Protein AF-A0A522JQC9-F1 (afdb_monomer_lite)

Structure (mmCIF, N/CA/C/O backbone):
data_AF-A0A522JQC9-F1
#
_entry.id   AF-A0A522JQC9-F1
#
loop_
_atom_site.group_PDB
_atom_site.id
_atom_site.type_symbol
_atom_site.label_atom_id
_atom_site.label_alt_id
_atom_site.label_comp_id
_atom_site.label_asym_id
_atom_site.label_entity_id
_atom_site.label_seq_id
_atom_site.pdbx_PDB_ins_code
_atom_site.Cartn_x
_atom_site.Cartn_y
_atom_site.Cartn_z
_atom_site.occupancy
_atom_site.B_iso_or_equiv
_atom_site.auth_seq_id
_atom_site.auth_comp_id
_atom_site.auth_asym_id
_atom_site.auth_atom_id
_atom_site.pdbx_PDB_model_num
ATOM 1 N N . MET A 1 1 ? -73.841 54.745 48.868 1.00 41.62 1 MET A N 1
ATOM 2 C CA . MET A 1 1 ? -73.854 53.555 49.746 1.00 41.62 1 MET A CA 1
ATOM 3 C C . MET A 1 1 ? -72.481 53.474 50.416 1.00 41.62 1 MET A C 1
ATOM 5 O O . MET A 1 1 ? -71.517 53.328 49.686 1.00 41.62 1 MET A O 1
ATOM 9 N N . SER A 1 2 ? -72.267 53.845 51.690 1.00 31.95 2 SER A N 1
ATOM 10 C CA . SER A 1 2 ? -72.750 53.184 52.928 1.00 31.95 2 SER A CA 1
ATOM 11 C C . SER A 1 2 ? -72.525 51.669 52.872 1.00 31.95 2 SER A C 1
ATOM 13 O O . SER A 1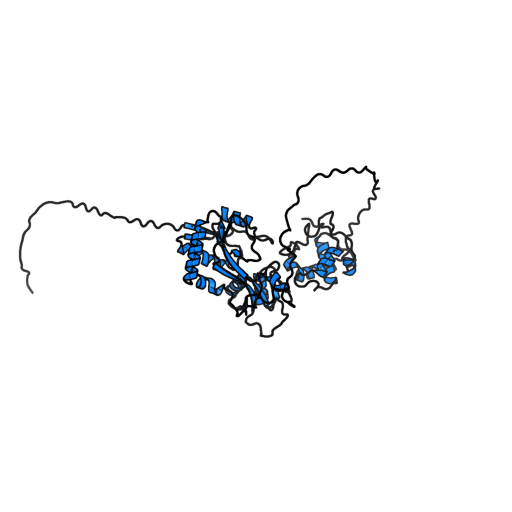 2 ? -72.965 51.073 51.902 1.00 31.95 2 SER A O 1
ATOM 15 N N . LEU A 1 3 ? -71.910 50.949 53.808 1.00 31.73 3 LEU A N 1
ATOM 16 C CA . LEU A 1 3 ? -71.452 51.133 55.195 1.00 31.73 3 LEU A CA 1
ATOM 17 C C . LEU A 1 3 ? -70.539 49.895 55.451 1.00 31.73 3 LEU A C 1
ATOM 19 O O . LEU A 1 3 ? -70.800 48.833 54.896 1.00 31.73 3 LEU A O 1
ATOM 23 N N . ILE A 1 4 ? -69.343 50.053 56.020 1.00 34.09 4 ILE A N 1
ATOM 24 C CA . ILE A 1 4 ? -68.991 49.746 57.424 1.00 34.09 4 ILE A CA 1
ATOM 25 C C . ILE A 1 4 ? -68.795 48.247 57.764 1.00 34.09 4 ILE A C 1
ATOM 27 O O . ILE A 1 4 ? -69.700 47.423 57.722 1.00 34.09 4 ILE A O 1
ATOM 31 N N . THR A 1 5 ? -67.541 47.984 58.142 1.00 38.12 5 THR A N 1
ATOM 32 C CA . THR A 1 5 ? -66.941 46.973 59.035 1.00 38.12 5 THR A CA 1
ATOM 33 C C . THR A 1 5 ? -67.593 46.835 60.414 1.00 38.12 5 THR A C 1
ATOM 35 O O . THR A 1 5 ? -67.957 47.855 60.968 1.00 38.12 5 THR A O 1
ATOM 38 N N . GLU A 1 6 ? -67.532 45.657 61.050 1.00 36.94 6 GLU A N 1
ATOM 39 C CA . GLU A 1 6 ? -67.337 45.450 62.512 1.00 36.94 6 GLU A CA 1
ATOM 40 C C . GLU A 1 6 ? -67.332 43.936 62.807 1.00 36.94 6 GLU A C 1
ATOM 42 O O . GLU A 1 6 ? -68.014 43.190 62.115 1.00 36.94 6 GLU A O 1
ATOM 47 N N . GLY A 1 7 ? -66.601 43.339 63.751 1.00 32.75 7 GLY A N 1
ATOM 48 C CA . GLY A 1 7 ? -65.610 43.727 64.767 1.00 32.75 7 GLY A CA 1
ATOM 49 C C . GLY A 1 7 ? -64.842 42.427 65.134 1.00 32.75 7 GLY A C 1
ATOM 50 O O . GLY A 1 7 ? -65.158 41.366 64.608 1.00 32.75 7 GLY A O 1
ATOM 51 N N . VAL A 1 8 ? -63.792 42.350 65.952 1.00 35.38 8 VAL A N 1
ATOM 52 C CA . VAL A 1 8 ? -63.654 42.712 67.374 1.00 35.38 8 VAL A CA 1
ATOM 53 C C . VAL A 1 8 ? -62.186 42.335 67.725 1.00 35.38 8 VAL A C 1
ATOM 55 O O . VAL A 1 8 ? -61.759 41.227 67.423 1.00 35.38 8 VAL A O 1
ATOM 58 N N . VAL A 1 9 ? -61.294 43.291 68.028 1.00 34.34 9 VAL A N 1
ATOM 59 C CA . VAL A 1 9 ? -60.823 43.750 69.366 1.00 34.34 9 VAL A CA 1
ATOM 60 C C . VAL A 1 9 ? -59.688 42.911 69.993 1.00 34.34 9 VAL A C 1
ATOM 62 O O . VAL A 1 9 ? -59.894 41.796 70.446 1.00 34.34 9 VAL A O 1
ATOM 65 N N . MET A 1 10 ? -58.533 43.593 70.117 1.00 33.62 10 MET A N 1
ATOM 66 C CA . MET A 1 10 ? -57.477 43.539 71.156 1.00 33.62 10 MET A CA 1
ATOM 67 C C . MET A 1 10 ? -56.736 42.206 71.414 1.00 33.62 10 MET A C 1
ATOM 69 O O . MET A 1 10 ? -57.315 41.143 71.525 1.00 33.62 10 MET A O 1
ATOM 73 N N . LYS A 1 11 ? -55.413 42.186 71.608 1.00 35.44 11 LYS A N 1
ATOM 74 C CA . LYS A 1 11 ? -54.635 42.979 72.576 1.00 35.44 11 LYS A CA 1
ATOM 75 C C . LYS A 1 11 ? -53.173 43.113 72.134 1.00 35.44 11 LYS A C 1
ATOM 77 O O . LYS A 1 11 ? -52.542 42.136 71.748 1.00 35.44 11 LYS A O 1
ATOM 82 N N . LYS A 1 12 ? -52.619 44.323 72.268 1.00 37.91 12 LYS A N 1
ATOM 83 C CA . LYS A 1 12 ? -51.171 44.566 72.263 1.00 37.91 12 LYS A CA 1
ATOM 84 C C . LYS A 1 12 ? -50.599 44.157 73.620 1.00 37.91 12 LYS A C 1
ATOM 86 O O . LYS A 1 12 ? -51.002 44.714 74.637 1.00 37.91 12 LYS A O 1
ATOM 91 N N . THR A 1 13 ? -49.615 43.269 73.616 1.00 43.09 13 THR A N 1
ATOM 92 C CA . THR A 1 13 ? -48.623 43.135 74.688 1.00 43.09 13 THR A CA 1
ATOM 93 C C . THR A 1 13 ? -47.235 43.323 74.075 1.00 43.09 13 THR A C 1
ATOM 95 O O . THR A 1 13 ? -46.941 42.733 73.035 1.00 43.09 13 THR A O 1
ATOM 98 N N . PRO A 1 14 ? -46.382 44.179 74.657 1.00 52.38 14 PRO A N 1
ATOM 99 C CA . PRO A 1 14 ? -45.020 44.367 74.189 1.00 52.38 14 PRO A CA 1
ATOM 100 C C . PRO A 1 14 ? -44.127 43.325 74.865 1.00 52.38 14 PRO A C 1
ATOM 102 O O . PRO A 1 14 ? -44.328 43.051 76.042 1.00 52.38 14 PRO A O 1
ATOM 105 N N . LEU A 1 15 ? -43.121 42.787 74.175 1.00 39.84 15 LEU A N 1
ATOM 106 C CA . LEU A 1 15 ? -41.740 42.807 74.672 1.00 39.84 15 LEU A CA 1
ATOM 107 C C . LEU A 1 15 ? -40.769 42.046 73.765 1.00 39.84 15 LEU A C 1
ATOM 109 O O . LEU A 1 15 ? -41.028 40.935 73.322 1.00 39.84 15 LEU A O 1
ATOM 113 N N . LYS A 1 16 ? -39.580 42.651 73.692 1.00 38.91 16 LYS A N 1
ATOM 114 C CA . LYS A 1 16 ? -38.260 42.065 73.434 1.00 38.91 16 LYS A CA 1
ATOM 115 C C . LYS A 1 16 ? -37.966 41.630 71.999 1.00 38.91 16 LYS A C 1
ATOM 117 O O . LYS A 1 16 ? -38.230 40.520 71.558 1.00 38.91 16 LYS A O 1
ATOM 122 N N . ARG A 1 17 ? -37.255 42.542 71.327 1.00 47.81 17 ARG A N 1
ATOM 123 C CA . ARG A 1 17 ? -36.325 42.256 70.233 1.00 47.81 17 ARG A CA 1
ATOM 124 C C . ARG A 1 17 ? -35.396 41.105 70.646 1.00 47.81 17 ARG A C 1
ATOM 126 O O . ARG A 1 17 ? -34.472 41.319 71.424 1.00 47.81 17 ARG A O 1
ATOM 133 N N . MET A 1 18 ? -35.639 39.911 70.117 1.00 44.81 18 MET A N 1
ATOM 134 C CA . MET A 1 18 ? -34.612 38.885 69.948 1.00 44.81 18 MET A CA 1
ATOM 135 C C . MET A 1 18 ? -34.156 38.960 68.496 1.00 44.81 18 MET A C 1
ATOM 137 O O . MET A 1 18 ? -34.906 38.654 67.573 1.00 44.81 18 MET A O 1
ATOM 141 N N . THR A 1 19 ? -32.934 39.438 68.295 1.00 44.25 19 THR A N 1
ATOM 142 C CA . THR A 1 19 ? -32.204 39.324 67.035 1.00 44.25 19 THR A CA 1
ATOM 143 C C . THR A 1 19 ? -32.032 37.843 66.712 1.00 44.25 19 THR A C 1
ATOM 145 O O . THR A 1 19 ? -31.221 37.149 67.319 1.00 44.25 19 THR A O 1
ATOM 148 N N . CYS A 1 20 ? -32.836 37.347 65.774 1.00 38.22 20 CYS A N 1
ATOM 149 C CA . CYS A 1 20 ? -32.695 36.015 65.211 1.00 38.22 20 CYS A CA 1
ATOM 150 C C . CYS A 1 20 ? -31.548 36.065 64.191 1.00 38.22 20 CYS A C 1
ATOM 152 O O . CYS A 1 20 ? -31.714 36.572 63.082 1.00 38.22 20 CYS A O 1
ATOM 154 N N . ALA A 1 21 ? -30.361 35.603 64.585 1.00 47.09 21 ALA A N 1
ATOM 155 C CA . ALA A 1 21 ? -29.292 35.308 63.643 1.00 47.09 21 ALA A CA 1
ATOM 156 C C . ALA A 1 21 ? -29.685 34.040 62.871 1.00 47.09 21 ALA A C 1
ATOM 158 O O . ALA A 1 21 ? -29.484 32.922 63.340 1.00 47.09 21 ALA A O 1
ATOM 159 N N . LEU A 1 22 ? -30.294 34.220 61.697 1.00 46.06 22 LEU A N 1
ATOM 160 C CA . LEU A 1 22 ? -30.464 33.159 60.708 1.00 46.06 22 LEU A CA 1
ATOM 161 C C . LEU A 1 22 ? -29.081 32.792 60.159 1.00 46.06 22 LEU A C 1
ATOM 163 O O . LEU A 1 22 ? -28.597 33.379 59.194 1.00 46.06 22 LEU A O 1
ATOM 167 N N . ALA A 1 23 ? -28.438 31.808 60.783 1.00 45.25 23 ALA A N 1
ATOM 168 C CA . ALA A 1 23 ? -27.373 31.054 60.143 1.00 45.25 23 ALA A CA 1
ATOM 169 C C . ALA A 1 23 ? -28.013 30.179 59.053 1.00 45.25 23 ALA A C 1
ATOM 171 O O . ALA A 1 23 ? -28.409 29.039 59.290 1.00 45.25 23 ALA A O 1
ATOM 172 N N . LEU A 1 24 ? -28.154 30.741 57.851 1.00 49.81 24 LEU A N 1
ATOM 173 C CA . LEU A 1 24 ? -28.354 29.969 56.629 1.00 49.81 24 LEU A CA 1
ATOM 174 C C . LEU A 1 24 ? -27.092 29.131 56.410 1.00 49.81 24 LEU A C 1
ATOM 176 O O . LEU A 1 24 ? -26.122 29.578 55.801 1.00 49.81 24 LEU A O 1
ATOM 180 N N . GLY A 1 25 ? -27.099 27.914 56.948 1.00 47.31 25 GLY A N 1
ATOM 181 C CA . GLY A 1 25 ? -26.162 26.868 56.574 1.00 47.31 25 GLY A CA 1
ATOM 182 C C . GLY A 1 25 ? -26.401 26.484 55.119 1.00 47.31 25 GLY A C 1
ATOM 183 O O . GLY A 1 25 ? -27.107 25.521 54.834 1.00 47.31 25 GLY A O 1
ATOM 184 N N . LEU A 1 26 ? -25.819 27.244 54.191 1.00 51.72 26 LEU A N 1
ATOM 185 C CA . LEU A 1 26 ? -25.561 26.782 52.834 1.00 51.72 26 LEU A CA 1
ATOM 186 C C . LEU A 1 26 ? -24.539 25.650 52.946 1.00 51.72 26 LEU A C 1
ATOM 188 O O . LEU A 1 26 ? -23.331 25.866 52.867 1.00 51.72 26 LEU A O 1
ATOM 192 N N . ALA A 1 27 ? -25.027 24.430 53.158 1.00 51.19 27 ALA A N 1
ATOM 193 C CA . ALA A 1 27 ? -24.275 23.236 52.825 1.00 51.19 27 ALA A CA 1
ATOM 194 C C . ALA A 1 27 ? -24.103 23.246 51.302 1.00 51.19 27 ALA A C 1
ATOM 196 O O . ALA A 1 27 ? -24.911 22.692 50.560 1.00 51.19 27 ALA A O 1
ATOM 197 N N . ALA A 1 28 ? -23.069 23.944 50.834 1.00 49.16 28 ALA A N 1
ATOM 198 C CA . ALA A 1 28 ? -22.566 23.808 49.486 1.00 49.16 28 ALA A CA 1
ATOM 199 C C . ALA A 1 28 ? -22.068 22.367 49.355 1.00 49.16 28 ALA A C 1
ATOM 201 O O . ALA A 1 28 ? -20.924 22.049 49.677 1.00 49.16 28 ALA A O 1
ATOM 202 N N . TRP A 1 29 ? -22.955 21.473 48.919 1.00 53.81 29 TRP A N 1
ATOM 203 C CA . TRP A 1 29 ? -22.556 20.220 48.304 1.00 53.81 29 TRP A CA 1
ATOM 204 C C . TRP A 1 29 ? -21.798 20.613 47.042 1.00 53.81 29 TRP A C 1
ATOM 206 O O . TRP A 1 29 ? -22.378 20.799 45.974 1.00 53.81 29 TRP A O 1
ATOM 216 N N . GLY A 1 30 ? -20.493 20.831 47.193 1.00 47.19 30 GLY A N 1
ATOM 217 C CA . GLY A 1 30 ? -19.578 20.932 46.078 1.00 47.19 30 GLY A CA 1
ATOM 218 C C . GLY A 1 30 ? -19.619 19.600 45.350 1.00 47.19 30 GLY A C 1
ATOM 219 O O . GLY A 1 30 ? -18.875 18.684 45.689 1.00 47.19 30 GLY A O 1
ATOM 220 N N . MET A 1 31 ? -20.508 19.476 44.365 1.00 49.62 31 MET A N 1
ATOM 221 C CA . MET A 1 31 ? -20.377 18.473 43.322 1.00 49.62 31 MET A CA 1
ATOM 222 C C . MET A 1 31 ? -19.090 18.825 42.586 1.00 49.62 31 MET A C 1
ATOM 224 O O . MET A 1 31 ? -19.080 19.620 41.649 1.00 49.62 31 MET A O 1
ATOM 228 N N . SER A 1 32 ? -17.977 18.292 43.084 1.00 49.69 32 SER A N 1
ATOM 229 C CA . SER A 1 32 ? -16.716 18.291 42.371 1.00 49.69 32 SER A CA 1
ATOM 230 C C . SER A 1 32 ? -16.980 17.497 41.098 1.00 49.69 32 SER A C 1
ATOM 232 O O . SER A 1 32 ? -17.068 16.269 41.129 1.00 49.69 32 SER A O 1
ATOM 234 N N . LEU A 1 33 ? -17.234 18.201 39.993 1.00 56.56 33 LEU A N 1
ATOM 235 C CA . LEU A 1 33 ? -17.279 17.609 38.665 1.00 56.56 33 LEU A CA 1
ATOM 236 C C . LEU A 1 33 ? -15.891 17.017 38.437 1.00 56.56 33 LEU A C 1
ATOM 238 O O . LEU A 1 33 ? -14.954 17.734 38.086 1.00 56.56 33 LEU A O 1
ATOM 242 N N . ALA A 1 34 ? -15.741 15.722 38.720 1.00 58.94 34 ALA A N 1
ATOM 243 C CA . ALA A 1 34 ? -14.518 14.994 38.450 1.00 58.94 34 ALA A CA 1
ATOM 244 C C . ALA A 1 34 ? -14.199 15.192 36.967 1.00 58.94 34 ALA A C 1
ATOM 246 O O . ALA A 1 34 ? -14.944 14.755 36.088 1.00 58.94 34 ALA A O 1
ATOM 247 N N . ARG A 1 35 ? -13.126 15.934 36.688 1.00 63.19 35 ARG A N 1
ATOM 248 C CA . ARG A 1 35 ? -12.690 16.204 35.323 1.00 63.19 35 ARG A CA 1
ATOM 249 C C . ARG A 1 35 ? -12.352 14.860 34.678 1.00 63.19 35 ARG A C 1
ATOM 251 O O . ARG A 1 35 ? -11.478 14.155 35.179 1.00 63.19 35 ARG A O 1
ATOM 258 N N . ALA A 1 36 ? -13.057 14.511 33.599 1.00 73.19 36 ALA A N 1
ATOM 259 C CA . ALA A 1 36 ? -12.792 13.291 32.842 1.00 73.19 36 ALA A CA 1
ATOM 260 C C . ALA A 1 36 ? -11.300 13.230 32.490 1.00 73.19 36 ALA A C 1
ATOM 262 O O . ALA A 1 36 ? -10.738 14.214 32.001 1.00 73.19 36 ALA A O 1
ATOM 263 N N . ALA A 1 37 ? -10.655 12.102 32.784 1.00 86.88 37 ALA A N 1
ATOM 264 C CA . ALA A 1 37 ? -9.241 11.938 32.480 1.00 86.88 37 ALA A CA 1
ATOM 265 C C . ALA A 1 37 ? -9.049 11.916 30.957 1.00 86.88 37 ALA A C 1
ATOM 267 O O . ALA A 1 37 ? -9.753 11.195 30.244 1.00 86.88 37 ALA A O 1
ATOM 268 N N . ASP A 1 38 ? -8.105 12.717 30.473 1.00 94.81 38 ASP A N 1
ATOM 269 C CA . ASP A 1 38 ? -7.792 12.820 29.051 1.00 94.81 38 ASP A CA 1
ATOM 270 C C . ASP A 1 38 ? -6.863 11.672 28.637 1.00 94.81 38 ASP A C 1
ATOM 272 O O . ASP A 1 38 ? -5.848 11.419 29.285 1.00 94.81 38 ASP A O 1
ATOM 276 N N . VAL A 1 39 ? -7.204 10.985 27.547 1.00 96.75 39 VAL A N 1
ATOM 277 C CA . VAL A 1 39 ? -6.430 9.876 26.975 1.00 96.75 39 VAL A CA 1
ATOM 278 C C . VAL A 1 39 ? -5.979 10.271 25.578 1.00 96.75 39 VAL A C 1
ATOM 280 O O . VAL A 1 39 ? -6.805 10.559 24.711 1.00 96.75 39 VAL A O 1
ATOM 283 N N . ARG A 1 40 ? -4.666 10.273 25.339 1.00 96.56 40 ARG A N 1
ATOM 284 C CA . ARG A 1 40 ? -4.094 10.640 24.039 1.00 96.56 40 ARG A CA 1
ATOM 285 C C . ARG A 1 40 ? -4.229 9.483 23.060 1.00 96.56 40 ARG A C 1
ATOM 287 O O . ARG A 1 40 ? -3.674 8.407 23.292 1.00 96.56 40 ARG A O 1
ATOM 294 N N . VAL A 1 41 ? -4.922 9.710 21.954 1.00 96.69 41 VAL A N 1
ATOM 295 C CA . VAL A 1 41 ? -5.187 8.695 20.935 1.00 96.69 41 VAL A CA 1
ATOM 296 C C . VAL A 1 41 ? -4.502 9.074 19.631 1.00 96.69 41 VAL A C 1
ATOM 298 O O . VAL A 1 41 ? -4.657 10.187 19.129 1.00 96.69 41 VAL A O 1
ATOM 301 N N . CYS A 1 42 ? -3.757 8.127 19.078 1.00 94.81 42 CYS A N 1
ATOM 302 C CA . CYS A 1 42 ? -3.072 8.254 17.803 1.00 94.81 42 CYS A CA 1
ATOM 303 C C . CYS A 1 42 ? -3.682 7.317 16.768 1.00 94.81 42 CYS A C 1
ATOM 305 O O . CYS A 1 42 ? -4.126 6.220 17.099 1.00 94.81 42 CYS A O 1
ATOM 307 N N . MET A 1 43 ? -3.670 7.765 15.519 1.00 90.62 43 MET A N 1
ATOM 308 C CA . MET A 1 43 ? -4.181 7.039 14.361 1.00 90.62 43 MET A CA 1
ATOM 309 C C . MET A 1 43 ? -3.099 7.016 13.288 1.00 90.62 43 MET A C 1
ATOM 311 O O . MET A 1 43 ? -2.285 7.942 13.209 1.00 90.62 43 MET A O 1
ATOM 315 N N . PHE A 1 44 ? -3.099 5.977 12.460 1.00 86.94 44 PHE A N 1
ATOM 316 C CA . PHE A 1 44 ? -2.222 5.920 11.299 1.00 86.94 44 PHE A CA 1
ATOM 317 C C . PHE A 1 44 ? -2.667 6.959 10.255 1.00 86.94 44 PHE A C 1
ATOM 319 O O . PHE A 1 44 ? -3.859 7.004 9.926 1.00 86.94 44 PHE A O 1
ATOM 326 N N . PRO A 1 45 ? -1.750 7.802 9.743 1.00 82.88 45 PRO A N 1
ATOM 327 C CA . PRO A 1 45 ? -2.045 8.690 8.623 1.00 82.88 45 PRO A CA 1
ATOM 328 C C . PRO A 1 45 ? -2.601 7.898 7.437 1.00 82.88 45 PRO A C 1
ATOM 330 O O . PRO A 1 45 ? -2.145 6.789 7.171 1.00 82.88 45 PRO A O 1
ATOM 333 N N . GLY A 1 46 ? -3.618 8.441 6.768 1.00 83.75 46 GLY A N 1
ATOM 334 C CA . GLY A 1 46 ? -4.252 7.787 5.619 1.00 83.75 46 GLY A CA 1
ATOM 335 C C . GLY A 1 46 ? -5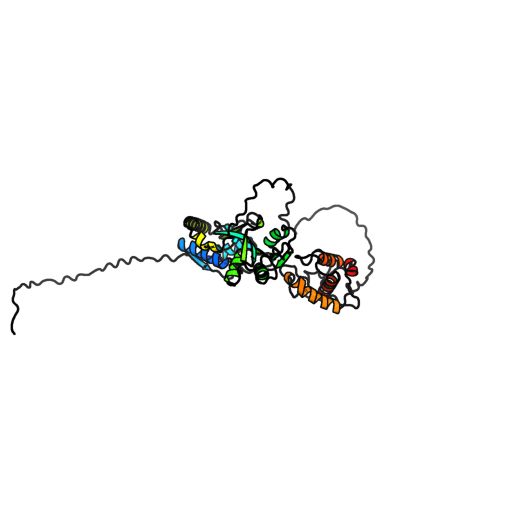.057 6.523 5.942 1.00 83.75 46 GLY A C 1
ATOM 336 O O . GLY A 1 46 ? -5.565 5.900 5.019 1.00 83.75 46 GLY A O 1
ATOM 337 N N . SER A 1 47 ? -5.212 6.129 7.217 1.00 89.94 47 SER A N 1
ATOM 338 C CA . SER A 1 47 ? -5.989 4.929 7.547 1.00 89.94 47 SER A CA 1
ATOM 339 C C . SER A 1 47 ? -7.445 5.065 7.081 1.00 89.94 47 SER A C 1
ATOM 341 O O . SER A 1 47 ? -8.156 5.957 7.559 1.00 89.94 47 SER A O 1
ATOM 343 N N . PRO A 1 48 ? -7.950 4.148 6.239 1.00 93.19 48 PRO A N 1
ATOM 344 C CA . PRO A 1 48 ? -9.318 4.223 5.742 1.00 93.19 48 PRO A CA 1
ATOM 345 C C . PRO A 1 48 ? -10.366 3.952 6.831 1.00 93.19 48 PRO A C 1
ATOM 347 O O . PRO A 1 48 ? -11.531 4.304 6.668 1.00 93.19 48 PRO A O 1
ATOM 350 N N . SER A 1 49 ? -9.982 3.348 7.962 1.00 94.69 49 SER A N 1
ATOM 351 C CA . SER A 1 49 ? -10.876 3.120 9.105 1.00 94.69 49 SER A CA 1
ATOM 352 C C . SER A 1 49 ? -10.884 4.257 10.125 1.00 94.69 49 SER A C 1
ATOM 354 O O . SER A 1 49 ? -11.628 4.166 11.098 1.00 94.69 49 SER A O 1
ATOM 356 N N . VAL A 1 50 ? -10.138 5.352 9.917 1.00 93.56 50 VAL A N 1
ATOM 357 C CA . VAL A 1 50 ? -9.949 6.408 10.933 1.00 93.56 50 VAL A CA 1
ATOM 358 C C . VAL A 1 50 ? -11.265 6.953 11.503 1.00 93.56 50 VAL A C 1
ATOM 360 O O . VAL A 1 50 ? -11.365 7.218 12.705 1.00 93.56 50 VAL A O 1
ATOM 363 N N . ALA A 1 51 ? -12.300 7.072 10.666 1.00 93.25 51 ALA A N 1
ATOM 364 C CA . ALA A 1 51 ? -13.623 7.524 11.082 1.00 93.25 51 ALA A CA 1
ATOM 365 C C . ALA A 1 51 ? -14.306 6.532 12.038 1.00 93.25 51 ALA A C 1
ATOM 367 O O . ALA A 1 51 ? -14.918 6.957 13.020 1.00 93.25 51 ALA A O 1
ATOM 368 N N . LEU A 1 52 ? -14.196 5.224 11.782 1.00 96.19 52 LEU A N 1
ATOM 369 C CA . LEU A 1 52 ? -14.691 4.184 12.684 1.00 96.19 52 LEU A CA 1
ATOM 370 C C . LEU A 1 52 ? -13.861 4.133 13.964 1.00 96.19 52 LEU A C 1
ATOM 372 O O . LEU A 1 52 ? -14.416 4.125 15.060 1.00 96.19 52 LEU A O 1
ATOM 376 N N . ASP A 1 53 ? -12.540 4.108 13.825 1.00 97.00 53 ASP A N 1
ATOM 377 C CA . ASP A 1 53 ? -11.609 3.932 14.938 1.00 97.00 53 ASP A CA 1
ATOM 378 C C . ASP A 1 53 ? -11.789 5.053 15.969 1.00 97.00 53 ASP A C 1
ATOM 380 O O . ASP A 1 53 ? -11.842 4.801 17.175 1.00 97.00 53 ASP A O 1
ATOM 384 N N . THR A 1 54 ? -11.994 6.283 15.482 1.00 95.88 54 THR A N 1
ATOM 385 C CA . THR A 1 54 ? -12.313 7.464 16.297 1.00 95.88 54 THR A CA 1
ATOM 386 C C . THR A 1 54 ? -13.654 7.325 17.020 1.00 95.88 54 THR A C 1
ATOM 388 O O . THR A 1 54 ? -13.751 7.677 18.198 1.00 95.88 54 THR A O 1
ATOM 391 N N . GLN A 1 55 ? -14.688 6.803 16.354 1.00 96.75 55 GLN A N 1
ATOM 392 C CA . GLN A 1 55 ? -16.002 6.600 16.973 1.00 96.75 55 GLN A CA 1
ATOM 393 C C . GLN A 1 55 ? -15.940 5.538 18.072 1.00 96.75 55 GLN A C 1
ATOM 395 O O . GLN A 1 55 ? -16.422 5.775 19.178 1.00 96.75 55 GLN A O 1
ATOM 400 N N . VAL A 1 56 ? -15.297 4.399 17.800 1.00 98.12 56 VAL A N 1
ATOM 401 C CA . VAL A 1 56 ? -15.178 3.296 18.760 1.00 98.12 56 VAL A CA 1
ATOM 402 C C . VAL A 1 56 ? -14.373 3.727 19.984 1.00 98.12 56 VAL A C 1
ATOM 404 O O . VAL A 1 56 ? -14.847 3.570 21.107 1.00 98.12 56 VAL A O 1
ATOM 407 N N . VAL A 1 57 ? -13.182 4.308 19.795 1.00 98.12 57 VAL A N 1
ATOM 408 C CA . VAL A 1 57 ? -12.336 4.719 20.928 1.00 98.12 57 VAL A CA 1
ATOM 409 C C . VAL A 1 57 ? -13.003 5.807 21.771 1.00 98.12 57 VAL A C 1
ATOM 411 O O . VAL A 1 57 ? -12.923 5.756 22.997 1.00 98.12 57 VAL A O 1
ATOM 414 N N . SER A 1 58 ? -13.708 6.755 21.144 1.00 97.88 58 SER A N 1
ATOM 415 C CA . SER A 1 58 ? -14.413 7.819 21.864 1.00 97.88 58 SER A CA 1
ATOM 416 C C . SER A 1 58 ? -15.595 7.273 22.658 1.00 97.88 58 SER A C 1
ATOM 418 O O . SER A 1 58 ? -15.738 7.627 23.825 1.00 97.88 58 SER A O 1
ATOM 420 N N . ALA A 1 59 ? -16.394 6.377 22.068 1.00 97.94 59 ALA A N 1
ATOM 421 C CA . ALA A 1 59 ? -17.533 5.757 22.742 1.00 97.94 59 ALA A CA 1
ATOM 422 C C . ALA A 1 59 ? -17.090 4.948 23.971 1.00 97.94 59 ALA A C 1
ATOM 424 O O . ALA A 1 59 ? -17.612 5.149 25.067 1.00 97.94 59 ALA A O 1
ATOM 425 N N . VAL A 1 60 ? -16.067 4.099 23.811 1.00 98.31 60 VAL A N 1
ATOM 426 C CA . VAL A 1 60 ? -15.528 3.291 24.914 1.00 98.31 60 VAL A CA 1
ATOM 427 C C . VAL A 1 60 ? -14.968 4.182 26.024 1.00 98.31 60 VAL A C 1
ATOM 429 O O . VAL A 1 60 ? -15.307 3.999 27.192 1.00 98.31 60 VAL A O 1
ATOM 432 N N . LEU A 1 61 ? -14.128 5.169 25.681 1.00 98.06 61 LEU A N 1
ATOM 433 C CA . LEU A 1 61 ? -13.533 6.064 26.678 1.00 98.06 61 LEU A CA 1
ATOM 434 C C . LEU A 1 61 ? -14.601 6.870 27.426 1.00 98.06 61 LEU A C 1
ATOM 436 O O . LEU A 1 61 ? -14.517 6.986 28.649 1.00 98.06 61 LEU A O 1
ATOM 440 N N . GLN A 1 62 ? -15.627 7.355 26.725 1.00 96.50 62 GLN A N 1
ATOM 441 C CA . GLN A 1 62 ? -16.730 8.095 27.330 1.00 96.50 62 GLN A CA 1
ATOM 442 C C . GLN A 1 62 ? -17.496 7.246 28.354 1.00 96.50 62 GLN A C 1
ATOM 444 O O . GLN A 1 62 ? -17.769 7.731 29.453 1.00 96.50 62 GLN A O 1
ATOM 449 N N . HIS A 1 63 ? -17.795 5.981 28.041 1.00 96.25 63 HIS A N 1
ATOM 450 C CA . HIS A 1 63 ? -18.490 5.073 28.962 1.00 96.25 63 HIS A CA 1
ATOM 451 C C . HIS A 1 63 ? -17.680 4.772 30.227 1.00 96.25 63 HIS A C 1
ATOM 453 O O . HIS A 1 63 ? -18.247 4.646 31.311 1.00 96.25 63 HIS A O 1
ATOM 459 N N . ILE A 1 64 ? -16.348 4.746 30.126 1.00 96.50 64 ILE A N 1
ATOM 460 C CA . ILE A 1 64 ? -15.470 4.554 31.288 1.00 96.50 64 ILE A CA 1
ATOM 461 C C . ILE A 1 64 ? -15.061 5.870 31.976 1.00 96.50 64 ILE A C 1
ATOM 463 O O . ILE A 1 64 ? -14.140 5.860 32.800 1.00 96.50 64 ILE A O 1
ATOM 467 N N . GLY A 1 65 ? -15.728 6.991 31.674 1.00 96.06 65 GLY A N 1
ATOM 468 C CA . GLY A 1 65 ? -15.516 8.287 32.333 1.00 96.06 65 GLY A CA 1
ATOM 469 C C . GLY A 1 65 ? -14.235 9.017 31.912 1.00 96.06 65 GLY A C 1
ATOM 470 O O . GLY A 1 65 ? -13.649 9.764 32.698 1.00 96.06 65 GLY A O 1
ATOM 471 N N . MET A 1 66 ? -13.766 8.773 30.691 1.00 96.81 66 MET A N 1
ATOM 472 C CA . MET A 1 66 ? -12.560 9.359 30.106 1.00 96.81 66 MET A CA 1
ATOM 473 C C . MET A 1 66 ? -12.878 10.077 28.797 1.00 96.81 66 MET A C 1
ATOM 475 O O . MET A 1 66 ? -13.927 9.875 28.188 1.00 96.81 66 MET A O 1
ATOM 479 N N . ARG A 1 67 ? -11.954 10.921 28.340 1.00 96.44 67 ARG A N 1
ATOM 480 C CA . ARG A 1 67 ? -12.103 11.666 27.090 1.00 96.44 67 ARG A CA 1
ATOM 481 C C . ARG A 1 67 ? -10.967 11.347 26.132 1.00 96.44 67 ARG A C 1
ATOM 483 O O . ARG A 1 67 ? -9.798 11.470 26.487 1.00 96.44 67 ARG A O 1
ATOM 490 N N . ALA A 1 68 ? -11.315 10.975 24.904 1.00 96.69 68 ALA A N 1
ATOM 491 C CA . ALA A 1 68 ? -10.347 10.822 23.828 1.00 96.69 68 ALA A CA 1
ATOM 492 C C . ALA A 1 68 ? -9.812 12.196 23.395 1.00 96.69 68 ALA A C 1
ATOM 494 O O . ALA A 1 68 ? -10.587 13.117 23.129 1.00 96.69 68 ALA A O 1
ATOM 495 N N . VAL A 1 69 ? -8.492 12.329 23.294 1.00 95.81 69 VAL A N 1
ATOM 496 C CA . VAL A 1 69 ? -7.819 13.500 22.723 1.00 95.81 69 VAL A CA 1
ATOM 497 C C . VAL A 1 69 ? -6.985 13.031 21.542 1.00 95.81 69 VAL A C 1
ATOM 499 O O . VAL A 1 69 ? -6.006 12.306 21.717 1.00 95.81 69 VAL A O 1
ATOM 502 N N . ALA A 1 70 ? -7.384 13.423 20.334 1.00 93.19 70 ALA A N 1
ATOM 503 C CA . ALA A 1 70 ? -6.656 13.076 19.123 1.00 93.19 70 ALA A CA 1
ATOM 504 C C . ALA A 1 70 ? -5.285 13.765 19.100 1.00 93.19 70 ALA A C 1
ATOM 506 O O . ALA A 1 70 ? -5.174 14.963 19.358 1.00 93.19 70 ALA A O 1
ATOM 507 N N . MET A 1 71 ? -4.253 13.003 18.752 1.00 92.00 71 MET A N 1
ATOM 508 C CA . MET A 1 71 ? -2.885 13.486 18.588 1.00 92.00 71 MET A CA 1
ATOM 509 C C . MET A 1 71 ? -2.502 13.420 17.103 1.00 92.00 71 MET A C 1
ATOM 511 O O . MET A 1 71 ? -1.851 12.458 16.674 1.00 92.00 71 MET A O 1
ATOM 515 N N . PRO A 1 72 ? -2.929 14.403 16.289 1.00 82.75 72 PRO A N 1
ATOM 516 C CA . PRO A 1 72 ? -2.591 14.427 14.873 1.00 82.75 72 PRO A CA 1
ATOM 517 C C . PRO A 1 72 ? -1.070 14.472 14.694 1.00 82.75 72 PRO A C 1
ATOM 519 O O . PRO A 1 72 ? -0.347 15.053 15.504 1.00 82.75 72 PRO A O 1
ATOM 522 N N . HIS A 1 73 ? -0.578 13.823 13.639 1.00 78.81 73 HIS A N 1
ATOM 523 C CA . HIS A 1 73 ? 0.841 13.813 13.247 1.00 78.81 73 HIS A CA 1
ATOM 524 C C . HIS A 1 73 ? 1.807 13.188 14.275 1.00 78.81 73 HIS A C 1
ATOM 526 O O . HIS A 1 73 ? 3.029 13.268 14.125 1.00 78.81 73 HIS A O 1
ATOM 532 N N . ALA A 1 74 ? 1.295 12.535 15.324 1.00 78.62 74 ALA A N 1
ATOM 533 C CA . ALA A 1 74 ? 2.131 11.804 16.276 1.00 78.62 74 ALA A CA 1
ATOM 534 C C . ALA A 1 74 ? 2.831 10.604 15.618 1.00 78.62 74 ALA A C 1
ATOM 536 O O . ALA A 1 74 ? 3.994 10.313 15.933 1.00 78.62 74 ALA A O 1
ATOM 537 N N . ILE A 1 75 ? 2.112 9.963 14.697 1.00 77.19 75 ILE A N 1
ATOM 538 C CA . ILE A 1 75 ? 2.580 8.936 13.775 1.00 77.19 75 ILE A CA 1
ATOM 539 C C . ILE A 1 75 ? 2.882 9.644 12.447 1.00 77.19 75 ILE A C 1
ATOM 541 O O . ILE A 1 75 ? 2.019 10.344 11.917 1.00 77.19 75 ILE A O 1
ATOM 545 N N . ARG A 1 76 ? 4.116 9.520 11.949 1.00 68.75 76 ARG A N 1
ATOM 546 C CA . ARG A 1 76 ? 4.493 10.014 10.616 1.00 68.75 76 ARG A CA 1
ATOM 547 C C . ARG A 1 76 ? 4.082 8.986 9.565 1.00 68.75 76 ARG A C 1
ATOM 549 O O . ARG A 1 76 ? 4.028 7.801 9.885 1.00 68.75 76 ARG A O 1
ATOM 556 N N . GLU A 1 77 ? 3.826 9.439 8.341 1.00 60.06 77 GLU A N 1
ATOM 557 C CA . GLU A 1 77 ? 3.789 8.537 7.187 1.00 60.06 77 GLU A CA 1
ATOM 558 C C . GLU A 1 77 ? 5.107 7.752 7.154 1.00 60.06 77 GLU A C 1
ATOM 560 O O . GLU A 1 77 ? 6.185 8.337 7.321 1.00 60.06 77 GLU A O 1
ATOM 565 N N . GLY A 1 78 ? 4.990 6.424 7.095 1.00 51.38 78 GLY A N 1
ATOM 566 C CA . GLY A 1 78 ? 6.138 5.532 6.980 1.00 51.38 78 GLY A CA 1
ATOM 567 C C . GLY A 1 78 ? 6.768 5.648 5.596 1.00 51.38 78 GLY A C 1
ATOM 568 O O . GLY A 1 78 ? 6.133 6.127 4.659 1.00 51.38 78 GLY A O 1
ATOM 569 N N . ASP A 1 79 ? 8.018 5.218 5.489 1.00 48.34 79 ASP A N 1
ATOM 570 C CA . ASP A 1 79 ? 8.622 4.838 4.214 1.00 48.34 79 ASP A CA 1
ATOM 571 C C . ASP A 1 79 ? 7.971 3.542 3.685 1.00 48.34 79 ASP A C 1
ATOM 573 O O . ASP A 1 79 ? 7.061 2.986 4.312 1.00 48.34 79 ASP A O 1
ATOM 577 N N . ASP A 1 80 ? 8.409 3.068 2.515 1.00 45.00 80 ASP A N 1
ATOM 578 C CA . ASP A 1 80 ? 7.864 1.878 1.839 1.00 45.00 80 ASP A CA 1
ATOM 579 C C . ASP A 1 80 ? 7.853 0.606 2.725 1.00 45.00 80 ASP A C 1
ATOM 581 O O . ASP A 1 80 ? 7.102 -0.332 2.451 1.00 45.00 80 ASP A O 1
ATOM 585 N N . ASP A 1 81 ? 8.623 0.594 3.821 1.00 51.53 81 ASP A N 1
ATOM 586 C CA . ASP A 1 81 ? 8.760 -0.518 4.771 1.00 51.53 81 ASP A CA 1
ATOM 587 C C . ASP A 1 81 ? 7.731 -0.489 5.925 1.00 51.53 81 ASP A C 1
ATOM 589 O O . ASP A 1 81 ? 7.649 -1.422 6.735 1.00 51.53 81 ASP A O 1
ATOM 593 N N . GLY A 1 82 ? 6.909 0.562 6.009 1.00 61.25 82 GLY A N 1
ATOM 594 C CA . GLY A 1 82 ? 5.918 0.742 7.067 1.00 61.25 82 GLY A CA 1
ATOM 595 C C . GLY A 1 82 ? 6.525 1.103 8.430 1.00 61.25 82 GLY A C 1
ATOM 596 O O . GLY A 1 82 ? 7.709 1.378 8.593 1.00 61.25 82 GLY A O 1
ATOM 597 N N . ILE A 1 83 ? 5.690 1.154 9.472 1.00 67.69 83 ILE A N 1
ATOM 598 C CA . ILE A 1 83 ? 6.144 1.566 10.810 1.00 67.69 83 ILE A CA 1
ATOM 599 C C . ILE A 1 83 ? 6.604 0.348 11.602 1.00 67.69 83 ILE A C 1
ATOM 601 O O . ILE A 1 83 ? 5.805 -0.532 11.923 1.00 67.69 83 ILE A O 1
ATOM 605 N N . SER A 1 84 ? 7.879 0.333 11.996 1.00 71.00 84 SER A N 1
ATOM 606 C CA . SER A 1 84 ? 8.410 -0.741 12.836 1.00 71.00 84 SER A CA 1
ATOM 607 C C . SER A 1 84 ? 7.687 -0.829 14.188 1.00 71.00 84 SER A C 1
ATOM 609 O O . SER A 1 84 ? 7.314 0.176 14.806 1.00 71.00 84 SER A O 1
ATOM 611 N N . LEU A 1 85 ? 7.535 -2.049 14.710 1.00 72.62 85 LEU A N 1
ATOM 612 C CA . LEU A 1 85 ? 6.917 -2.277 16.024 1.00 72.62 85 LEU A CA 1
ATOM 613 C C . LEU A 1 85 ? 7.684 -1.576 17.161 1.00 72.62 85 LEU A C 1
ATOM 615 O O . LEU A 1 85 ? 7.069 -1.094 18.113 1.00 72.62 85 LEU A O 1
ATOM 619 N N . GLY A 1 86 ? 9.009 -1.438 17.034 1.00 74.56 86 GLY A N 1
ATOM 620 C CA . GLY A 1 86 ? 9.831 -0.654 17.959 1.00 74.56 86 GLY A CA 1
ATOM 621 C C . GLY A 1 86 ? 9.486 0.841 17.939 1.00 74.56 86 GLY A C 1
ATOM 622 O O . GLY A 1 86 ? 9.346 1.457 19.001 1.00 74.56 86 GLY A O 1
ATOM 623 N N . ALA A 1 87 ? 9.264 1.421 16.753 1.00 80.50 87 ALA A N 1
ATOM 624 C CA . ALA A 1 87 ? 8.799 2.802 16.626 1.00 80.50 87 ALA A CA 1
ATOM 625 C C . ALA A 1 87 ? 7.407 2.988 17.256 1.00 80.50 87 ALA A C 1
ATOM 627 O O . ALA A 1 87 ? 7.191 3.959 17.988 1.00 80.50 87 ALA A O 1
ATOM 628 N N . LEU A 1 88 ? 6.494 2.025 17.068 1.00 82.06 88 LEU A N 1
ATOM 629 C CA . LEU A 1 88 ? 5.177 2.021 17.720 1.00 82.06 88 LEU A CA 1
ATOM 630 C C . LEU A 1 88 ? 5.278 1.940 19.249 1.00 82.06 88 LEU A C 1
ATOM 632 O O . LEU A 1 88 ? 4.587 2.683 19.950 1.00 82.06 88 LEU A O 1
ATOM 636 N N . GLY A 1 89 ? 6.187 1.119 19.782 1.00 84.12 89 GLY A N 1
ATOM 637 C CA . GLY A 1 89 ? 6.492 1.081 21.214 1.00 84.12 89 GLY A CA 1
ATOM 638 C C . GLY A 1 89 ? 6.970 2.439 21.746 1.00 84.12 89 GLY A C 1
ATOM 639 O O . GLY A 1 89 ? 6.495 2.909 22.782 1.00 84.12 89 GLY A O 1
ATOM 640 N N . GLY A 1 90 ? 7.850 3.124 21.009 1.00 85.88 90 GLY A N 1
ATOM 641 C CA . GLY A 1 90 ? 8.294 4.484 21.335 1.00 85.88 90 GLY A CA 1
ATOM 642 C C . GLY A 1 90 ? 7.162 5.521 21.312 1.00 85.88 90 GLY A C 1
ATOM 643 O O . GLY A 1 90 ? 7.077 6.374 22.201 1.00 85.88 90 GLY A O 1
ATOM 644 N N . ILE A 1 91 ? 6.253 5.424 20.339 1.00 87.81 91 ILE A N 1
ATOM 645 C CA . ILE A 1 91 ? 5.060 6.276 20.223 1.00 87.81 91 ILE A CA 1
ATOM 646 C C . ILE A 1 91 ? 4.131 6.082 21.431 1.00 87.81 91 ILE A C 1
ATOM 648 O O . ILE A 1 91 ? 3.753 7.066 22.071 1.00 87.81 91 ILE A O 1
ATOM 652 N N . LEU A 1 92 ? 3.837 4.834 21.805 1.00 90.44 92 LEU A N 1
ATOM 653 C CA . LEU A 1 92 ? 3.016 4.491 22.975 1.00 90.44 92 LEU A CA 1
ATOM 654 C C . LEU A 1 92 ? 3.693 4.835 24.312 1.00 90.44 92 LEU A C 1
ATOM 656 O O . LEU A 1 92 ? 3.027 5.033 25.330 1.00 90.44 92 LEU A O 1
ATOM 660 N N . LYS A 1 93 ? 5.025 4.938 24.336 1.00 88.12 93 LYS A N 1
ATOM 661 C CA . LYS A 1 93 ? 5.768 5.401 25.512 1.00 88.12 93 LYS A CA 1
ATOM 662 C C . LYS A 1 93 ? 5.699 6.921 25.665 1.00 88.12 93 LYS A C 1
ATOM 664 O O . LYS A 1 93 ? 5.523 7.411 26.777 1.00 88.12 93 LYS A O 1
ATOM 669 N N . ASN A 1 94 ? 5.780 7.683 24.578 1.00 88.12 94 ASN A N 1
ATOM 670 C CA . ASN A 1 94 ? 6.042 9.124 24.674 1.00 88.12 94 ASN A CA 1
ATOM 671 C C . ASN A 1 94 ? 4.873 10.006 24.214 1.00 88.12 94 ASN A C 1
ATOM 673 O O . ASN A 1 94 ? 4.561 11.005 24.862 1.00 88.12 94 ASN A O 1
ATOM 677 N N . LYS A 1 95 ? 4.197 9.640 23.124 1.00 89.94 95 LYS A N 1
ATOM 678 C CA . LYS A 1 95 ? 3.254 10.524 22.423 1.00 89.94 95 LYS A CA 1
ATOM 679 C C . LYS A 1 95 ? 1.790 10.190 22.687 1.00 89.94 95 LYS A C 1
ATOM 681 O O . LYS A 1 95 ? 0.973 11.101 22.784 1.00 89.94 95 LYS A O 1
ATOM 686 N N . CYS A 1 96 ? 1.478 8.906 22.814 1.00 92.56 96 CYS A N 1
ATOM 687 C CA . CYS A 1 96 ? 0.108 8.406 22.824 1.00 92.56 96 CYS A CA 1
ATOM 688 C C . CYS A 1 96 ? -0.105 7.460 23.999 1.00 92.56 96 CYS A C 1
ATOM 690 O O . CYS A 1 96 ? 0.830 6.815 24.471 1.00 92.56 96 CYS A O 1
ATOM 692 N N . ASP A 1 97 ? -1.349 7.352 24.440 1.00 95.25 97 ASP A N 1
ATOM 693 C CA . ASP A 1 97 ? -1.778 6.345 25.402 1.00 95.25 97 ASP A CA 1
ATOM 694 C C . ASP A 1 97 ? -2.418 5.146 24.696 1.00 95.25 97 ASP A C 1
ATOM 696 O O . ASP A 1 97 ? -2.264 4.015 25.170 1.00 95.25 97 ASP A O 1
ATOM 700 N N . ILE A 1 98 ? -3.056 5.407 23.546 1.00 95.94 98 ILE A N 1
ATOM 701 C CA . ILE A 1 98 ? -3.665 4.432 22.639 1.00 95.94 98 ILE A CA 1
ATOM 702 C C . ILE A 1 98 ? -3.221 4.720 21.197 1.00 95.94 98 ILE A C 1
ATOM 704 O O . ILE A 1 98 ? -3.223 5.876 20.770 1.00 95.94 98 ILE A O 1
ATOM 708 N N . VAL A 1 99 ? -2.885 3.678 20.435 1.00 95.19 99 VAL A N 1
ATOM 709 C CA . VAL A 1 99 ? -2.897 3.712 18.962 1.00 95.19 99 VAL A CA 1
ATOM 710 C C . VAL A 1 99 ? -4.104 2.906 18.503 1.00 95.19 99 VAL A C 1
ATOM 712 O O . VAL A 1 99 ? -4.233 1.739 18.862 1.00 95.19 99 VAL A O 1
ATOM 715 N N . ALA A 1 100 ? -5.010 3.532 17.767 1.00 95.62 100 ALA A N 1
ATOM 716 C CA . ALA A 1 100 ? -6.264 2.925 17.345 1.00 95.62 100 ALA A CA 1
ATOM 717 C C . ALA A 1 100 ? -6.217 2.517 15.864 1.00 95.62 100 ALA A C 1
ATOM 719 O O . ALA A 1 100 ? -5.420 3.057 15.095 1.00 95.62 100 ALA A O 1
ATOM 720 N N . GLY A 1 101 ? -7.034 1.530 15.478 1.00 93.62 101 GLY A N 1
ATOM 721 C CA . GLY A 1 101 ? -7.060 1.050 14.093 1.00 93.62 101 GLY A CA 1
ATOM 722 C C . GLY A 1 101 ? -5.953 0.071 13.721 1.00 93.62 101 GLY A C 1
ATOM 723 O O . GLY A 1 101 ? -5.629 -0.027 12.543 1.00 93.62 101 GLY A O 1
ATOM 724 N N . PHE A 1 102 ? -5.334 -0.635 14.675 1.00 92.44 102 PHE A N 1
ATOM 725 C CA . PHE A 1 102 ? -4.236 -1.544 14.339 1.00 92.44 102 PHE A CA 1
ATOM 726 C C . PHE A 1 102 ? -4.770 -2.868 13.765 1.00 92.44 102 PHE A C 1
ATOM 728 O O . PHE A 1 102 ? -5.538 -3.549 14.454 1.00 92.44 102 PHE A O 1
ATOM 735 N N . PRO A 1 103 ? -4.385 -3.256 12.535 1.00 91.62 103 PRO A N 1
ATOM 736 C CA . PRO A 1 103 ? -4.818 -4.509 11.932 1.00 91.62 103 PRO A CA 1
ATOM 737 C C . PRO A 1 103 ? -4.031 -5.699 12.492 1.00 91.62 103 PRO A C 1
ATOM 739 O O . PRO A 1 103 ? -2.812 -5.647 12.644 1.00 91.62 103 PRO A O 1
ATOM 742 N N . ARG A 1 104 ? -4.739 -6.793 12.778 1.00 90.94 104 ARG A N 1
ATOM 743 C CA . ARG A 1 104 ? -4.184 -8.061 13.266 1.00 90.94 104 ARG A CA 1
ATOM 744 C C . ARG A 1 104 ? -4.654 -9.227 12.411 1.00 90.94 104 ARG A C 1
ATOM 746 O O . ARG A 1 104 ? -5.830 -9.289 12.057 1.00 90.94 104 ARG A O 1
ATOM 753 N N . SER A 1 105 ? -3.758 -10.162 12.123 1.00 88.44 105 SER A N 1
ATOM 754 C CA . SER A 1 105 ? -4.049 -11.415 11.428 1.00 88.44 105 SER A CA 1
ATOM 755 C C . SER A 1 105 ? -3.163 -12.550 11.927 1.00 88.44 105 SER A C 1
ATOM 757 O O . SER A 1 105 ? -1.950 -12.415 12.062 1.00 88.44 105 SER A O 1
ATOM 759 N N . ASN A 1 106 ? -3.757 -13.728 12.099 1.00 82.50 106 ASN A N 1
ATOM 760 C CA . ASN A 1 106 ? -3.064 -14.937 12.544 1.00 82.50 106 ASN A CA 1
ATOM 761 C C . ASN A 1 106 ? -1.883 -15.369 11.651 1.00 82.50 106 ASN A C 1
ATOM 763 O O . ASN A 1 106 ? -1.034 -16.120 12.121 1.00 82.50 106 ASN A O 1
ATOM 767 N N . VAL A 1 107 ? -1.825 -14.922 10.392 1.00 81.25 107 VAL A N 1
ATOM 768 C CA . VAL A 1 107 ? -0.764 -15.283 9.433 1.00 81.25 107 VAL A CA 1
ATOM 769 C C . VAL A 1 107 ? 0.259 -14.176 9.169 1.00 81.25 107 VAL A C 1
ATOM 771 O O . VAL A 1 107 ? 1.254 -14.433 8.497 1.00 81.25 107 VAL A O 1
ATOM 774 N N . ALA A 1 108 ? 0.024 -12.956 9.659 1.00 72.25 108 ALA A N 1
ATOM 775 C CA . ALA A 1 108 ? 0.854 -11.784 9.355 1.00 72.25 108 ALA A CA 1
ATOM 776 C C . ALA A 1 108 ? 1.266 -10.972 10.598 1.00 72.25 108 ALA A C 1
ATOM 778 O O . ALA A 1 108 ? 1.948 -9.956 10.474 1.00 72.25 108 ALA A O 1
ATOM 779 N N . ASP A 1 109 ? 0.874 -11.408 11.797 1.00 77.25 109 ASP A N 1
ATOM 780 C CA . ASP A 1 109 ? 1.218 -10.731 13.042 1.00 77.25 109 ASP A CA 1
ATOM 781 C C . ASP A 1 109 ? 2.691 -10.939 13.417 1.00 77.25 109 ASP A C 1
ATOM 783 O O . ASP A 1 109 ? 3.120 -12.047 13.737 1.00 77.25 109 ASP A O 1
ATOM 787 N N . ALA A 1 110 ? 3.445 -9.845 13.504 1.00 61.88 110 ALA A N 1
ATOM 788 C CA . ALA A 1 110 ? 4.678 -9.813 14.277 1.00 61.88 110 ALA A CA 1
ATOM 789 C C . ALA A 1 110 ? 4.334 -9.444 15.735 1.00 61.88 110 ALA A C 1
ATOM 791 O O . ALA A 1 110 ? 3.803 -8.370 16.024 1.00 61.88 110 ALA A O 1
ATOM 792 N N . VAL A 1 111 ? 4.576 -10.365 16.671 1.00 56.09 111 VAL A N 1
ATOM 793 C CA . VAL A 1 111 ? 4.397 -10.125 18.112 1.00 56.09 111 VAL A CA 1
ATOM 794 C C . VAL A 1 111 ? 5.664 -9.462 18.645 1.00 56.09 111 VAL A C 1
ATOM 796 O O . VAL A 1 111 ? 6.756 -9.976 18.426 1.00 56.09 111 VAL A O 1
ATOM 799 N N . HIS A 1 112 ? 5.533 -8.329 19.339 1.00 62.38 112 HIS A N 1
ATOM 800 C CA . HIS A 1 112 ? 6.669 -7.622 19.932 1.00 62.38 112 HIS A CA 1
ATOM 801 C C . HIS A 1 112 ? 6.439 -7.372 21.422 1.00 62.38 112 HIS A C 1
ATOM 803 O O . HIS A 1 112 ? 5.346 -6.989 21.850 1.00 62.38 112 HIS A O 1
ATOM 809 N N . ASP A 1 113 ? 7.505 -7.533 22.200 1.00 64.62 113 ASP A N 1
ATOM 810 C CA . ASP A 1 113 ? 7.529 -7.238 23.627 1.00 64.62 113 ASP A CA 1
ATOM 811 C C . ASP A 1 113 ? 7.243 -5.751 23.889 1.00 64.62 113 ASP A C 1
ATOM 813 O O . ASP A 1 113 ? 7.785 -4.863 23.237 1.00 64.62 113 ASP A O 1
ATOM 817 N N . GLY A 1 114 ? 6.390 -5.437 24.863 1.00 74.75 114 GLY A N 1
ATOM 818 C CA . GLY A 1 114 ? 6.187 -4.044 25.291 1.00 74.75 114 GLY A CA 1
ATOM 819 C C . GLY A 1 114 ? 4.970 -3.310 24.710 1.00 74.75 114 GLY A C 1
ATOM 820 O O . GLY A 1 114 ? 4.746 -2.154 25.077 1.00 74.75 114 GLY A O 1
ATOM 821 N N . VAL A 1 115 ? 4.131 -3.974 23.910 1.00 87.25 115 VAL A N 1
ATOM 822 C CA . VAL A 1 115 ? 2.790 -3.479 23.547 1.00 87.25 115 VAL A CA 1
ATOM 823 C C . VAL A 1 115 ? 1.701 -4.419 24.059 1.00 87.25 115 VAL A C 1
ATOM 825 O O . VAL A 1 115 ? 1.894 -5.627 24.164 1.00 87.25 115 VAL A O 1
ATOM 828 N N . LEU A 1 116 ? 0.554 -3.854 24.418 1.00 91.94 116 LEU A N 1
ATOM 829 C CA . LEU A 1 116 ? -0.644 -4.577 24.834 1.00 91.94 116 LEU A CA 1
ATOM 830 C C . LEU A 1 116 ? -1.746 -4.298 23.819 1.00 91.94 116 LEU A C 1
ATOM 832 O O . LEU A 1 116 ? -1.897 -3.160 23.385 1.00 91.94 116 LEU A O 1
ATOM 836 N N . LEU A 1 117 ? -2.534 -5.309 23.474 1.00 94.00 117 LEU A N 1
ATOM 837 C CA . LEU A 1 117 ? -3.662 -5.153 22.560 1.00 94.00 117 LEU A CA 1
ATOM 838 C C . LEU A 1 117 ? -4.984 -5.278 23.300 1.00 94.00 117 LEU A C 1
ATOM 840 O O . LEU A 1 117 ? -5.076 -6.036 24.269 1.00 94.00 117 LEU A O 1
ATOM 844 N N . SER A 1 118 ? -5.992 -4.542 22.839 1.00 96.75 118 SER A N 1
ATOM 845 C CA . SER A 1 118 ? -7.371 -4.787 23.248 1.00 96.75 118 SER A CA 1
ATOM 846 C C . SER A 1 118 ? -7.920 -6.066 22.624 1.00 96.75 118 SER A C 1
ATOM 848 O O . SER A 1 118 ? -7.367 -6.624 21.672 1.00 96.75 118 SER A O 1
ATOM 850 N N . ARG A 1 119 ? -9.105 -6.456 23.087 1.00 96.38 119 ARG A N 1
ATOM 851 C CA . ARG A 1 119 ? -10.024 -7.279 22.303 1.00 96.38 119 ARG A CA 1
ATOM 852 C C . ARG A 1 119 ? -10.319 -6.628 20.943 1.00 96.38 119 ARG A C 1
ATOM 854 O O . ARG A 1 119 ? -10.311 -5.395 20.841 1.00 96.38 119 ARG A O 1
ATOM 861 N N . PRO A 1 120 ? -10.605 -7.430 19.906 1.00 96.69 120 PRO A N 1
ATOM 862 C CA . PRO A 1 120 ? -10.983 -6.898 18.608 1.00 96.69 120 PRO A CA 1
ATOM 863 C C . PRO A 1 120 ? -12.341 -6.207 18.685 1.00 96.69 120 PRO A C 1
ATOM 865 O O . PRO A 1 120 ? -13.290 -6.749 19.255 1.00 96.69 120 PRO A O 1
ATOM 868 N N . TYR A 1 121 ? -12.435 -5.017 18.095 1.00 97.31 121 TYR A N 1
ATOM 869 C CA . TYR A 1 121 ? -13.696 -4.276 18.009 1.00 97.31 121 TYR A CA 1
ATOM 870 C C . TYR A 1 121 ? -14.366 -4.420 16.640 1.00 97.31 121 TYR A C 1
ATOM 872 O O . TYR A 1 121 ? -15.577 -4.250 16.533 1.00 97.31 121 TYR A O 1
ATOM 880 N N . LEU A 1 122 ? -13.609 -4.780 15.601 1.00 96.00 122 LEU A N 1
ATOM 881 C CA . LEU A 1 122 ? -14.131 -5.076 14.271 1.00 96.00 122 LEU A CA 1
ATOM 882 C C . LEU A 1 122 ? -13.446 -6.321 13.710 1.00 96.00 122 LEU A C 1
ATOM 884 O O . LEU A 1 122 ? -12.222 -6.376 13.655 1.00 96.00 122 LEU A O 1
ATOM 888 N N . ARG A 1 123 ? -14.248 -7.262 13.203 1.00 94.19 123 ARG A N 1
ATOM 889 C CA . ARG A 1 123 ? -13.776 -8.310 12.293 1.00 94.19 123 ARG A CA 1
ATOM 890 C C . ARG A 1 123 ? -13.977 -7.858 10.854 1.00 94.19 123 ARG A C 1
ATOM 892 O O . ARG A 1 123 ? -15.105 -7.568 10.451 1.00 94.19 123 ARG A O 1
ATOM 899 N N . THR A 1 124 ? -12.894 -7.811 10.095 1.00 94.12 124 THR A N 1
ATOM 900 C CA . THR A 1 124 ? -12.853 -7.316 8.719 1.00 94.12 124 THR A CA 1
ATOM 901 C C . THR A 1 124 ? -11.842 -8.128 7.904 1.00 94.12 124 THR A C 1
ATOM 903 O O . THR A 1 124 ? -11.587 -9.296 8.211 1.00 94.12 124 THR A O 1
ATOM 906 N N . GLY A 1 125 ? -11.312 -7.566 6.823 1.00 94.25 125 GLY A N 1
ATOM 907 C CA . GLY A 1 125 ? -10.315 -8.250 6.028 1.00 94.25 125 GLY A CA 1
ATOM 908 C C . GLY A 1 125 ? -10.159 -7.726 4.618 1.00 94.25 125 GLY A C 1
ATOM 909 O O . GLY A 1 125 ? -10.647 -6.653 4.261 1.00 94.25 125 GLY A O 1
ATOM 910 N N . TYR A 1 126 ? -9.509 -8.542 3.796 1.00 95.38 126 TYR A N 1
ATOM 911 C CA . TYR A 1 126 ? -9.476 -8.328 2.358 1.00 95.38 126 TYR A CA 1
ATOM 912 C C . TYR A 1 126 ? -10.742 -8.897 1.725 1.00 95.38 126 TYR A C 1
ATOM 914 O O . TYR A 1 126 ? -11.187 -10.003 2.039 1.00 95.38 126 TYR A O 1
ATOM 922 N N . ALA A 1 127 ? -11.334 -8.131 0.817 1.00 96.06 127 ALA A N 1
ATOM 923 C CA . ALA A 1 127 ? -12.586 -8.486 0.176 1.00 96.06 127 ALA A CA 1
ATOM 924 C C . ALA A 1 127 ? -12.456 -8.420 -1.343 1.00 96.06 127 ALA A C 1
ATOM 926 O O . ALA A 1 127 ? -11.847 -7.500 -1.888 1.00 96.06 127 ALA A O 1
ATOM 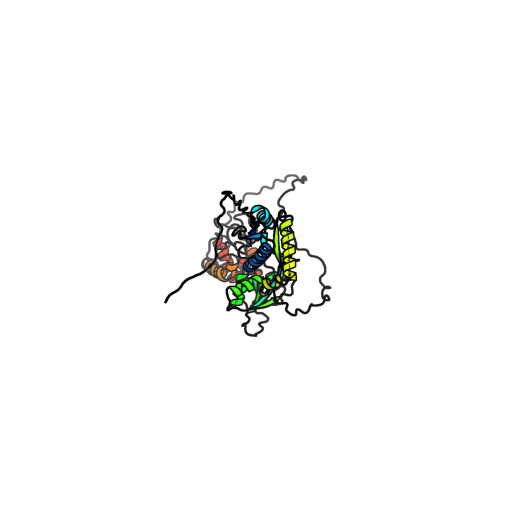927 N N . ALA A 1 128 ? -13.070 -9.385 -2.027 1.00 95.62 128 ALA A N 1
ATOM 928 C CA . ALA A 1 128 ? -13.229 -9.335 -3.470 1.00 95.62 128 ALA A CA 1
ATOM 929 C C . ALA A 1 128 ? -14.434 -8.457 -3.806 1.00 95.62 128 ALA A C 1
ATOM 931 O O . ALA A 1 128 ? -15.530 -8.650 -3.268 1.00 95.62 128 ALA A O 1
ATOM 932 N N . PHE A 1 129 ? -14.254 -7.519 -4.729 1.00 95.62 129 PHE A N 1
ATOM 933 C CA . PHE A 1 129 ? -15.274 -6.540 -5.073 1.00 95.62 129 PHE A CA 1
ATOM 934 C C . PHE A 1 129 ? -15.303 -6.222 -6.567 1.00 95.62 129 PHE A C 1
ATOM 936 O O . PHE A 1 129 ? -14.360 -6.468 -7.319 1.00 95.62 129 PHE A O 1
ATOM 943 N N . ARG A 1 130 ? -16.448 -5.713 -7.012 1.00 95.06 130 ARG A N 1
ATOM 944 C CA . ARG A 1 130 ? -16.698 -5.222 -8.372 1.00 95.06 130 ARG A CA 1
ATOM 945 C C . ARG A 1 130 ? -17.803 -4.188 -8.323 1.00 95.06 130 ARG A C 1
ATOM 947 O O . ARG A 1 130 ? -18.638 -4.229 -7.417 1.00 95.06 130 ARG A O 1
ATOM 954 N N . ARG A 1 131 ? -17.869 -3.318 -9.321 1.00 93.88 131 ARG A N 1
ATOM 955 C CA . ARG A 1 131 ? -18.992 -2.394 -9.484 1.00 93.88 131 ARG A CA 1
ATOM 956 C C . ARG A 1 131 ? -20.336 -3.128 -9.515 1.00 93.88 131 ARG A C 1
ATOM 958 O O . ARG A 1 131 ? -20.468 -4.192 -10.123 1.00 93.88 131 ARG A O 1
ATOM 965 N N . GLN A 1 132 ? -21.333 -2.579 -8.828 1.00 91.19 132 GLN A N 1
ATOM 966 C CA . GLN A 1 132 ? -22.674 -3.160 -8.747 1.00 91.19 132 GLN A CA 1
ATOM 967 C C . GLN A 1 132 ? -23.409 -3.109 -10.090 1.00 91.19 132 GLN A C 1
ATOM 969 O O . GLN A 1 132 ? -24.137 -4.053 -10.411 1.00 91.19 132 GLN A O 1
ATOM 974 N N . ASP A 1 133 ? -23.175 -2.042 -10.848 1.00 83.75 133 ASP A N 1
ATOM 975 C CA . ASP A 1 133 ? -23.736 -1.740 -12.164 1.00 83.75 133 ASP A CA 1
ATOM 976 C C . ASP A 1 133 ? -22.908 -2.301 -13.331 1.00 83.75 133 ASP A C 1
ATOM 978 O O . ASP A 1 133 ? -23.322 -2.197 -14.484 1.00 83.75 133 ASP A O 1
ATOM 982 N N . ALA A 1 134 ? -21.769 -2.950 -13.057 1.00 72.69 134 ALA A N 1
ATOM 983 C CA . ALA A 1 134 ? -21.033 -3.672 -14.087 1.00 72.69 134 ALA A CA 1
ATOM 984 C C . ALA A 1 134 ? -21.942 -4.752 -14.694 1.00 72.69 134 ALA A C 1
ATOM 986 O O . ALA A 1 134 ? -22.411 -5.657 -13.990 1.00 72.69 134 ALA A O 1
ATOM 987 N N . GLY A 1 135 ? -22.206 -4.630 -16.000 1.00 62.59 135 GLY A N 1
ATOM 988 C CA . GLY A 1 135 ? -23.079 -5.533 -16.745 1.00 62.59 135 GLY A CA 1
ATOM 989 C C . GLY A 1 135 ? -22.729 -7.001 -16.496 1.00 62.59 135 GLY A C 1
ATOM 990 O O . GLY A 1 135 ? -21.568 -7.363 -16.322 1.00 62.59 135 GLY A O 1
ATOM 991 N N . ALA A 1 136 ? -23.741 -7.870 -16.488 1.00 55.44 136 ALA A N 1
ATOM 992 C CA . ALA A 1 136 ? -23.634 -9.277 -16.087 1.00 55.44 136 ALA A CA 1
ATOM 993 C C . ALA A 1 136 ? -22.728 -10.160 -16.973 1.00 55.44 136 ALA A C 1
ATOM 995 O O . ALA A 1 136 ? -22.667 -11.374 -16.754 1.00 55.44 136 ALA A O 1
ATOM 996 N N . LYS A 1 137 ? -22.010 -9.592 -17.953 1.00 55.91 137 LYS A N 1
ATOM 997 C CA . LYS A 1 137 ? -20.984 -10.316 -18.703 1.00 55.91 137 LYS A CA 1
ATOM 998 C C . LYS A 1 137 ? -19.882 -10.715 -17.720 1.00 55.91 137 LYS A C 1
ATOM 1000 O O . LYS A 1 137 ? -19.039 -9.912 -17.334 1.00 55.91 137 LYS A O 1
ATOM 1005 N N . ARG A 1 138 ? -19.946 -11.975 -17.277 1.00 54.97 138 ARG A N 1
ATOM 1006 C CA . ARG A 1 138 ? -18.898 -12.683 -16.536 1.00 54.97 138 ARG A CA 1
ATOM 1007 C C . ARG A 1 138 ? -17.654 -12.717 -17.411 1.00 54.97 138 ARG A C 1
ATOM 1009 O O . ARG A 1 138 ? -17.414 -13.701 -18.105 1.00 54.97 138 ARG A O 1
ATOM 1016 N N . ASP A 1 139 ? -16.873 -11.653 -17.382 1.00 56.00 139 ASP A N 1
ATOM 1017 C CA . ASP A 1 139 ? -15.543 -11.708 -17.948 1.00 56.00 139 ASP A CA 1
ATOM 1018 C C . ASP A 1 139 ? -14.682 -12.528 -16.983 1.00 56.00 139 ASP A C 1
ATOM 1020 O O . ASP A 1 139 ? -14.215 -12.036 -15.952 1.00 56.00 139 ASP A O 1
ATOM 1024 N N . LYS A 1 140 ? -14.587 -13.841 -17.240 1.00 54.47 140 LYS A N 1
ATOM 1025 C CA . LYS A 1 140 ? -13.864 -14.781 -16.367 1.00 54.47 140 LYS A CA 1
ATOM 1026 C C . LYS A 1 140 ? -12.401 -14.342 -16.180 1.00 54.47 140 LYS A C 1
ATOM 1028 O O . LYS A 1 140 ? -11.844 -14.564 -15.108 1.00 54.47 140 LYS A O 1
ATOM 1033 N N . ALA A 1 141 ? -11.837 -13.627 -17.156 1.00 62.62 141 ALA A N 1
ATOM 1034 C CA . ALA A 1 141 ? -10.453 -13.160 -17.179 1.00 62.62 141 ALA A CA 1
ATOM 1035 C C . ALA A 1 141 ? -10.275 -11.645 -16.948 1.00 62.62 141 ALA A C 1
ATOM 1037 O O . ALA A 1 141 ? -9.151 -11.161 -17.042 1.00 62.62 141 ALA A O 1
ATOM 1038 N N . GLY A 1 142 ? -11.347 -10.892 -16.653 1.00 77.19 142 GLY A N 1
ATOM 1039 C CA . GLY A 1 142 ? -11.258 -9.436 -16.479 1.00 77.19 142 GLY A CA 1
ATOM 1040 C C . GLY A 1 142 ? -10.159 -9.030 -15.487 1.00 77.19 142 GLY A C 1
ATOM 1041 O O . GLY A 1 142 ? -9.930 -9.736 -14.500 1.00 77.19 142 GLY A O 1
ATOM 1042 N N . ARG A 1 143 ? -9.493 -7.900 -15.756 1.00 90.81 143 ARG A N 1
ATOM 1043 C CA . ARG A 1 143 ? -8.369 -7.385 -14.966 1.00 90.81 143 ARG A CA 1
ATOM 1044 C C . ARG A 1 143 ? -8.736 -7.319 -13.487 1.00 90.81 143 ARG A C 1
ATOM 1046 O O . ARG A 1 143 ? -9.778 -6.763 -13.123 1.00 90.81 143 ARG A O 1
ATOM 1053 N N . LEU A 1 144 ? -7.859 -7.888 -12.669 1.00 94.75 144 LEU A N 1
ATOM 1054 C CA . LEU A 1 144 ? -7.950 -7.943 -11.221 1.00 94.75 144 LEU A CA 1
ATOM 1055 C C . LEU A 1 144 ? -7.011 -6.889 -10.631 1.00 94.75 144 LEU A C 1
ATOM 1057 O O . LEU A 1 144 ? -5.793 -7.062 -10.655 1.00 94.75 144 LEU A O 1
ATOM 1061 N N . ALA A 1 145 ? -7.583 -5.796 -10.126 1.00 96.81 145 ALA A N 1
ATOM 1062 C CA . ALA A 1 145 ? -6.822 -4.775 -9.420 1.00 96.81 145 ALA A CA 1
ATOM 1063 C C . ALA A 1 145 ? -6.457 -5.246 -8.010 1.00 96.81 145 ALA A C 1
ATOM 1065 O O . ALA A 1 145 ? -7.335 -5.679 -7.258 1.00 96.81 145 ALA A O 1
ATOM 1066 N N . VAL A 1 146 ? -5.182 -5.122 -7.648 1.00 96.81 146 VAL A N 1
ATOM 1067 C CA . VAL A 1 146 ? -4.693 -5.327 -6.279 1.00 96.81 146 VAL A CA 1
ATOM 1068 C C . VAL A 1 146 ? -3.559 -4.364 -5.965 1.00 96.81 146 VAL A C 1
ATOM 1070 O O . VAL A 1 146 ? -2.815 -3.959 -6.857 1.00 96.81 146 VAL A O 1
ATOM 1073 N N . THR A 1 147 ? -3.399 -4.037 -4.690 1.00 96.12 147 THR A N 1
ATOM 1074 C CA . THR A 1 147 ? -2.272 -3.234 -4.212 1.00 96.12 147 THR A CA 1
ATOM 1075 C C . THR A 1 147 ? -1.003 -4.080 -4.181 1.00 96.12 147 THR A C 1
ATOM 1077 O O . THR A 1 147 ? -1.008 -5.177 -3.607 1.00 96.12 147 THR A O 1
ATOM 1080 N N . TYR A 1 148 ? 0.075 -3.587 -4.789 1.00 93.50 148 TYR A N 1
ATOM 1081 C CA . TYR A 1 148 ? 1.386 -4.237 -4.736 1.00 93.50 148 TYR A CA 1
ATOM 1082 C C . TYR A 1 148 ? 1.910 -4.309 -3.294 1.00 93.50 148 TYR A C 1
ATOM 1084 O O . TYR A 1 148 ? 1.619 -3.436 -2.483 1.00 93.50 148 TYR A O 1
ATOM 1092 N N . GLY A 1 149 ? 2.641 -5.370 -2.953 1.00 89.75 149 GLY A N 1
ATOM 1093 C CA . GLY A 1 149 ? 3.211 -5.559 -1.614 1.00 89.75 149 GLY A CA 1
ATOM 1094 C C . GLY A 1 149 ? 2.182 -5.838 -0.512 1.00 89.75 149 GLY A C 1
ATOM 1095 O O . GLY A 1 149 ? 2.538 -5.899 0.659 1.00 89.75 149 GLY A O 1
ATOM 1096 N N . SER A 1 150 ? 0.906 -6.032 -0.858 1.00 91.44 150 SER A N 1
ATOM 1097 C CA . SER A 1 150 ? -0.166 -6.247 0.118 1.00 91.44 150 SER A CA 1
ATOM 1098 C C . SER A 1 150 ? -0.626 -7.712 0.182 1.00 91.44 150 SER A C 1
ATOM 1100 O O . SER A 1 150 ? -0.472 -8.465 -0.786 1.00 91.44 150 SER A O 1
ATOM 1102 N N . PRO A 1 151 ? -1.309 -8.129 1.263 1.00 93.38 151 PRO A N 1
ATOM 1103 C CA . PRO A 1 151 ? -2.030 -9.400 1.304 1.00 93.38 151 PRO A CA 1
ATOM 1104 C C . PRO A 1 151 ? -2.974 -9.626 0.110 1.00 93.38 151 PRO A C 1
ATOM 1106 O O . PRO A 1 151 ? -3.146 -10.770 -0.312 1.00 93.38 151 PRO A O 1
ATOM 1109 N N . ALA A 1 152 ? -3.535 -8.568 -0.497 1.00 94.69 152 ALA A N 1
ATOM 1110 C CA . ALA A 1 152 ? -4.345 -8.698 -1.712 1.00 94.69 152 ALA A CA 1
ATOM 1111 C C . ALA A 1 152 ? -3.559 -9.334 -2.865 1.00 94.69 152 ALA A C 1
ATOM 1113 O O . ALA A 1 152 ? -4.110 -10.169 -3.581 1.00 94.69 152 ALA A O 1
ATOM 1114 N N . GLN A 1 153 ? -2.274 -8.995 -3.018 1.00 94.25 153 GLN A N 1
ATOM 1115 C CA . GLN A 1 153 ? -1.396 -9.617 -4.008 1.00 94.25 153 GLN A CA 1
ATOM 1116 C C . GLN A 1 153 ? -1.226 -11.112 -3.723 1.00 94.25 153 GLN A C 1
ATOM 1118 O O . GLN A 1 153 ? -1.397 -11.919 -4.634 1.00 94.25 153 GLN A O 1
ATOM 1123 N N . LEU A 1 154 ? -0.956 -11.497 -2.469 1.00 91.88 154 LEU A N 1
ATOM 1124 C CA . LEU A 1 154 ? -0.797 -12.905 -2.071 1.00 91.88 154 LEU A CA 1
ATOM 1125 C C . LEU A 1 154 ? -2.066 -13.732 -2.319 1.00 91.88 154 LEU A C 1
ATOM 1127 O O . LEU A 1 154 ? -1.985 -14.904 -2.690 1.00 91.88 154 LEU A O 1
ATOM 1131 N N . ILE A 1 155 ? -3.239 -13.121 -2.138 1.00 92.38 155 ILE A N 1
ATOM 1132 C CA . ILE A 1 155 ? -4.529 -13.736 -2.464 1.00 92.38 155 ILE A CA 1
ATOM 1133 C C . ILE A 1 155 ? -4.678 -13.865 -3.987 1.00 92.38 155 ILE A C 1
ATOM 1135 O O . ILE A 1 155 ? -5.013 -14.939 -4.485 1.00 92.38 155 ILE A O 1
ATOM 1139 N N . ALA A 1 156 ? -4.400 -12.794 -4.732 1.00 92.88 156 ALA A N 1
ATOM 1140 C CA . ALA A 1 156 ? -4.630 -12.725 -6.171 1.00 92.88 156 ALA A CA 1
ATOM 1141 C C . ALA A 1 156 ? -3.722 -13.647 -6.992 1.00 92.88 156 ALA A C 1
ATOM 1143 O O . ALA A 1 156 ? -4.197 -14.251 -7.949 1.00 92.88 156 ALA A O 1
ATOM 1144 N N . VAL A 1 157 ? -2.451 -13.823 -6.615 1.00 90.56 157 VAL A N 1
ATOM 1145 C CA . VAL A 1 157 ? -1.531 -14.727 -7.340 1.00 90.56 157 VAL A CA 1
ATOM 1146 C C . VAL A 1 157 ? -1.947 -16.201 -7.255 1.00 90.56 157 VAL A C 1
ATOM 1148 O O . VAL A 1 157 ? -1.499 -17.014 -8.061 1.00 90.56 157 VAL A O 1
ATOM 1151 N N . ARG A 1 158 ? -2.824 -16.559 -6.306 1.00 88.50 158 ARG A N 1
ATOM 1152 C CA . ARG A 1 158 ? -3.414 -17.903 -6.196 1.00 88.50 158 ARG A CA 1
ATOM 1153 C C . ARG A 1 158 ? -4.646 -18.081 -7.092 1.00 88.50 158 ARG A C 1
ATOM 1155 O O . ARG A 1 158 ? -5.068 -19.216 -7.323 1.00 88.50 158 ARG A O 1
ATOM 1162 N N . GLU A 1 159 ? -5.228 -17.000 -7.620 1.00 85.44 159 GLU A N 1
ATOM 1163 C CA . GLU A 1 159 ? -6.351 -17.079 -8.556 1.00 85.44 159 GLU A CA 1
ATOM 1164 C C . GLU A 1 159 ? -5.871 -17.503 -9.952 1.00 85.44 159 GLU A C 1
ATOM 1166 O O . GLU A 1 159 ? -5.214 -16.755 -10.678 1.00 85.44 159 GLU A O 1
ATOM 1171 N N . LYS A 1 160 ? -6.250 -18.715 -10.375 1.00 82.38 160 LYS A N 1
ATOM 1172 C CA . LYS A 1 160 ? -5.906 -19.228 -11.708 1.00 82.38 160 LYS A CA 1
ATOM 1173 C C . LYS A 1 160 ? -6.494 -18.341 -12.814 1.00 82.38 160 LYS A C 1
ATOM 1175 O O . LYS A 1 160 ? -7.706 -18.142 -12.879 1.00 82.38 160 LYS A O 1
ATOM 1180 N N . GLY A 1 161 ? -5.635 -17.883 -13.726 1.00 80.81 161 GLY A N 1
ATOM 1181 C CA . GLY A 1 161 ? -6.034 -17.142 -14.928 1.00 80.81 161 GLY A CA 1
ATOM 1182 C C . GLY A 1 161 ? -6.436 -15.683 -14.688 1.00 80.81 161 GLY A C 1
ATOM 1183 O O . GLY A 1 161 ? -7.053 -15.080 -15.566 1.00 80.81 161 GLY A O 1
ATOM 1184 N N . ALA A 1 162 ? -6.124 -15.111 -13.521 1.00 84.31 162 ALA A N 1
ATOM 1185 C CA . ALA A 1 162 ? -6.322 -13.688 -13.277 1.00 84.31 162 ALA A CA 1
ATOM 1186 C C . ALA A 1 162 ? -5.289 -12.849 -14.050 1.00 84.31 162 ALA A C 1
ATOM 1188 O O . ALA A 1 162 ? -4.086 -13.084 -13.954 1.00 84.31 162 ALA A O 1
ATOM 1189 N N . LEU A 1 163 ? -5.759 -11.839 -14.788 1.00 90.06 163 LEU A N 1
ATOM 1190 C CA . LEU A 1 163 ? -4.897 -10.797 -15.346 1.00 90.06 163 LEU A CA 1
ATOM 1191 C C . LEU A 1 163 ? -4.674 -9.732 -14.275 1.00 90.06 163 LEU A C 1
ATOM 1193 O O . LEU A 1 163 ? -5.570 -8.929 -14.003 1.00 90.06 163 LEU A O 1
ATOM 1197 N N . LEU A 1 164 ? -3.506 -9.753 -13.638 1.00 92.69 164 LEU A N 1
ATOM 1198 C CA . LEU A 1 164 ? -3.198 -8.837 -12.547 1.00 92.69 164 LEU A CA 1
ATOM 1199 C C . LEU A 1 164 ? -2.999 -7.408 -13.069 1.00 92.69 164 LEU A C 1
ATOM 1201 O O . LEU A 1 164 ? -2.462 -7.165 -14.153 1.00 92.69 164 LEU A O 1
ATOM 1205 N N . ASN A 1 165 ? -3.469 -6.452 -12.278 1.00 93.44 165 ASN A N 1
ATOM 1206 C CA . ASN A 1 165 ? -3.226 -5.031 -12.457 1.00 93.44 165 ASN A CA 1
ATOM 1207 C C . ASN A 1 165 ? -2.816 -4.464 -11.100 1.00 93.44 165 ASN A C 1
ATOM 1209 O O . ASN A 1 165 ? -3.657 -4.307 -10.215 1.00 93.44 165 ASN A O 1
ATOM 1213 N N . PHE A 1 166 ? -1.523 -4.206 -10.924 1.00 95.06 166 PHE A N 1
ATOM 1214 C CA . PHE A 1 166 ? -1.021 -3.698 -9.652 1.00 95.06 166 PHE A CA 1
ATOM 1215 C C . PHE A 1 166 ? -1.185 -2.187 -9.572 1.00 95.06 166 PHE A C 1
ATOM 1217 O O . PHE A 1 166 ? -0.770 -1.465 -10.484 1.00 95.06 166 PHE A O 1
ATOM 1224 N N . GLU A 1 167 ? -1.765 -1.726 -8.472 1.00 95.25 167 GLU A N 1
ATOM 1225 C CA . GLU A 1 167 ? -1.784 -0.320 -8.078 1.00 95.25 167 GLU A CA 1
ATOM 1226 C C . GLU A 1 167 ? -0.854 -0.105 -6.876 1.00 95.25 167 GLU A C 1
ATOM 1228 O O . GLU A 1 167 ? -0.490 -1.053 -6.175 1.00 95.25 167 GLU A O 1
ATOM 1233 N N . VAL A 1 168 ? -0.450 1.147 -6.666 1.00 91.69 168 VAL A N 1
ATOM 1234 C CA . VAL A 1 168 ? 0.481 1.540 -5.598 1.00 91.69 168 VAL A CA 1
ATOM 1235 C C . VAL A 1 168 ? -0.228 1.566 -4.248 1.00 91.69 168 VAL A C 1
ATOM 1237 O O . VAL A 1 168 ? 0.286 1.025 -3.277 1.00 91.69 168 VAL A O 1
ATOM 1240 N N . THR A 1 169 ? -1.426 2.154 -4.199 1.00 92.19 169 THR A N 1
ATOM 1241 C CA . THR A 1 169 ? -2.210 2.313 -2.968 1.00 92.19 169 THR A CA 1
ATOM 1242 C C . THR A 1 169 ? -3.489 1.470 -2.994 1.00 92.19 169 THR A C 1
ATOM 1244 O O . THR A 1 169 ? -3.931 0.967 -4.042 1.00 92.19 169 THR A O 1
ATOM 1247 N N . THR A 1 170 ? -4.105 1.281 -1.825 1.00 94.12 170 THR A N 1
ATOM 1248 C CA . THR A 1 170 ? -5.399 0.582 -1.754 1.00 94.12 170 THR A CA 1
ATOM 1249 C C . THR A 1 170 ? -6.509 1.459 -2.325 1.00 94.12 170 THR A C 1
ATOM 1251 O O . THR A 1 170 ? -7.405 0.967 -3.007 1.00 94.12 170 THR A O 1
ATOM 1254 N N . GLU A 1 171 ? -6.408 2.764 -2.128 1.00 93.75 171 GLU A N 1
ATOM 1255 C CA . GLU A 1 171 ? -7.305 3.786 -2.650 1.00 93.75 171 GLU A CA 1
ATOM 1256 C C . GLU A 1 171 ? -7.314 3.745 -4.186 1.00 93.75 171 GLU A C 1
ATOM 1258 O O . GLU A 1 171 ? -8.381 3.617 -4.792 1.00 93.75 171 GLU A O 1
ATOM 1263 N N . ASP A 1 172 ? -6.134 3.704 -4.820 1.00 95.31 172 ASP A N 1
ATOM 1264 C CA . ASP A 1 172 ? -5.992 3.545 -6.275 1.00 95.31 172 ASP A CA 1
ATOM 1265 C C . ASP A 1 172 ? -6.569 2.213 -6.766 1.00 95.31 172 ASP A C 1
ATOM 1267 O O . ASP A 1 172 ? -7.173 2.141 -7.838 1.00 95.31 172 ASP A O 1
ATOM 1271 N N . THR A 1 173 ? -6.433 1.149 -5.969 1.00 97.56 173 THR A N 1
ATOM 1272 C CA . THR A 1 173 ? -7.028 -0.163 -6.270 1.00 97.56 173 THR A CA 1
ATOM 1273 C C . THR A 1 173 ? -8.551 -0.073 -6.333 1.00 97.56 173 THR A C 1
ATOM 1275 O O . THR A 1 173 ? -9.170 -0.595 -7.266 1.00 97.56 173 THR A O 1
ATOM 1278 N N . VAL A 1 174 ? -9.177 0.618 -5.375 1.00 97.88 174 VAL A N 1
ATOM 1279 C CA . VAL A 1 174 ? -10.630 0.835 -5.372 1.00 97.88 174 VAL A CA 1
ATOM 1280 C C . VAL A 1 174 ? -11.047 1.754 -6.525 1.00 97.88 174 VAL A C 1
ATOM 1282 O O . VAL A 1 174 ? -11.996 1.431 -7.249 1.00 97.88 174 VAL A O 1
ATOM 1285 N N . ALA A 1 175 ? -10.298 2.830 -6.779 1.00 96.81 175 ALA A N 1
ATOM 1286 C CA . ALA A 1 175 ? -10.541 3.762 -7.879 1.00 96.81 175 ALA A CA 1
ATOM 1287 C C . ALA A 1 175 ? -10.412 3.102 -9.266 1.00 96.81 175 ALA A C 1
ATOM 1289 O O . ALA A 1 175 ? -11.203 3.383 -10.175 1.00 96.81 175 ALA A O 1
ATOM 1290 N N . ALA A 1 176 ? -9.471 2.171 -9.445 1.00 96.25 176 ALA A N 1
ATOM 1291 C CA . ALA A 1 176 ? -9.306 1.412 -10.683 1.00 96.25 176 ALA A CA 1
ATOM 1292 C C . ALA A 1 176 ? -10.547 0.561 -11.002 1.00 96.25 176 ALA A C 1
ATOM 1294 O O . ALA A 1 176 ? -10.962 0.467 -12.159 1.00 96.25 176 ALA A O 1
ATOM 1295 N N . VAL A 1 177 ? -11.184 -0.024 -9.985 1.00 96.56 177 VAL A N 1
ATOM 1296 C CA . VAL A 1 177 ? -12.443 -0.767 -10.159 1.00 96.56 177 VAL A CA 1
ATOM 1297 C C . VAL A 1 177 ? -13.624 0.184 -10.364 1.00 96.56 177 VAL A C 1
ATOM 1299 O O . VAL A 1 177 ? -14.476 -0.071 -11.216 1.00 96.56 177 VAL A O 1
ATOM 1302 N N . ALA A 1 178 ? -13.676 1.300 -9.632 1.00 95.94 178 ALA A N 1
ATOM 1303 C CA . ALA A 1 178 ? -14.726 2.314 -9.762 1.00 95.94 178 ALA A CA 1
ATOM 1304 C C . ALA A 1 178 ? -14.774 2.942 -11.168 1.00 95.94 178 ALA A C 1
ATOM 1306 O O . ALA A 1 178 ? -15.843 3.098 -11.761 1.00 95.94 178 ALA A O 1
ATOM 1307 N N . SER A 1 179 ? -13.611 3.247 -11.740 1.00 93.75 179 SER A N 1
ATOM 1308 C CA . SER A 1 179 ? -13.474 3.826 -13.084 1.00 93.75 179 SER A CA 1
ATOM 1309 C C . SER A 1 179 ? -13.637 2.807 -14.217 1.00 93.75 179 SER A C 1
ATOM 1311 O O . SER A 1 179 ? -13.832 3.193 -15.366 1.00 93.75 179 SER A O 1
ATOM 1313 N N . GLY A 1 180 ? -13.577 1.504 -13.919 1.00 91.38 180 GLY A N 1
ATOM 1314 C CA . GLY A 1 180 ? -13.602 0.437 -14.924 1.00 91.38 180 GLY A CA 1
ATOM 1315 C C . GLY A 1 180 ? -12.242 0.139 -15.570 1.00 91.38 180 GLY A C 1
ATOM 1316 O O . GLY A 1 180 ? -12.173 -0.706 -16.466 1.00 91.38 180 GLY A O 1
ATOM 1317 N N . LYS A 1 181 ? -11.149 0.765 -15.100 1.00 90.75 181 LYS A N 1
ATOM 1318 C CA . LYS A 1 181 ? -9.764 0.389 -15.455 1.00 90.75 181 LYS A CA 1
ATOM 1319 C C . LYS A 1 181 ? -9.523 -1.103 -15.180 1.00 90.75 181 LYS A C 1
ATOM 1321 O O . LYS A 1 181 ? -8.918 -1.795 -16.009 1.00 90.75 181 LYS A O 1
ATOM 1326 N N . ALA A 1 182 ? -10.081 -1.603 -14.078 1.00 93.19 182 ALA A N 1
ATOM 1327 C CA . ALA A 1 182 ? -10.176 -3.017 -13.734 1.00 93.19 182 ALA A CA 1
ATOM 1328 C C . ALA A 1 182 ? -11.639 -3.458 -13.561 1.00 93.19 182 ALA A C 1
ATOM 1330 O O . ALA A 1 182 ? -12.489 -2.698 -13.102 1.00 93.19 182 ALA A O 1
ATOM 1331 N N . GLN A 1 183 ? -11.947 -4.705 -13.924 1.00 91.69 183 GLN A N 1
ATOM 1332 C CA . GLN A 1 183 ? -13.311 -5.247 -13.843 1.00 91.69 183 GLN A CA 1
ATOM 1333 C C . GLN A 1 183 ? -13.672 -5.697 -12.421 1.00 91.69 183 GLN A C 1
ATOM 1335 O O . GLN A 1 183 ? -14.848 -5.735 -12.047 1.00 91.69 183 GLN A O 1
ATOM 1340 N N . ARG A 1 184 ? -12.660 -6.074 -11.638 1.00 94.62 184 ARG A N 1
ATOM 1341 C CA . ARG A 1 184 ? -12.784 -6.518 -10.251 1.00 94.62 184 ARG A CA 1
ATOM 1342 C C . ARG A 1 184 ? -11.512 -6.189 -9.480 1.00 94.62 184 ARG A C 1
ATOM 1344 O O . ARG A 1 184 ? -10.474 -5.938 -10.088 1.00 94.62 184 ARG A O 1
ATOM 1351 N N . GLY A 1 185 ? -11.592 -6.231 -8.159 1.00 95.88 185 GLY A N 1
ATOM 1352 C CA . GLY A 1 185 ? -10.439 -6.039 -7.290 1.00 95.88 185 GLY A CA 1
ATOM 1353 C C . GLY A 1 185 ? -10.493 -6.910 -6.046 1.00 95.88 185 GLY A C 1
ATOM 1354 O O . GLY A 1 185 ? -11.548 -7.449 -5.697 1.00 95.88 185 GLY A O 1
ATOM 1355 N N . ILE A 1 186 ? -9.348 -7.020 -5.379 1.00 97.31 186 ILE A N 1
ATOM 1356 C CA . ILE A 1 186 ? -9.239 -7.465 -3.988 1.00 97.31 186 ILE A CA 1
ATOM 1357 C C . ILE A 1 186 ? -8.553 -6.335 -3.228 1.00 97.31 186 ILE A C 1
ATOM 1359 O O . ILE A 1 186 ? -7.479 -5.892 -3.623 1.00 97.31 186 ILE A O 1
ATOM 1363 N N . ALA A 1 187 ? -9.187 -5.840 -2.169 1.00 97.50 187 ALA A N 1
ATOM 1364 C CA . ALA A 1 187 ? -8.683 -4.706 -1.399 1.00 97.50 187 ALA A CA 1
ATOM 1365 C C . ALA A 1 187 ? -9.044 -4.841 0.081 1.00 97.50 187 ALA A C 1
ATOM 1367 O O . ALA A 1 187 ? -9.935 -5.615 0.445 1.00 97.50 187 ALA A O 1
ATOM 1368 N N . TRP A 1 188 ? -8.352 -4.072 0.920 1.00 96.00 188 TRP A N 1
ATOM 1369 C CA . TRP A 1 188 ? -8.690 -3.910 2.329 1.00 96.00 188 TRP A CA 1
ATOM 1370 C C . TRP A 1 188 ? -10.108 -3.341 2.452 1.00 96.00 188 TRP A C 1
ATOM 1372 O O . TRP A 1 188 ? -10.395 -2.261 1.936 1.00 96.00 188 TRP A O 1
ATOM 1382 N N . TYR A 1 189 ? -11.023 -4.069 3.093 1.00 97.19 189 TYR A N 1
ATOM 1383 C CA . TYR A 1 189 ? -12.444 -3.714 3.079 1.00 97.19 189 TYR A CA 1
ATOM 1384 C C . TYR A 1 189 ? -12.757 -2.322 3.656 1.00 97.19 189 TYR A C 1
ATOM 1386 O O . TYR A 1 189 ? -13.549 -1.612 3.036 1.00 97.19 189 TYR A O 1
ATOM 1394 N N . PRO A 1 190 ? -12.118 -1.860 4.748 1.00 96.25 190 PRO A N 1
ATOM 1395 C CA . PRO A 1 190 ? -12.274 -0.484 5.210 1.00 96.25 190 PRO A CA 1
ATOM 1396 C C . PRO A 1 190 ? -11.978 0.575 4.138 1.00 96.25 190 PRO A C 1
ATOM 1398 O O . PRO A 1 190 ? -12.669 1.586 4.108 1.00 96.25 190 PRO A O 1
ATOM 1401 N N . ALA A 1 191 ? -11.040 0.336 3.211 1.00 96.44 191 ALA A N 1
ATOM 1402 C CA . ALA A 1 191 ? -10.778 1.253 2.094 1.00 96.44 191 ALA A CA 1
ATOM 1403 C C . ALA A 1 191 ? -11.933 1.292 1.084 1.00 96.44 191 ALA A C 1
ATOM 1405 O O . ALA A 1 191 ? -12.273 2.352 0.568 1.00 96.44 191 ALA A O 1
ATOM 1406 N N . ILE A 1 192 ? -12.589 0.152 0.839 1.00 97.25 192 ILE A N 1
ATOM 1407 C CA . ILE A 1 192 ? -13.796 0.096 0.001 1.00 97.25 192 ILE A CA 1
ATOM 1408 C C . ILE A 1 192 ? -14.913 0.921 0.651 1.00 97.25 192 ILE A C 1
ATOM 1410 O O . ILE A 1 192 ? -15.566 1.711 -0.029 1.00 97.25 192 ILE A O 1
ATOM 1414 N N . VAL A 1 193 ? -15.111 0.765 1.964 1.00 96.25 193 VAL A N 1
ATOM 1415 C CA . VAL A 1 193 ? -16.118 1.514 2.730 1.00 96.25 193 VAL A CA 1
ATOM 1416 C C . VAL A 1 193 ? -15.819 3.015 2.697 1.00 96.25 193 VAL A C 1
ATOM 1418 O O . VAL A 1 193 ? -16.699 3.791 2.325 1.00 96.25 193 VAL A O 1
ATOM 1421 N N . ALA A 1 194 ? -14.581 3.421 2.996 1.00 94.81 194 ALA A N 1
ATOM 1422 C CA . ALA A 1 194 ? -14.141 4.816 2.946 1.00 94.81 194 ALA A CA 1
ATOM 1423 C C . ALA A 1 194 ? -14.379 5.446 1.565 1.00 94.81 194 ALA A C 1
ATOM 1425 O O . ALA A 1 194 ? -15.038 6.480 1.460 1.00 94.81 194 ALA A O 1
ATOM 1426 N N . TYR A 1 195 ? -13.973 4.758 0.495 1.00 95.88 195 TYR A N 1
ATOM 1427 C CA . TYR A 1 195 ? -14.196 5.216 -0.875 1.00 95.88 195 TYR A CA 1
ATOM 1428 C C . TYR A 1 195 ? -15.687 5.409 -1.191 1.00 95.88 195 TYR A C 1
ATOM 1430 O O . TYR A 1 195 ? -16.074 6.380 -1.834 1.00 95.88 195 TYR A O 1
ATOM 1438 N N . GLN A 1 196 ? -16.565 4.507 -0.737 1.00 95.19 196 GLN A N 1
ATOM 1439 C CA . GLN A 1 196 ? -18.011 4.646 -0.951 1.00 95.19 196 GLN A CA 1
ATOM 1440 C C . GLN A 1 196 ? -18.640 5.794 -0.152 1.00 95.19 196 GLN A C 1
ATOM 1442 O O . GLN A 1 196 ? -19.672 6.320 -0.572 1.00 95.19 196 GLN A O 1
ATOM 1447 N N . HIS A 1 197 ? -18.058 6.171 0.989 1.00 93.19 197 HIS A N 1
ATOM 1448 C CA . HIS A 1 197 ? -18.488 7.351 1.737 1.00 93.19 197 HIS A CA 1
ATOM 1449 C C . HIS A 1 197 ? -18.137 8.647 0.998 1.00 93.19 197 HIS A C 1
ATOM 1451 O O . HIS A 1 197 ? -18.968 9.550 0.943 1.00 93.19 197 HIS A O 1
ATOM 1457 N N . GLU A 1 198 ? -16.955 8.714 0.384 1.00 94.50 198 GLU A N 1
ATOM 1458 C CA . GLU A 1 198 ? -16.508 9.863 -0.419 1.00 94.50 198 GLU A CA 1
ATOM 1459 C C . GLU A 1 198 ? -17.171 9.914 -1.807 1.00 94.50 198 GLU A C 1
ATOM 1461 O O . GLU A 1 198 ? -17.331 10.983 -2.401 1.00 94.50 198 GLU A O 1
ATOM 1466 N N . HIS A 1 199 ? -17.616 8.763 -2.315 1.00 95.81 199 HIS A N 1
ATOM 1467 C CA . HIS A 1 199 ? -18.243 8.612 -3.627 1.00 95.81 199 HIS A CA 1
ATOM 1468 C C . HIS A 1 199 ? -19.601 7.893 -3.528 1.00 95.81 199 HIS A C 1
ATOM 1470 O O . HIS A 1 199 ? -19.732 6.746 -3.971 1.00 95.81 199 HIS A O 1
ATOM 1476 N N . PRO A 1 200 ? -20.651 8.547 -2.991 1.00 94.50 200 PRO A N 1
ATOM 1477 C CA . PRO A 1 200 ? -21.945 7.914 -2.701 1.00 94.50 200 PRO A CA 1
ATOM 1478 C C . PRO A 1 200 ? -22.676 7.359 -3.936 1.00 94.50 200 PRO A C 1
ATOM 1480 O O . PRO A 1 200 ? -23.539 6.484 -3.808 1.00 94.50 200 PRO A O 1
ATOM 1483 N N . GLN A 1 201 ? -22.326 7.841 -5.132 1.00 93.50 201 GLN A N 1
ATOM 1484 C CA . GLN A 1 201 ? -22.806 7.350 -6.424 1.00 93.50 201 GLN A CA 1
ATOM 1485 C C . GLN A 1 201 ? -22.193 6.001 -6.832 1.00 93.50 201 GLN A C 1
ATOM 1487 O O . GLN A 1 201 ? -22.751 5.301 -7.676 1.00 93.50 201 GLN A O 1
ATOM 1492 N N . VAL A 1 202 ? -21.052 5.617 -6.250 1.00 93.19 202 VAL A N 1
ATOM 1493 C CA . VAL A 1 202 ? -20.361 4.365 -6.563 1.00 93.19 202 VAL A CA 1
ATOM 1494 C C . VAL A 1 202 ? -20.797 3.279 -5.583 1.00 93.19 202 VAL A C 1
ATOM 1496 O O . VAL A 1 202 ? -20.667 3.390 -4.362 1.00 93.19 202 VAL A O 1
ATOM 1499 N N . ARG A 1 203 ? -21.307 2.172 -6.126 1.00 94.44 203 ARG A N 1
ATOM 1500 C CA . ARG A 1 203 ? -21.685 0.994 -5.341 1.00 94.44 203 ARG A CA 1
ATOM 1501 C C . ARG A 1 203 ? -20.921 -0.234 -5.797 1.00 94.44 203 ARG A C 1
ATOM 1503 O O . ARG A 1 203 ? -20.801 -0.496 -6.995 1.00 94.44 203 ARG A O 1
ATOM 1510 N N . PHE A 1 204 ? -20.451 -1.014 -4.831 1.00 94.94 204 PHE A N 1
ATOM 1511 C CA . PHE A 1 204 ? -19.750 -2.265 -5.081 1.00 94.94 204 PHE A CA 1
ATOM 1512 C C . PHE A 1 204 ? -20.555 -3.464 -4.586 1.00 94.94 204 PHE A C 1
ATOM 1514 O O . PHE A 1 204 ? -21.184 -3.432 -3.532 1.00 94.94 204 PHE A O 1
ATOM 1521 N N . LYS A 1 205 ? -20.485 -4.565 -5.336 1.00 94.31 205 LYS A N 1
ATOM 1522 C CA . LYS A 1 205 ? -20.803 -5.902 -4.831 1.00 94.31 205 LYS A CA 1
ATOM 1523 C C . LYS A 1 205 ? -19.540 -6.459 -4.193 1.00 94.31 205 LYS A C 1
ATOM 1525 O O . LYS A 1 205 ? -18.569 -6.698 -4.912 1.00 94.31 205 LYS A O 1
ATOM 1530 N N . VAL A 1 206 ? -19.579 -6.695 -2.887 1.00 94.38 206 VAL A N 1
ATOM 1531 C CA . VAL A 1 206 ? -18.433 -7.145 -2.088 1.00 94.38 206 VAL A CA 1
ATOM 1532 C C . VAL A 1 206 ? -18.679 -8.555 -1.545 1.00 94.38 206 VAL A C 1
ATOM 1534 O O . VAL A 1 206 ? -19.813 -8.911 -1.226 1.00 94.38 206 VAL A O 1
ATOM 1537 N N . ARG A 1 207 ? -17.628 -9.374 -1.453 1.00 93.00 207 ARG A N 1
ATOM 1538 C CA . ARG A 1 207 ? -17.631 -10.640 -0.706 1.00 93.00 207 ARG A CA 1
ATOM 1539 C C . ARG A 1 207 ? -16.316 -10.832 0.044 1.00 93.00 207 ARG A C 1
ATOM 1541 O O . ARG A 1 207 ? -15.273 -10.376 -0.424 1.00 93.00 207 ARG A O 1
ATOM 1548 N N . ALA A 1 208 ? -16.351 -11.615 1.115 1.00 91.75 208 ALA A N 1
ATOM 1549 C CA . ALA A 1 208 ? -15.136 -12.132 1.735 1.00 91.75 208 ALA A CA 1
ATOM 1550 C C . ALA A 1 208 ? -14.367 -13.040 0.760 1.00 91.75 208 ALA A C 1
ATOM 1552 O O . ALA A 1 208 ? -14.968 -13.837 0.030 1.00 91.75 208 ALA A O 1
ATOM 1553 N N . VAL A 1 209 ? -13.043 -12.911 0.745 1.00 91.06 209 VAL A N 1
ATOM 1554 C CA . VAL A 1 209 ? -12.156 -13.837 0.030 1.00 91.06 209 VAL A CA 1
ATOM 1555 C C . VAL A 1 209 ? -11.985 -15.125 0.837 1.00 91.06 209 VAL A C 1
ATOM 1557 O O . VAL A 1 209 ? -11.956 -15.091 2.063 1.00 91.06 209 VAL A O 1
ATOM 1560 N N . ALA A 1 210 ? -11.867 -16.263 0.155 1.00 89.44 210 ALA A N 1
ATOM 1561 C CA . ALA A 1 210 ? -11.552 -17.540 0.792 1.00 89.44 210 ALA A CA 1
ATOM 1562 C C . ALA A 1 210 ? -10.026 -17.718 0.829 1.00 89.44 210 ALA A C 1
ATOM 1564 O O . ALA A 1 210 ? -9.442 -18.278 -0.096 1.00 89.44 210 ALA A O 1
ATOM 1565 N N . SER A 1 211 ? -9.375 -17.149 1.844 1.00 89.25 211 SER A N 1
ATOM 1566 C CA . SER A 1 211 ? -7.919 -17.195 2.017 1.00 89.25 211 SER A CA 1
ATOM 1567 C C . SER A 1 211 ? -7.549 -16.878 3.462 1.00 89.25 211 SER A C 1
ATOM 1569 O O . SER A 1 211 ? -8.155 -15.986 4.055 1.00 89.25 211 SER A O 1
ATOM 1571 N N . ASP A 1 212 ? -6.507 -17.519 3.993 1.00 87.94 212 ASP A N 1
ATOM 1572 C CA . ASP A 1 212 ? -5.984 -17.213 5.332 1.00 87.94 212 ASP A CA 1
ATOM 1573 C C . ASP A 1 212 ? -5.492 -15.759 5.435 1.00 87.94 212 ASP A C 1
ATOM 1575 O O . ASP A 1 212 ? -5.671 -15.105 6.456 1.00 87.94 212 ASP A O 1
ATOM 1579 N N . TYR A 1 213 ? -4.987 -15.194 4.332 1.00 90.31 213 TYR A N 1
ATOM 1580 C CA . TYR A 1 213 ? -4.605 -13.777 4.237 1.00 90.31 213 TYR A CA 1
ATOM 1581 C C . TYR A 1 213 ? -5.806 -12.818 4.183 1.00 90.31 213 TYR A C 1
ATOM 1583 O O . TYR A 1 213 ? -5.638 -11.598 4.166 1.00 90.31 213 TYR A O 1
ATOM 1591 N N . GLY A 1 214 ? -7.024 -13.354 4.095 1.00 91.44 214 GLY A N 1
ATOM 1592 C CA . GLY A 1 214 ? -8.260 -12.594 3.986 1.00 91.44 214 GLY A CA 1
ATOM 1593 C C . GLY A 1 214 ? -8.833 -12.141 5.320 1.00 91.44 214 GLY A C 1
ATOM 1594 O O . GLY A 1 214 ? -9.633 -11.212 5.321 1.00 91.44 214 GLY A O 1
ATOM 1595 N N . HIS A 1 215 ? -8.442 -12.758 6.437 1.00 91.56 215 HIS A N 1
ATOM 1596 C CA . HIS A 1 215 ? -9.087 -12.566 7.735 1.00 91.56 215 HIS A CA 1
ATOM 1597 C C . HIS A 1 215 ? -8.262 -11.689 8.669 1.00 91.56 215 HIS A C 1
ATOM 1599 O O . HIS A 1 215 ? -7.108 -11.997 8.972 1.00 91.56 215 HIS A O 1
ATOM 1605 N N . TRP A 1 216 ? -8.886 -10.602 9.126 1.00 93.75 216 TRP A N 1
ATOM 1606 C CA . TRP A 1 216 ? -8.240 -9.618 9.978 1.00 93.75 216 TRP A CA 1
ATOM 1607 C C . TRP A 1 216 ? -9.199 -9.096 11.039 1.00 93.75 216 TRP A C 1
ATOM 1609 O O . TRP A 1 216 ? -10.409 -9.001 10.824 1.00 93.75 216 TRP A O 1
ATOM 1619 N N . ASP A 1 217 ? -8.642 -8.688 12.166 1.00 94.31 217 ASP A N 1
ATOM 1620 C CA . ASP A 1 217 ? -9.360 -7.955 13.194 1.00 94.31 217 ASP A CA 1
ATOM 1621 C C . ASP A 1 217 ? -8.701 -6.580 13.398 1.00 94.31 217 ASP A C 1
ATOM 1623 O O . ASP A 1 217 ? -7.481 -6.448 13.293 1.00 94.31 217 ASP A O 1
ATOM 1627 N N . LEU A 1 218 ? -9.496 -5.548 13.691 1.00 95.38 218 LEU A N 1
ATOM 1628 C CA . LEU A 1 218 ? -8.975 -4.271 14.179 1.00 95.38 218 LEU A CA 1
ATOM 1629 C C . LEU A 1 218 ? -8.981 -4.251 15.707 1.00 95.38 218 LEU A C 1
ATOM 1631 O O . LEU A 1 218 ? -9.985 -4.589 16.349 1.00 95.38 218 LEU A O 1
ATOM 1635 N N . VAL A 1 219 ? -7.854 -3.826 16.275 1.00 96.06 219 VAL A N 1
ATOM 1636 C CA . VAL A 1 219 ? -7.620 -3.711 17.718 1.00 96.06 219 VAL A CA 1
ATOM 1637 C C . VAL A 1 219 ? -7.062 -2.335 18.077 1.00 96.06 219 VAL A C 1
ATOM 1639 O O . VAL A 1 219 ? -6.577 -1.583 17.230 1.00 96.06 219 VAL A O 1
ATOM 1642 N N . MET A 1 220 ? -7.103 -2.020 19.366 1.00 96.31 220 MET A N 1
ATOM 1643 C CA . MET A 1 220 ? -6.401 -0.882 19.946 1.00 96.31 220 MET A CA 1
ATOM 1644 C C . MET A 1 220 ? -5.072 -1.358 20.541 1.00 96.31 220 MET A C 1
ATOM 1646 O O . MET A 1 220 ? -5.019 -2.407 21.185 1.00 96.31 220 MET A O 1
ATOM 1650 N N . MET A 1 221 ? -4.004 -0.583 20.369 1.00 94.62 221 MET A N 1
ATOM 1651 C CA . MET A 1 221 ? -2.709 -0.821 21.006 1.00 94.62 221 MET A CA 1
ATOM 1652 C C . MET A 1 221 ? -2.503 0.114 22.195 1.00 94.62 221 MET A C 1
ATOM 1654 O O . MET A 1 221 ? -2.820 1.299 22.131 1.00 94.62 221 MET A O 1
ATOM 1658 N N . PHE A 1 222 ? -1.882 -0.404 23.247 1.00 95.12 222 PHE A N 1
ATOM 1659 C CA . PHE A 1 222 ? -1.541 0.305 24.474 1.00 95.12 222 PHE A CA 1
ATOM 1660 C C . PHE A 1 222 ? -0.075 0.052 24.822 1.00 95.12 222 PHE A C 1
ATOM 1662 O O . PHE A 1 222 ? 0.455 -1.038 24.604 1.00 95.12 222 PHE A O 1
ATOM 1669 N N . GLY A 1 223 ? 0.584 1.037 25.430 1.00 90.25 223 GLY A N 1
ATOM 1670 C CA . GLY A 1 223 ? 1.876 0.807 26.078 1.00 90.25 223 GLY A CA 1
ATOM 1671 C C . GLY A 1 223 ? 1.708 0.023 27.384 1.00 90.25 223 GLY A C 1
ATOM 1672 O O . GLY A 1 223 ? 0.663 0.112 28.029 1.00 90.25 223 GLY A O 1
ATOM 1673 N N . GLN A 1 224 ? 2.751 -0.686 27.830 1.00 89.12 224 GLN A N 1
ATOM 1674 C CA . GLN A 1 224 ? 2.718 -1.476 29.079 1.00 89.12 224 GLN A CA 1
ATOM 1675 C C . GLN A 1 224 ? 2.239 -0.681 30.307 1.00 89.12 224 GLN A C 1
ATOM 1677 O O . GLN A 1 224 ? 1.487 -1.202 31.128 1.00 89.12 224 GLN A O 1
ATOM 1682 N N . ARG A 1 225 ? 2.592 0.611 30.407 1.00 91.81 225 ARG A N 1
ATOM 1683 C CA . ARG A 1 225 ? 2.138 1.490 31.504 1.00 91.81 225 ARG A CA 1
ATOM 1684 C C . ARG A 1 225 ? 0.612 1.635 31.591 1.00 91.81 225 ARG A C 1
ATOM 1686 O O . ARG A 1 225 ? 0.083 1.921 32.657 1.00 91.81 225 ARG A O 1
ATOM 1693 N N . ASN A 1 226 ? -0.088 1.421 30.478 1.00 95.06 226 ASN A N 1
ATOM 1694 C CA . ASN A 1 226 ? -1.534 1.574 30.353 1.00 95.06 226 ASN A CA 1
ATOM 1695 C C . ASN A 1 226 ? -2.269 0.228 30.491 1.00 95.06 226 ASN A C 1
ATOM 1697 O O . ASN A 1 226 ? -3.413 0.105 30.061 1.00 95.06 226 ASN A O 1
ATOM 1701 N N . ALA A 1 227 ? -1.659 -0.786 31.120 1.00 95.62 227 ALA A N 1
ATOM 1702 C CA . ALA A 1 227 ? -2.276 -2.101 31.315 1.00 95.62 227 ALA A CA 1
ATOM 1703 C C . ALA A 1 227 ? -3.630 -2.046 32.047 1.00 95.62 227 ALA A C 1
ATOM 1705 O O . ALA A 1 227 ? -4.557 -2.773 31.687 1.00 95.62 227 ALA A O 1
ATOM 1706 N N . ALA A 1 228 ? -3.764 -1.175 33.053 1.00 96.81 228 ALA A N 1
ATOM 1707 C CA . ALA A 1 228 ? -5.022 -0.984 33.777 1.00 96.81 228 ALA A CA 1
ATOM 1708 C C . ALA A 1 228 ? -6.104 -0.336 32.896 1.00 96.81 228 ALA A C 1
ATOM 1710 O O . ALA A 1 228 ? -7.255 -0.771 32.917 1.00 96.81 228 ALA A O 1
ATOM 1711 N N . LEU A 1 229 ? -5.725 0.659 32.085 1.00 97.19 229 LEU A N 1
ATOM 1712 C CA . LEU A 1 229 ? -6.618 1.279 31.106 1.00 97.19 229 LEU A CA 1
ATOM 1713 C C . LEU A 1 229 ? -7.082 0.252 30.069 1.00 97.19 229 LEU A C 1
ATOM 1715 O O . LEU A 1 229 ? -8.279 0.129 29.842 1.00 97.19 229 LEU A O 1
ATOM 1719 N N . ARG A 1 230 ? -6.158 -0.543 29.517 1.00 97.81 230 ARG A N 1
ATOM 1720 C CA . ARG A 1 230 ? -6.469 -1.614 28.563 1.00 97.81 230 ARG A CA 1
ATOM 1721 C C . ARG A 1 230 ? -7.495 -2.597 29.129 1.00 97.81 230 ARG A C 1
ATOM 1723 O O . ARG A 1 230 ? -8.462 -2.907 28.449 1.00 97.81 230 ARG A O 1
ATOM 1730 N N . LYS A 1 231 ? -7.339 -3.050 30.382 1.00 98.25 231 LYS A N 1
ATOM 1731 C CA . LYS A 1 231 ? -8.315 -3.954 31.028 1.00 98.25 231 LYS A CA 1
ATOM 1732 C C . LYS A 1 231 ? -9.714 -3.335 31.136 1.00 98.25 231 LYS A C 1
ATOM 1734 O O . LYS A 1 231 ? -10.696 -4.018 30.871 1.00 98.25 231 LYS A O 1
ATOM 1739 N N . ARG A 1 232 ? -9.809 -2.054 31.514 1.00 98.06 232 ARG A N 1
ATOM 1740 C CA . ARG A 1 232 ? -11.093 -1.328 31.571 1.00 98.06 232 ARG A CA 1
ATOM 1741 C C . ARG A 1 232 ? -11.709 -1.158 30.183 1.00 98.06 232 ARG A C 1
ATOM 1743 O O . ARG A 1 232 ? -12.912 -1.318 30.036 1.00 98.06 232 ARG A O 1
ATOM 1750 N N . PHE A 1 233 ? -10.876 -0.870 29.186 1.00 98.44 233 PHE A N 1
ATOM 1751 C CA . PHE A 1 233 ? -11.282 -0.749 27.789 1.00 98.44 233 PHE A CA 1
ATOM 1752 C C . PHE A 1 233 ? -11.843 -2.074 27.249 1.00 98.44 233 PHE A C 1
ATOM 1754 O O . PHE A 1 233 ? -12.901 -2.082 26.631 1.00 98.44 233 PHE A O 1
ATOM 1761 N N . ASP A 1 234 ? -11.177 -3.198 27.533 1.00 98.69 234 ASP A N 1
ATOM 1762 C CA . ASP A 1 234 ? -11.640 -4.537 27.146 1.00 98.69 234 ASP A CA 1
ATOM 1763 C C . ASP A 1 234 ? -12.984 -4.892 27.789 1.00 98.69 234 ASP A C 1
ATOM 1765 O O . ASP A 1 234 ? -13.871 -5.394 27.102 1.00 98.69 234 ASP A O 1
ATOM 1769 N N . ALA A 1 235 ? -13.144 -4.611 29.087 1.00 98.62 235 ALA A N 1
ATOM 1770 C CA . ALA A 1 235 ? -14.396 -4.859 29.795 1.00 98.62 235 ALA A CA 1
ATOM 1771 C C . ALA A 1 235 ? -15.558 -4.057 29.186 1.00 98.62 235 ALA A C 1
ATOM 1773 O O . ALA A 1 235 ? -16.647 -4.593 29.002 1.00 98.62 235 ALA A O 1
ATOM 1774 N N . GLU A 1 236 ? -15.323 -2.797 28.814 1.00 98.50 236 GLU A N 1
ATOM 1775 C CA . GLU A 1 236 ? -16.340 -1.980 28.150 1.00 98.50 236 GLU A CA 1
ATOM 1776 C C . GLU A 1 236 ? -16.636 -2.469 26.724 1.00 98.50 236 GLU A C 1
ATOM 1778 O O . GLU A 1 236 ? -17.799 -2.564 26.342 1.00 98.50 236 GLU A O 1
ATOM 1783 N N . LEU A 1 237 ? -15.624 -2.869 25.945 1.00 98.38 237 LEU A N 1
ATOM 1784 C CA . LEU A 1 237 ? -15.855 -3.492 24.635 1.00 98.38 237 LEU A CA 1
ATOM 1785 C C . LEU A 1 237 ? -16.723 -4.755 24.744 1.00 98.38 237 LEU A C 1
ATOM 1787 O O . LEU A 1 237 ? -17.589 -4.973 23.896 1.00 98.38 237 LEU A O 1
ATOM 1791 N N . GLU A 1 238 ? -16.521 -5.580 25.776 1.00 98.38 238 GLU A N 1
ATOM 1792 C CA . GLU A 1 238 ? -17.363 -6.754 26.041 1.00 98.38 238 GLU A CA 1
ATOM 1793 C C . GLU A 1 238 ? -18.813 -6.363 26.361 1.00 98.38 238 GLU A C 1
ATOM 1795 O O . GLU A 1 238 ? -19.738 -6.965 25.813 1.00 98.38 238 GLU A O 1
ATOM 1800 N N . GLN A 1 239 ? -19.032 -5.323 27.171 1.00 98.25 239 GLN A N 1
ATOM 1801 C CA . GLN A 1 239 ? -20.374 -4.798 27.460 1.00 98.25 239 GLN A CA 1
ATOM 1802 C C . GLN A 1 239 ? -21.051 -4.228 26.205 1.00 98.25 239 GLN A C 1
ATOM 1804 O O . GLN A 1 239 ? -22.212 -4.533 25.910 1.00 98.25 239 GLN A O 1
ATOM 1809 N N . MET A 1 240 ? -20.324 -3.447 25.405 1.00 98.19 240 MET A N 1
ATOM 1810 C CA . MET A 1 240 ? -20.826 -2.917 24.136 1.00 98.19 240 MET A CA 1
ATOM 1811 C C . MET A 1 240 ? -21.146 -4.031 23.133 1.00 98.19 240 MET A C 1
ATOM 1813 O O . MET A 1 240 ? -22.107 -3.908 22.369 1.00 98.19 240 MET A O 1
ATOM 1817 N N . ALA A 1 241 ? -20.373 -5.120 23.125 1.00 97.06 241 ALA A N 1
ATOM 1818 C CA . ALA A 1 241 ? -20.671 -6.300 22.321 1.00 97.06 241 ALA A CA 1
ATOM 1819 C C . ALA A 1 241 ? -21.946 -7.006 22.812 1.00 97.06 241 ALA A C 1
ATOM 1821 O O . ALA A 1 241 ? -22.830 -7.284 22.002 1.00 97.06 241 ALA A O 1
ATOM 1822 N N . ALA A 1 242 ? -22.082 -7.229 24.123 1.00 97.88 242 ALA A N 1
ATOM 1823 C CA . ALA A 1 242 ? -23.237 -7.899 24.727 1.00 97.88 242 ALA A CA 1
ATOM 1824 C C . ALA A 1 242 ? -24.559 -7.138 24.513 1.00 97.88 242 ALA A C 1
ATOM 1826 O O . ALA A 1 242 ? -25.604 -7.745 24.294 1.00 97.88 242 ALA A O 1
ATOM 1827 N N . THR A 1 243 ? -24.516 -5.805 24.521 1.00 97.62 243 THR A N 1
ATOM 1828 C CA . THR A 1 243 ? -25.685 -4.926 24.306 1.00 97.62 243 THR A CA 1
ATOM 1829 C C . THR A 1 243 ? -25.969 -4.619 22.826 1.00 97.62 243 THR A C 1
ATOM 1831 O O . THR A 1 243 ? -26.905 -3.883 22.488 1.00 97.62 243 THR A O 1
ATOM 1834 N N . GLY A 1 244 ? -25.132 -5.125 21.913 1.00 97.00 244 GLY A N 1
ATOM 1835 C CA . GLY A 1 244 ? -25.202 -4.838 20.480 1.00 97.00 244 GLY A CA 1
ATOM 1836 C C . GLY A 1 244 ? -24.828 -3.400 20.095 1.00 97.00 244 GLY A C 1
ATOM 1837 O O . GLY A 1 244 ? -24.962 -3.033 18.928 1.00 97.00 244 GLY A O 1
ATOM 1838 N N . ALA A 1 245 ? -24.355 -2.574 21.034 1.00 97.12 245 ALA A N 1
ATOM 1839 C CA . ALA A 1 245 ? -23.876 -1.223 20.743 1.00 97.12 245 ALA A CA 1
ATOM 1840 C C . ALA A 1 245 ? -22.678 -1.247 19.786 1.00 97.12 245 ALA A C 1
ATOM 1842 O O . ALA A 1 245 ? -22.644 -0.486 18.820 1.00 97.12 245 ALA A O 1
ATOM 1843 N N . LEU A 1 246 ? -21.747 -2.182 19.996 1.00 96.56 246 LEU A N 1
ATOM 1844 C CA . LEU A 1 246 ? -20.594 -2.352 19.117 1.00 96.56 246 LEU A CA 1
ATOM 1845 C C . LEU A 1 246 ? -21.006 -2.812 17.711 1.00 96.56 246 LEU A C 1
ATOM 1847 O O . LEU A 1 246 ? -20.460 -2.329 16.722 1.00 96.56 246 LEU A O 1
ATOM 1851 N N . ALA A 1 247 ? -22.001 -3.699 17.606 1.00 94.94 247 ALA A N 1
ATOM 1852 C CA . ALA A 1 247 ? -22.532 -4.136 16.314 1.00 94.94 247 ALA A CA 1
ATOM 1853 C C . ALA A 1 247 ? -23.129 -2.956 15.534 1.00 94.94 247 ALA A C 1
ATOM 1855 O O . ALA A 1 247 ? -22.787 -2.762 14.374 1.00 94.94 247 ALA A O 1
ATOM 1856 N N . ARG A 1 248 ? -23.924 -2.097 16.189 1.00 95.69 248 ARG A N 1
ATOM 1857 C CA . ARG A 1 248 ? -24.489 -0.891 15.555 1.00 95.69 248 ARG A CA 1
ATOM 1858 C C . ARG A 1 248 ? -23.419 0.084 15.063 1.00 95.69 248 ARG A C 1
ATOM 1860 O O . ARG A 1 248 ? -23.571 0.635 13.980 1.00 95.69 248 ARG A O 1
ATOM 1867 N N . LEU A 1 249 ? -22.341 0.277 15.826 1.00 95.19 249 LEU A N 1
ATOM 1868 C CA . LEU A 1 249 ? -21.228 1.148 15.423 1.00 95.19 249 LEU A CA 1
ATOM 1869 C C . LEU A 1 249 ? -20.425 0.585 14.243 1.00 95.19 249 LEU A C 1
ATOM 1871 O O . LEU A 1 249 ? -19.869 1.344 13.456 1.00 95.19 249 LEU A O 1
ATOM 1875 N N . THR A 1 250 ? -20.344 -0.741 14.127 1.00 95.81 250 THR A N 1
ATOM 1876 C CA . THR A 1 250 ? -19.465 -1.417 13.161 1.00 95.81 250 THR A CA 1
ATOM 1877 C C . THR A 1 250 ? -20.197 -1.984 11.950 1.00 95.81 250 THR A C 1
ATOM 1879 O O . THR A 1 250 ? -19.540 -2.483 11.042 1.00 95.81 250 THR A O 1
ATOM 1882 N N . GLU A 1 251 ? -21.527 -1.898 11.901 1.00 92.69 251 GLU A N 1
ATOM 1883 C CA . GLU A 1 251 ? -22.369 -2.595 10.921 1.00 92.69 251 GLU A CA 1
ATOM 1884 C C . GLU A 1 251 ? -21.912 -2.383 9.470 1.00 92.69 251 GLU A C 1
ATOM 1886 O O . GLU A 1 251 ? -21.669 -3.344 8.744 1.00 92.69 251 GLU A O 1
ATOM 1891 N N . THR A 1 252 ? -21.688 -1.131 9.060 1.00 91.50 252 THR A N 1
ATOM 1892 C CA . THR A 1 252 ? -21.262 -0.793 7.688 1.00 91.50 252 THR A CA 1
ATOM 1893 C C . THR A 1 252 ? -19.827 -1.216 7.366 1.00 91.50 252 THR A C 1
ATOM 1895 O O . THR A 1 252 ? -19.448 -1.291 6.200 1.00 91.50 252 THR A O 1
ATOM 1898 N N . TRP A 1 253 ? -19.026 -1.508 8.390 1.00 94.62 253 TRP A N 1
ATOM 1899 C CA . TRP A 1 253 ? -17.606 -1.848 8.295 1.00 94.62 253 TRP A CA 1
ATOM 1900 C C . TRP A 1 253 ? -17.343 -3.352 8.324 1.00 94.62 253 TRP A C 1
ATOM 1902 O O . TRP A 1 253 ? -16.199 -3.787 8.178 1.00 94.62 253 TRP A O 1
ATOM 1912 N N . ARG A 1 254 ? -18.395 -4.165 8.461 1.00 91.94 254 ARG A N 1
ATOM 1913 C CA . ARG A 1 254 ? -18.316 -5.626 8.401 1.00 91.94 254 ARG A CA 1
ATOM 1914 C C . ARG A 1 254 ? -18.530 -6.118 6.976 1.00 91.94 254 ARG A C 1
ATOM 1916 O O . ARG A 1 254 ? -19.439 -5.680 6.274 1.00 91.94 254 ARG A O 1
ATOM 1923 N N . ILE A 1 255 ? -17.711 -7.078 6.556 1.00 89.38 255 ILE A N 1
ATOM 1924 C CA . ILE A 1 255 ? -17.949 -7.794 5.303 1.00 89.38 255 ILE A CA 1
ATOM 1925 C C . ILE A 1 255 ? -19.163 -8.695 5.528 1.00 89.38 255 ILE A C 1
ATOM 1927 O O . ILE A 1 255 ? -19.153 -9.525 6.441 1.00 89.38 255 ILE A O 1
ATOM 1931 N N . ALA A 1 256 ? -20.201 -8.547 4.703 1.00 78.62 256 ALA A N 1
ATOM 1932 C CA . ALA A 1 256 ? -21.365 -9.420 4.770 1.00 78.62 256 ALA A CA 1
ATOM 1933 C C . ALA A 1 256 ? -20.917 -10.888 4.690 1.00 78.62 256 ALA A C 1
ATOM 1935 O O . ALA A 1 256 ? -20.172 -11.273 3.779 1.00 78.62 256 ALA A O 1
ATOM 1936 N N . ALA A 1 257 ? -21.376 -11.706 5.639 1.00 59.62 257 ALA A N 1
ATOM 1937 C CA . ALA A 1 257 ? -21.177 -13.144 5.593 1.00 59.62 257 ALA A CA 1
ATOM 1938 C C . ALA A 1 257 ? -21.953 -13.680 4.386 1.00 59.62 257 ALA A C 1
ATOM 1940 O O . ALA A 1 257 ? -23.152 -13.936 4.448 1.00 59.62 257 ALA A O 1
ATOM 1941 N N . GLY A 1 258 ? -21.281 -13.797 3.242 1.00 49.97 258 GLY A N 1
ATOM 1942 C CA . GLY A 1 258 ? -21.808 -14.609 2.158 1.00 49.97 258 GLY A CA 1
ATOM 1943 C C . GLY A 1 258 ? -21.985 -16.035 2.672 1.00 49.97 258 GLY A C 1
ATOM 1944 O O . GLY A 1 258 ? -21.238 -16.463 3.551 1.00 49.97 258 GLY A O 1
ATOM 1945 N N . ASN A 1 259 ? -22.934 -16.780 2.106 1.00 34.91 259 ASN A N 1
ATOM 1946 C CA . ASN A 1 259 ? -23.046 -18.228 2.288 1.00 34.91 259 ASN A CA 1
ATOM 1947 C C . ASN A 1 259 ? -21.801 -18.919 1.699 1.00 34.91 259 ASN A C 1
ATOM 1949 O O . ASN A 1 259 ? -21.862 -19.570 0.656 1.00 34.91 259 ASN A O 1
ATOM 1953 N N . ALA A 1 260 ? -20.638 -18.719 2.313 1.00 39.81 260 ALA A N 1
ATOM 1954 C CA . ALA A 1 260 ? -19.464 -19.525 2.094 1.00 39.81 260 ALA A CA 1
ATOM 1955 C C . ALA A 1 260 ? -19.822 -20.882 2.686 1.00 39.81 260 ALA A C 1
ATOM 1957 O O . ALA A 1 260 ? -19.847 -21.052 3.902 1.00 39.81 260 ALA A O 1
ATOM 1958 N N . LYS A 1 261 ? -20.189 -21.832 1.818 1.00 31.50 261 LYS A N 1
ATOM 1959 C CA . LYS A 1 261 ? -20.190 -23.239 2.201 1.00 31.50 261 LYS A CA 1
ATOM 1960 C C . LYS A 1 261 ? -18.799 -23.503 2.758 1.00 31.50 261 LYS A C 1
ATOM 1962 O O . LYS A 1 261 ? -17.823 -23.416 2.019 1.00 31.50 261 LYS A O 1
ATOM 1967 N N . THR A 1 262 ? -18.730 -23.744 4.057 1.00 30.03 262 THR A N 1
ATOM 1968 C CA . THR A 1 262 ? -17.581 -24.326 4.729 1.00 30.03 262 THR A CA 1
ATOM 1969 C C . THR A 1 262 ? -17.199 -25.560 3.925 1.00 30.03 262 THR A C 1
ATOM 1971 O O . THR A 1 262 ? -17.912 -26.562 3.946 1.00 30.03 262 THR A O 1
ATOM 1974 N N . SER A 1 263 ? -16.127 -25.472 3.134 1.00 32.41 263 SER A N 1
ATOM 1975 C CA . SER A 1 263 ? -15.503 -26.666 2.586 1.00 32.41 263 SER A CA 1
ATOM 1976 C C . SER A 1 263 ? -14.994 -27.432 3.793 1.00 32.41 263 SER A C 1
ATOM 1978 O O . SER A 1 263 ? -14.081 -26.993 4.493 1.00 32.41 263 SER A O 1
ATOM 1980 N N . THR A 1 264 ? -15.684 -28.520 4.104 1.00 27.17 264 THR A N 1
ATOM 1981 C CA . THR A 1 264 ? -15.296 -29.474 5.130 1.00 27.17 264 THR A CA 1
ATOM 1982 C C . THR A 1 264 ? -13.843 -29.888 4.931 1.00 27.17 264 THR A C 1
ATOM 1984 O O . THR A 1 264 ? -13.362 -29.966 3.804 1.00 27.17 264 THR A O 1
ATOM 1987 N N . ALA A 1 265 ? -13.167 -30.136 6.047 1.00 33.88 265 ALA A N 1
ATOM 1988 C CA . ALA A 1 265 ? -11.748 -30.428 6.210 1.00 33.88 265 ALA A CA 1
ATOM 1989 C C . ALA A 1 265 ? -11.251 -31.733 5.534 1.00 33.88 265 ALA A C 1
ATOM 1991 O O . ALA A 1 265 ? -10.573 -32.534 6.172 1.00 33.88 265 ALA A O 1
ATOM 1992 N N . SER A 1 266 ? -11.579 -31.979 4.262 1.00 32.41 266 SER A N 1
ATOM 1993 C CA . SER A 1 266 ? -11.162 -33.178 3.521 1.00 32.41 266 SER A CA 1
ATOM 1994 C C . SER A 1 266 ? -9.996 -32.964 2.556 1.00 32.41 266 SER A C 1
ATOM 1996 O O . SER A 1 266 ? -9.366 -33.948 2.186 1.00 32.41 266 SER A O 1
ATOM 1998 N N . ASP A 1 267 ? -9.642 -31.723 2.209 1.00 29.77 267 ASP A N 1
ATOM 1999 C CA . ASP A 1 267 ? -8.580 -31.460 1.216 1.00 29.77 267 ASP A CA 1
ATOM 2000 C C . ASP A 1 267 ? -7.196 -31.208 1.856 1.00 29.77 267 ASP A C 1
ATOM 2002 O O . ASP A 1 267 ? -6.205 -30.961 1.173 1.00 29.77 267 ASP A O 1
ATOM 2006 N N . ALA A 1 268 ? -7.094 -31.324 3.184 1.00 32.34 268 ALA A N 1
ATOM 2007 C CA . ALA A 1 268 ? -5.865 -31.123 3.957 1.00 32.34 268 ALA A CA 1
ATOM 2008 C C . ALA A 1 268 ? -4.965 -32.378 4.026 1.00 32.34 268 ALA A C 1
ATOM 2010 O O . ALA A 1 268 ? -4.448 -32.710 5.093 1.00 32.34 268 ALA A O 1
ATOM 2011 N N . ARG A 1 269 ? -4.791 -33.107 2.913 1.00 30.92 269 ARG A N 1
ATOM 2012 C CA . ARG A 1 269 ? -3.880 -34.272 2.857 1.00 30.92 269 ARG A CA 1
ATOM 2013 C C . ARG A 1 269 ? -2.797 -34.244 1.777 1.00 30.92 269 ARG A C 1
ATOM 2015 O O . ARG A 1 269 ? -1.965 -35.137 1.803 1.00 30.92 269 ARG A O 1
ATOM 2022 N N . ASP A 1 270 ? -2.714 -33.205 0.944 1.00 31.28 270 ASP A N 1
ATOM 2023 C CA . ASP A 1 270 ? -1.680 -33.120 -0.112 1.00 31.28 270 ASP A CA 1
ATOM 2024 C C . ASP A 1 270 ? -0.689 -31.947 0.024 1.00 31.28 270 ASP A C 1
ATOM 2026 O O . ASP A 1 270 ? 0.051 -31.633 -0.906 1.00 31.28 270 ASP A O 1
ATOM 2030 N N . ALA A 1 271 ? -0.597 -31.316 1.197 1.00 33.81 271 ALA A N 1
ATOM 2031 C CA . ALA A 1 271 ? 0.487 -30.378 1.498 1.00 33.81 271 ALA A CA 1
ATOM 2032 C C . ALA A 1 271 ? 1.521 -31.061 2.406 1.00 33.81 271 ALA A C 1
ATOM 2034 O O . ALA A 1 271 ? 1.382 -31.074 3.628 1.00 33.81 271 ALA A O 1
ATOM 2035 N N . GLY A 1 272 ? 2.537 -31.671 1.789 1.00 28.08 272 GLY A N 1
ATOM 2036 C CA . GLY A 1 272 ? 3.719 -32.170 2.494 1.00 28.08 272 GLY A CA 1
ATOM 2037 C C . GLY A 1 272 ? 4.489 -31.041 3.202 1.00 28.08 272 GLY A C 1
ATOM 2038 O O . GLY A 1 272 ? 4.344 -29.872 2.832 1.00 28.08 272 GLY A O 1
ATOM 2039 N N . PRO A 1 273 ? 5.289 -31.364 4.234 1.00 33.91 273 PRO A N 1
ATOM 2040 C CA . PRO A 1 273 ? 6.044 -30.370 4.981 1.00 33.91 273 PRO A CA 1
ATOM 2041 C C . PRO A 1 273 ? 7.269 -29.895 4.180 1.00 33.91 273 PRO A C 1
ATOM 2043 O O . PRO A 1 273 ? 7.714 -30.559 3.249 1.00 33.91 273 PRO A O 1
ATOM 2046 N N . ASP A 1 274 ? 7.817 -28.757 4.604 1.00 30.92 274 ASP A N 1
ATOM 2047 C CA . ASP A 1 274 ? 9.095 -28.156 4.195 1.00 30.92 274 ASP A CA 1
ATOM 2048 C C . ASP A 1 274 ? 9.090 -27.217 2.976 1.00 30.92 274 ASP A C 1
ATOM 2050 O O . ASP A 1 274 ? 9.470 -27.557 1.859 1.00 30.92 274 ASP A O 1
ATOM 2054 N N . ARG A 1 275 ? 8.820 -25.934 3.252 1.00 29.34 275 ARG A N 1
ATOM 2055 C CA . ARG A 1 275 ? 9.893 -24.921 3.311 1.00 29.34 275 ARG A CA 1
ATOM 2056 C C . ARG A 1 275 ? 9.373 -23.615 3.903 1.00 29.34 275 ARG A C 1
ATOM 2058 O O . ARG A 1 275 ? 8.673 -22.834 3.266 1.00 29.34 275 ARG A O 1
ATOM 2065 N N . VAL A 1 276 ? 9.781 -23.390 5.144 1.00 28.84 276 VAL A N 1
ATOM 2066 C CA . VAL A 1 276 ? 9.771 -22.099 5.825 1.00 28.84 276 VAL A CA 1
ATOM 2067 C C . VAL A 1 276 ? 10.603 -21.114 4.994 1.00 28.84 276 VAL A C 1
ATOM 2069 O O . VAL A 1 276 ? 11.823 -21.231 4.929 1.00 28.84 276 VAL A O 1
ATOM 2072 N N . ILE A 1 277 ? 9.950 -20.152 4.341 1.00 32.19 277 ILE A N 1
ATOM 2073 C CA . ILE A 1 277 ? 10.556 -18.856 4.008 1.00 32.19 277 ILE A CA 1
ATOM 2074 C C . ILE A 1 277 ? 9.835 -17.835 4.878 1.00 32.19 277 ILE A C 1
ATOM 2076 O O . ILE A 1 277 ? 8.943 -17.112 4.447 1.00 32.19 277 ILE A O 1
ATOM 2080 N N . ALA A 1 278 ? 10.189 -17.853 6.154 1.00 28.02 278 ALA A N 1
ATOM 2081 C CA . ALA A 1 278 ? 9.948 -16.762 7.069 1.00 28.02 278 ALA A CA 1
ATOM 2082 C C . ALA A 1 278 ? 11.272 -16.531 7.791 1.00 28.02 278 ALA A C 1
ATOM 2084 O O . ALA A 1 278 ? 11.868 -17.481 8.296 1.00 28.02 278 ALA A O 1
ATOM 2085 N N . SER A 1 279 ? 11.693 -15.268 7.805 1.00 32.16 279 SER A N 1
ATOM 2086 C CA . SER A 1 279 ? 12.830 -14.751 8.569 1.00 32.16 279 SER A CA 1
ATOM 2087 C C . SER A 1 279 ? 14.199 -15.118 7.998 1.00 32.16 279 SER A C 1
ATOM 2089 O O . SER A 1 279 ? 14.715 -16.176 8.303 1.00 32.16 279 SER A O 1
ATOM 2091 N N . HIS A 1 280 ? 14.770 -14.233 7.171 1.00 30.33 280 HIS A N 1
ATOM 2092 C CA . HIS A 1 280 ? 16.185 -13.810 7.175 1.00 30.33 280 HIS A CA 1
ATOM 2093 C C . HIS A 1 280 ? 16.425 -12.865 5.984 1.00 30.33 280 HIS A C 1
ATOM 2095 O O . HIS A 1 280 ? 17.042 -13.223 4.985 1.00 30.33 280 HIS A O 1
ATOM 2101 N N . ALA A 1 281 ? 15.939 -11.632 6.091 1.00 33.38 281 ALA A N 1
ATOM 2102 C CA . ALA A 1 281 ? 16.524 -10.509 5.374 1.00 33.38 281 ALA A CA 1
ATOM 2103 C C . ALA A 1 281 ? 16.711 -9.394 6.406 1.00 33.38 281 ALA A C 1
ATOM 2105 O O . ALA A 1 281 ? 15.758 -9.032 7.086 1.00 33.38 281 ALA A O 1
ATOM 2106 N N . PHE A 1 282 ? 17.954 -8.924 6.530 1.00 28.73 282 PHE A N 1
ATOM 2107 C CA . PHE A 1 282 ? 18.447 -7.885 7.445 1.00 28.73 282 PHE A CA 1
ATOM 2108 C C . PHE A 1 282 ? 18.683 -8.292 8.910 1.00 28.73 282 PHE A C 1
ATOM 2110 O O . PHE A 1 282 ? 17.852 -8.068 9.779 1.00 28.73 282 PHE A O 1
ATOM 2117 N N . ALA A 1 283 ? 19.873 -8.850 9.175 1.00 27.59 283 ALA A N 1
ATOM 2118 C CA . ALA A 1 283 ? 20.821 -8.383 10.205 1.00 27.59 283 ALA A CA 1
ATOM 2119 C C . ALA A 1 283 ? 21.908 -9.446 10.455 1.00 27.59 283 ALA A C 1
ATOM 2121 O O . ALA A 1 283 ? 21.636 -10.441 11.118 1.00 27.59 283 ALA A O 1
ATOM 2122 N N . ALA A 1 284 ? 23.119 -9.228 9.925 1.00 27.30 284 ALA A N 1
ATOM 2123 C CA . ALA A 1 284 ? 24.410 -9.581 10.545 1.00 27.30 284 ALA A CA 1
ATOM 2124 C C . ALA A 1 284 ? 25.560 -9.377 9.537 1.00 27.30 284 ALA A C 1
ATOM 2126 O O . ALA A 1 284 ? 26.108 -10.322 8.976 1.00 27.30 284 ALA A O 1
ATOM 2127 N N . LEU A 1 285 ? 25.943 -8.120 9.319 1.00 33.47 285 LEU A N 1
ATOM 2128 C CA . LEU A 1 285 ? 27.352 -7.783 9.142 1.00 33.47 285 LEU A CA 1
ATOM 2129 C C . LEU A 1 285 ? 27.855 -7.456 10.548 1.00 33.47 285 LEU A C 1
ATOM 2131 O O . LEU A 1 285 ? 27.557 -6.368 11.019 1.00 33.47 285 LEU A O 1
ATOM 2135 N N . ASP A 1 286 ? 28.499 -8.404 11.232 1.00 28.67 286 ASP A N 1
ATOM 2136 C CA . ASP A 1 286 ? 29.676 -8.157 12.082 1.00 28.67 286 ASP A CA 1
ATOM 2137 C C . ASP A 1 286 ? 30.198 -9.470 12.709 1.00 28.67 286 ASP A C 1
ATOM 2139 O O . ASP A 1 286 ? 29.427 -10.325 13.140 1.00 28.67 286 ASP A O 1
ATOM 2143 N N . ARG A 1 287 ? 31.531 -9.553 12.810 1.00 29.58 287 ARG A N 1
ATOM 2144 C CA . ARG A 1 287 ? 32.381 -10.515 13.536 1.00 29.58 287 ARG A CA 1
ATOM 2145 C C . ARG A 1 287 ? 32.403 -11.972 13.062 1.00 29.58 287 ARG A C 1
ATOM 2147 O O . ARG A 1 287 ? 31.597 -12.803 13.464 1.00 29.58 287 ARG A O 1
ATOM 2154 N N . SER A 1 288 ? 33.527 -12.342 12.442 1.00 33.16 288 SER A N 1
ATOM 2155 C CA . SER A 1 288 ? 34.580 -13.064 13.180 1.00 33.16 288 SER A CA 1
ATOM 2156 C C . SER A 1 288 ? 35.909 -13.055 12.424 1.00 33.16 288 SER A C 1
ATOM 2158 O O . SER A 1 288 ? 36.029 -13.547 11.305 1.00 33.16 288 SER A O 1
ATOM 2160 N N . ALA A 1 289 ? 36.910 -12.482 13.087 1.00 30.77 289 ALA A N 1
ATOM 2161 C CA . ALA A 1 289 ? 38.318 -12.655 12.797 1.00 30.77 289 ALA A CA 1
ATOM 2162 C C . ALA A 1 289 ? 38.793 -14.074 13.171 1.00 30.77 289 ALA A C 1
ATOM 2164 O O . ALA A 1 289 ? 38.181 -14.748 13.996 1.00 30.77 289 ALA A O 1
ATOM 2165 N N . HIS A 1 290 ? 39.957 -14.425 12.618 1.00 30.05 290 HIS A N 1
ATOM 2166 C CA . HIS A 1 290 ? 40.838 -15.552 12.949 1.00 30.05 290 HIS A CA 1
ATOM 2167 C C . HIS A 1 290 ? 40.517 -16.916 12.322 1.00 30.05 290 HIS A C 1
ATOM 2169 O O . HIS A 1 290 ? 39.856 -17.759 12.913 1.00 30.05 290 HIS A O 1
ATOM 2175 N N . PHE A 1 291 ? 41.187 -17.197 11.199 1.00 31.31 291 PHE A N 1
ATOM 2176 C CA . PHE A 1 291 ? 41.875 -18.478 11.026 1.00 31.31 291 PHE A CA 1
ATOM 2177 C C . PHE A 1 291 ? 43.266 -18.248 10.421 1.00 31.31 291 PHE A C 1
ATOM 2179 O O . PHE A 1 291 ? 43.423 -17.739 9.314 1.00 31.31 291 PHE A O 1
ATOM 2186 N N . VAL A 1 292 ? 44.279 -18.596 11.213 1.00 32.06 292 VAL A N 1
ATOM 2187 C CA . VAL A 1 292 ? 45.698 -18.676 10.855 1.00 32.06 292 VAL A CA 1
ATOM 2188 C C . VAL A 1 292 ? 45.927 -20.013 10.150 1.00 32.06 292 VAL A C 1
ATOM 2190 O O . VAL A 1 292 ? 45.467 -21.043 10.634 1.00 32.06 292 VAL A O 1
ATOM 2193 N N . GLY A 1 293 ? 46.639 -20.017 9.018 1.00 31.66 293 GLY A N 1
ATOM 2194 C CA . GLY A 1 293 ? 46.848 -21.248 8.249 1.00 31.66 293 GLY A CA 1
ATOM 2195 C C . GLY A 1 293 ? 47.805 -21.140 7.061 1.00 31.66 293 GLY A C 1
ATOM 2196 O O . GLY A 1 293 ? 47.439 -21.475 5.944 1.00 31.66 293 GLY A O 1
ATOM 2197 N N . ASN A 1 294 ? 49.019 -20.652 7.316 1.00 36.44 294 ASN A N 1
ATOM 2198 C CA . ASN A 1 294 ? 50.285 -21.046 6.682 1.00 36.44 294 ASN A CA 1
ATOM 2199 C C . ASN A 1 294 ? 50.263 -21.479 5.187 1.00 36.44 294 ASN A C 1
ATOM 2201 O O . ASN A 1 294 ? 50.190 -22.669 4.876 1.00 36.44 294 ASN A O 1
ATOM 2205 N N . ARG A 1 295 ? 50.465 -20.534 4.251 1.00 38.31 295 ARG A N 1
ATOM 2206 C CA . ARG A 1 295 ? 51.009 -20.820 2.905 1.00 38.31 295 ARG A CA 1
ATOM 2207 C C . ARG A 1 295 ? 52.029 -19.752 2.493 1.00 38.31 295 ARG A C 1
ATOM 2209 O O . ARG A 1 295 ? 51.811 -18.562 2.680 1.00 38.31 295 ARG A O 1
ATOM 2216 N N . LYS A 1 296 ? 53.166 -20.229 1.979 1.00 37.72 296 LYS A N 1
ATOM 2217 C CA . LYS A 1 296 ? 54.366 -19.476 1.570 1.00 37.72 296 LYS A CA 1
ATOM 2218 C C . LYS A 1 296 ? 54.045 -18.436 0.474 1.00 37.72 296 LYS A C 1
ATOM 2220 O O . LYS A 1 296 ? 53.211 -18.736 -0.379 1.00 37.72 296 LYS A O 1
ATOM 2225 N N . PRO A 1 297 ? 54.711 -17.265 0.434 1.00 36.06 297 PRO A N 1
ATOM 2226 C CA . PRO A 1 297 ? 54.434 -16.246 -0.570 1.00 36.06 297 PRO A CA 1
ATOM 2227 C C . PRO A 1 297 ? 55.139 -16.590 -1.889 1.00 36.06 297 PRO A C 1
ATOM 2229 O O . PRO A 1 297 ? 56.365 -16.649 -1.957 1.00 36.06 297 PRO A O 1
ATOM 2232 N N . SER A 1 298 ? 54.364 -16.795 -2.952 1.00 41.62 298 SER A N 1
ATOM 2233 C CA . SER A 1 298 ? 54.865 -16.762 -4.327 1.00 41.62 298 SER A CA 1
ATOM 2234 C C . SER A 1 298 ? 54.557 -15.383 -4.904 1.00 41.62 298 SER A C 1
ATOM 2236 O O . SER A 1 298 ? 53.397 -15.023 -5.082 1.00 41.62 298 SER A O 1
ATOM 2238 N N . LEU A 1 299 ? 55.601 -14.592 -5.150 1.00 40.53 299 LEU A N 1
ATOM 2239 C CA . LEU A 1 299 ? 55.503 -13.275 -5.776 1.00 40.53 299 LEU A CA 1
ATOM 2240 C C . LEU A 1 299 ? 55.090 -13.439 -7.246 1.00 40.53 299 LEU A C 1
ATOM 2242 O O . LEU A 1 299 ? 55.913 -13.807 -8.083 1.00 40.53 299 LEU A O 1
ATOM 2246 N N . LEU A 1 300 ? 53.824 -13.158 -7.566 1.00 31.83 300 LEU A N 1
ATOM 2247 C CA . LEU A 1 300 ? 53.357 -13.033 -8.945 1.00 31.83 300 LEU A CA 1
ATOM 2248 C C . LEU A 1 300 ? 53.511 -11.569 -9.385 1.00 31.83 300 LEU A C 1
ATOM 2250 O O . LEU A 1 300 ? 52.804 -10.683 -8.909 1.00 31.83 300 LEU A O 1
ATOM 2254 N N . ARG A 1 301 ? 54.467 -11.313 -10.284 1.00 32.91 301 ARG A N 1
ATOM 2255 C CA . ARG A 1 301 ? 54.616 -10.030 -10.981 1.00 32.91 301 ARG A CA 1
ATOM 2256 C C . ARG A 1 301 ? 53.445 -9.855 -11.951 1.00 32.91 301 ARG A C 1
ATOM 2258 O O . ARG A 1 301 ? 53.416 -10.509 -12.988 1.00 32.91 301 ARG A O 1
ATOM 2265 N N . VAL A 1 302 ? 52.511 -8.960 -11.638 1.00 30.78 302 VAL A N 1
ATOM 2266 C CA . VAL A 1 302 ? 51.541 -8.449 -12.615 1.00 30.78 302 VAL A CA 1
ATOM 2267 C C . VAL A 1 302 ? 52.196 -7.267 -13.323 1.00 30.78 302 VAL A C 1
ATOM 2269 O O . VAL A 1 302 ? 52.461 -6.234 -12.713 1.00 30.78 302 VAL A O 1
ATOM 2272 N N . ALA A 1 303 ? 52.514 -7.446 -14.604 1.00 31.50 303 ALA A N 1
ATOM 2273 C CA . ALA A 1 303 ? 52.893 -6.345 -15.475 1.00 31.50 303 ALA A CA 1
ATOM 2274 C C . ALA A 1 303 ? 51.700 -5.386 -15.597 1.00 31.50 303 ALA A C 1
ATOM 2276 O O . ALA A 1 303 ? 50.592 -5.805 -15.935 1.00 31.50 303 ALA A O 1
ATOM 2277 N N . ALA A 1 304 ? 51.929 -4.107 -15.308 1.00 35.12 304 ALA A N 1
ATOM 2278 C CA . ALA A 1 304 ? 50.961 -3.050 -15.539 1.00 35.12 304 ALA A CA 1
ATOM 2279 C C . ALA A 1 304 ? 50.766 -2.865 -17.051 1.00 35.12 304 ALA A C 1
ATOM 2281 O O . ALA A 1 304 ? 51.509 -2.134 -17.701 1.00 35.12 304 ALA A O 1
ATOM 2282 N N . ALA A 1 305 ? 49.759 -3.528 -17.613 1.00 35.03 305 ALA A N 1
ATOM 2283 C CA . ALA A 1 305 ? 49.124 -3.061 -18.833 1.00 35.03 305 ALA A CA 1
ATOM 2284 C C . ALA A 1 305 ? 48.037 -2.069 -18.410 1.00 35.03 305 ALA A C 1
ATOM 2286 O O . ALA A 1 305 ? 46.914 -2.451 -18.085 1.00 35.03 305 ALA A O 1
ATOM 2287 N N . ALA A 1 306 ? 48.400 -0.788 -18.369 1.00 40.75 306 ALA A N 1
ATOM 2288 C CA . ALA A 1 306 ? 47.436 0.300 -18.360 1.00 40.75 306 ALA A CA 1
ATOM 2289 C C . ALA A 1 306 ? 46.708 0.303 -19.714 1.00 40.75 306 ALA A C 1
ATOM 2291 O O . ALA A 1 306 ? 47.098 0.999 -20.646 1.00 40.75 306 ALA A O 1
ATOM 2292 N N . GLY A 1 307 ? 45.677 -0.532 -19.834 1.00 31.27 307 GLY A N 1
ATOM 2293 C CA . GLY A 1 307 ? 44.633 -0.360 -20.830 1.00 31.27 307 GLY A CA 1
ATOM 2294 C C . GLY A 1 307 ? 43.620 0.618 -20.258 1.00 31.27 307 GLY A C 1
ATOM 2295 O O . GLY A 1 307 ? 42.902 0.276 -19.322 1.00 31.27 307 GLY A O 1
ATOM 2296 N N . GLN A 1 308 ? 43.599 1.842 -20.779 1.00 31.72 308 GLN A N 1
ATOM 2297 C CA . GLN A 1 308 ? 42.489 2.767 -20.577 1.00 31.72 308 GLN A CA 1
ATOM 2298 C C . GLN A 1 308 ? 41.204 2.044 -20.990 1.00 31.72 308 GLN A C 1
ATOM 2300 O O . GLN A 1 308 ? 41.033 1.702 -22.158 1.00 31.72 308 GLN A O 1
ATOM 2305 N N . ALA A 1 309 ? 40.346 1.742 -20.015 1.00 36.34 309 ALA A N 1
ATOM 2306 C CA . ALA A 1 309 ? 38.997 1.289 -20.292 1.00 36.34 309 ALA A CA 1
ATOM 2307 C C . ALA A 1 309 ? 38.297 2.427 -21.034 1.00 36.34 309 ALA A C 1
ATOM 2309 O O . ALA A 1 309 ? 38.172 3.539 -20.520 1.00 36.34 309 ALA A O 1
ATOM 2310 N N . ASP A 1 310 ? 37.928 2.149 -22.275 1.00 36.97 310 ASP A N 1
ATOM 2311 C CA . ASP A 1 310 ? 37.142 3.033 -23.109 1.00 36.97 310 ASP A CA 1
ATOM 2312 C C . ASP A 1 310 ? 35.865 3.410 -22.340 1.00 36.97 310 ASP A C 1
ATOM 2314 O O . ASP A 1 310 ? 35.076 2.540 -21.971 1.00 36.97 310 ASP A O 1
ATOM 2318 N N . ILE A 1 311 ? 35.650 4.704 -22.081 1.00 45.97 311 ILE A N 1
ATOM 2319 C CA . ILE A 1 311 ? 34.419 5.228 -21.451 1.00 45.97 311 ILE A CA 1
ATOM 2320 C C . ILE A 1 311 ? 33.233 5.139 -22.438 1.00 45.97 311 ILE A C 1
ATOM 2322 O O . ILE A 1 311 ? 32.173 5.734 -22.246 1.00 45.97 311 ILE A O 1
ATOM 2326 N N . MET A 1 312 ? 33.390 4.396 -23.534 1.00 52.75 312 MET A N 1
ATOM 2327 C CA . MET A 1 312 ? 32.316 3.987 -24.419 1.00 52.75 312 MET A CA 1
ATOM 2328 C C . MET A 1 312 ? 31.563 2.822 -23.780 1.00 52.75 312 MET A C 1
ATOM 2330 O O . MET A 1 312 ? 31.758 1.648 -24.095 1.00 52.75 312 MET A O 1
ATOM 2334 N N . GLY A 1 313 ? 30.664 3.173 -22.860 1.00 62.44 313 GLY A N 1
ATOM 2335 C CA . GLY A 1 313 ? 29.622 2.269 -22.397 1.00 62.44 313 GLY A CA 1
ATOM 2336 C C . GLY A 1 313 ? 28.759 1.719 -23.551 1.00 62.44 313 GLY A C 1
ATOM 2337 O O . GLY A 1 313 ? 28.950 2.050 -24.724 1.00 62.44 313 GLY A O 1
ATOM 2338 N N . PRO A 1 314 ? 27.786 0.848 -23.248 1.00 75.06 314 PRO A N 1
ATOM 2339 C CA . PRO A 1 314 ? 26.939 0.215 -24.257 1.00 75.06 314 PRO A CA 1
ATOM 2340 C C . PRO A 1 314 ? 26.292 1.251 -25.190 1.00 75.06 314 PRO A C 1
ATOM 2342 O O . PRO A 1 314 ? 25.608 2.159 -24.735 1.00 75.06 314 PRO A O 1
ATOM 2345 N N . SER A 1 315 ? 26.500 1.113 -26.504 1.00 87.50 315 SER A N 1
ATOM 2346 C CA . SER A 1 315 ? 26.017 2.095 -27.485 1.00 87.50 315 SER A CA 1
ATOM 2347 C C . SER A 1 315 ? 24.493 2.037 -27.662 1.00 87.50 315 SER A C 1
ATOM 2349 O O . SER A 1 315 ? 23.933 0.976 -27.954 1.00 87.50 315 SER A O 1
ATOM 2351 N N . PHE A 1 316 ? 23.840 3.193 -27.523 1.00 95.06 316 PHE A N 1
ATOM 2352 C CA . PHE A 1 316 ? 22.426 3.445 -27.816 1.00 95.06 316 PHE A CA 1
ATOM 2353 C C . PHE A 1 316 ? 22.269 4.816 -28.487 1.00 95.06 316 PHE A C 1
ATOM 2355 O O . PHE A 1 316 ? 23.150 5.661 -28.367 1.00 95.06 316 PHE A O 1
ATOM 2362 N N . THR A 1 317 ? 21.146 5.076 -29.162 1.00 96.88 317 THR A N 1
ATOM 2363 C CA . THR A 1 317 ? 20.904 6.388 -29.807 1.00 96.88 317 THR A CA 1
ATOM 2364 C C . THR A 1 317 ? 20.070 7.322 -28.931 1.00 96.88 317 THR A C 1
ATOM 2366 O O . THR A 1 317 ? 19.242 6.863 -28.146 1.00 96.88 317 THR A O 1
ATOM 2369 N N . GLN A 1 318 ? 20.206 8.637 -29.116 1.00 96.00 318 GLN A N 1
ATOM 2370 C CA . GLN A 1 318 ? 19.371 9.620 -28.413 1.00 96.00 318 GLN A CA 1
ATOM 2371 C C . GLN A 1 318 ? 17.872 9.401 -28.673 1.00 96.00 318 GLN A C 1
ATOM 2373 O O . GLN A 1 318 ? 17.070 9.395 -27.743 1.00 96.00 318 GLN A O 1
ATOM 2378 N N . ALA A 1 319 ? 17.490 9.168 -29.933 1.00 97.25 319 ALA A N 1
ATOM 2379 C CA . ALA A 1 319 ? 16.100 8.901 -30.307 1.00 97.25 319 ALA A CA 1
ATOM 2380 C C . ALA A 1 319 ? 15.545 7.653 -29.602 1.00 97.25 319 ALA A C 1
ATOM 2382 O O . ALA A 1 319 ? 14.393 7.630 -29.177 1.00 97.25 319 ALA A O 1
ATOM 2383 N N . GLN A 1 320 ? 16.389 6.633 -29.432 1.00 97.31 320 GLN A N 1
ATOM 2384 C CA . GLN A 1 320 ? 16.040 5.430 -28.691 1.00 97.31 320 GLN A CA 1
ATOM 2385 C C . GLN A 1 320 ? 15.782 5.718 -27.206 1.00 97.31 320 GLN A C 1
ATOM 2387 O O . GLN A 1 320 ? 14.797 5.230 -26.663 1.00 97.31 320 GLN A O 1
ATOM 2392 N N . ALA A 1 321 ? 16.632 6.515 -26.556 1.00 97.81 321 ALA A N 1
ATOM 2393 C CA . ALA A 1 321 ? 16.440 6.886 -25.156 1.00 97.81 321 ALA A CA 1
ATOM 2394 C C . ALA A 1 321 ? 15.183 7.755 -24.948 1.00 97.81 321 ALA A C 1
ATOM 2396 O O . ALA A 1 321 ? 14.492 7.597 -23.945 1.00 97.81 321 ALA A O 1
ATOM 2397 N N . LEU A 1 322 ? 14.846 8.629 -25.903 1.00 98.06 322 LEU A N 1
ATOM 2398 C CA . LEU A 1 322 ? 13.608 9.421 -25.865 1.00 98.06 322 LEU A CA 1
ATOM 2399 C C . LEU A 1 322 ? 12.359 8.539 -25.992 1.00 98.06 322 LEU A C 1
ATOM 2401 O O . LEU A 1 322 ? 11.448 8.657 -25.183 1.00 98.06 322 LEU A O 1
ATOM 2405 N N . HIS A 1 323 ? 12.339 7.594 -26.934 1.00 98.50 323 HIS A N 1
ATOM 2406 C CA . HIS A 1 323 ? 11.242 6.624 -27.008 1.00 98.50 323 HIS A CA 1
ATOM 2407 C C . HIS A 1 323 ? 11.162 5.760 -25.734 1.00 98.50 323 HIS A C 1
ATOM 2409 O O . HIS A 1 323 ? 10.081 5.513 -25.201 1.00 98.50 323 HIS A O 1
ATOM 2415 N N . GLY A 1 324 ? 12.314 5.353 -25.194 1.00 98.56 324 GLY A N 1
ATOM 2416 C CA . GLY A 1 324 ? 12.412 4.626 -23.931 1.00 98.56 324 GLY A CA 1
ATOM 2417 C C . GLY A 1 324 ? 11.818 5.369 -22.737 1.00 98.56 324 GLY A C 1
ATOM 2418 O O . GLY A 1 324 ? 11.181 4.741 -21.894 1.00 98.56 324 GLY A O 1
ATOM 2419 N N . HIS A 1 325 ? 11.981 6.693 -22.680 1.00 98.44 325 HIS A N 1
ATOM 2420 C CA . HIS A 1 325 ? 11.343 7.543 -21.676 1.00 98.44 325 HIS A CA 1
ATOM 2421 C C . HIS A 1 325 ? 9.813 7.450 -21.746 1.00 98.44 325 HIS A C 1
ATOM 2423 O O . HIS A 1 325 ? 9.165 7.277 -20.716 1.00 98.44 325 HIS A O 1
ATOM 2429 N N . ASP A 1 326 ? 9.230 7.501 -22.943 1.00 98.50 326 ASP A N 1
ATOM 2430 C CA . ASP A 1 326 ? 7.773 7.459 -23.109 1.00 98.50 326 ASP A CA 1
ATOM 2431 C C . ASP A 1 326 ? 7.207 6.084 -22.726 1.00 98.50 326 ASP A C 1
ATOM 2433 O O . ASP A 1 326 ? 6.206 5.981 -22.009 1.00 98.50 326 ASP A O 1
ATOM 2437 N N . VAL A 1 327 ? 7.903 5.009 -23.117 1.00 98.31 327 VAL A N 1
ATOM 2438 C CA . VAL A 1 327 ? 7.573 3.643 -22.684 1.00 98.31 327 VAL A CA 1
ATOM 2439 C C . VAL A 1 327 ? 7.679 3.516 -21.161 1.00 98.31 327 VAL A C 1
ATOM 2441 O O . VAL A 1 327 ? 6.787 2.933 -20.533 1.00 98.31 327 VAL A O 1
ATOM 2444 N N . TYR A 1 328 ? 8.738 4.068 -20.560 1.00 98.44 328 TYR A N 1
ATOM 2445 C CA . TYR A 1 328 ? 8.950 4.085 -19.114 1.00 98.44 328 TYR A CA 1
ATOM 2446 C C . TYR A 1 328 ? 7.823 4.829 -18.386 1.00 98.44 328 TYR A C 1
ATOM 2448 O O . TYR A 1 328 ? 7.250 4.293 -17.434 1.00 98.44 328 TYR A O 1
ATOM 2456 N N . ALA A 1 329 ? 7.461 6.025 -18.853 1.00 97.81 329 ALA A N 1
ATOM 2457 C CA . ALA A 1 329 ? 6.399 6.839 -18.273 1.00 97.81 329 ALA A CA 1
ATOM 2458 C C . ALA A 1 329 ? 5.053 6.097 -18.279 1.00 97.81 329 ALA A C 1
ATOM 2460 O O . ALA A 1 329 ? 4.331 6.107 -17.283 1.00 97.81 329 ALA A O 1
ATOM 2461 N N . ALA A 1 330 ? 4.748 5.385 -19.367 1.00 96.12 330 ALA A N 1
ATOM 2462 C CA . ALA A 1 330 ? 3.499 4.644 -19.508 1.00 96.12 330 ALA A CA 1
ATOM 2463 C C . ALA A 1 330 ? 3.439 3.338 -18.688 1.00 96.12 330 ALA A C 1
ATOM 2465 O O . ALA A 1 330 ? 2.348 2.902 -18.318 1.00 96.12 330 ALA A O 1
ATOM 2466 N N . ASN A 1 331 ? 4.578 2.682 -18.424 1.00 96.25 331 ASN A N 1
ATOM 2467 C CA . ASN A 1 331 ? 4.584 1.300 -17.915 1.00 96.25 331 ASN A CA 1
ATOM 2468 C C . ASN A 1 331 ? 5.307 1.088 -16.582 1.00 96.25 331 ASN A C 1
ATOM 2470 O O . ASN A 1 331 ? 4.974 0.140 -15.870 1.00 96.25 331 ASN A O 1
ATOM 2474 N N . CYS A 1 332 ? 6.283 1.929 -16.252 1.00 96.69 332 CYS A N 1
ATOM 2475 C CA . CYS A 1 332 ? 7.230 1.695 -15.161 1.00 96.69 332 CYS A CA 1
ATOM 2476 C C . CYS A 1 332 ? 7.143 2.779 -14.077 1.00 96.69 332 CYS A C 1
ATOM 2478 O O . CYS A 1 332 ? 7.282 2.475 -12.892 1.00 96.69 332 CYS A O 1
ATOM 2480 N N . ALA A 1 333 ? 6.851 4.025 -14.466 1.00 96.62 333 ALA A N 1
ATOM 2481 C CA . ALA A 1 333 ? 6.850 5.182 -13.570 1.00 96.62 333 ALA A CA 1
ATOM 2482 C C . ALA A 1 333 ? 5.868 5.069 -12.393 1.00 96.62 333 ALA A C 1
ATOM 2484 O O . ALA A 1 333 ? 6.133 5.641 -11.339 1.00 96.62 333 ALA A O 1
ATOM 2485 N N . LYS A 1 334 ? 4.776 4.297 -12.529 1.00 93.25 334 LYS A N 1
ATOM 2486 C CA . LYS A 1 334 ? 3.835 4.057 -11.419 1.00 93.25 334 LYS A CA 1
ATOM 2487 C C . LYS A 1 334 ? 4.522 3.438 -10.192 1.00 93.25 334 LYS A C 1
ATOM 2489 O O . LYS A 1 334 ? 4.197 3.800 -9.070 1.00 93.25 334 LYS A O 1
ATOM 2494 N N . CYS A 1 335 ? 5.492 2.545 -10.407 1.00 94.88 335 CYS A N 1
ATOM 2495 C CA . CYS A 1 335 ? 6.208 1.852 -9.334 1.00 94.88 335 CYS A CA 1
ATOM 2496 C C . CYS A 1 335 ? 7.600 2.440 -9.082 1.00 94.88 335 CYS A C 1
ATOM 2498 O O . CYS A 1 335 ? 8.045 2.443 -7.947 1.00 94.88 335 CYS A O 1
ATOM 2500 N N . HIS A 1 336 ? 8.283 2.942 -10.111 1.00 96.44 336 HIS A N 1
ATOM 2501 C CA . HIS A 1 336 ? 9.672 3.414 -10.005 1.00 96.44 336 HIS A CA 1
ATOM 2502 C C . HIS A 1 336 ? 9.812 4.947 -9.958 1.00 96.44 336 HIS A C 1
ATOM 2504 O O . HIS A 1 336 ? 10.922 5.479 -9.923 1.00 96.44 336 HIS A O 1
ATOM 2510 N N . GLY A 1 337 ? 8.688 5.669 -9.961 1.00 95.88 337 GLY A N 1
ATOM 2511 C CA . GLY A 1 337 ? 8.635 7.127 -9.902 1.00 95.88 337 GLY A CA 1
ATOM 2512 C C . GLY A 1 337 ? 8.864 7.803 -11.258 1.00 95.88 337 GLY A C 1
ATOM 2513 O O . GLY A 1 337 ? 9.634 7.336 -12.095 1.00 95.88 337 GLY A O 1
ATOM 2514 N N . ALA A 1 338 ? 8.208 8.939 -11.499 1.00 95.44 338 ALA A N 1
ATOM 2515 C CA . ALA A 1 338 ? 8.328 9.672 -12.767 1.00 95.44 338 ALA A CA 1
ATOM 2516 C C . ALA A 1 338 ? 9.769 10.108 -13.094 1.00 95.44 338 ALA A C 1
ATOM 2518 O O . ALA A 1 338 ? 10.146 10.188 -14.260 1.00 95.44 338 ALA A O 1
ATOM 2519 N N . GLN A 1 339 ? 10.588 10.351 -12.071 1.00 94.62 339 GLN A N 1
ATOM 2520 C CA . GLN A 1 339 ? 11.977 10.773 -12.203 1.00 94.62 339 GLN A CA 1
ATOM 2521 C C . GLN A 1 339 ? 12.974 9.645 -11.916 1.00 94.62 339 GLN A C 1
ATOM 2523 O O . GLN A 1 339 ? 14.152 9.953 -11.801 1.00 94.62 339 GLN A O 1
ATOM 2528 N N . LEU A 1 340 ? 12.544 8.374 -11.861 1.00 96.44 340 LEU A N 1
ATOM 2529 C CA . LEU A 1 340 ? 13.358 7.208 -11.460 1.00 96.44 340 LEU A CA 1
ATOM 2530 C C . LEU A 1 340 ? 13.755 7.192 -9.979 1.00 96.44 340 LEU A C 1
ATOM 2532 O O . LEU A 1 340 ? 14.613 6.407 -9.581 1.00 96.44 340 LEU A O 1
ATOM 2536 N N . GLN A 1 341 ? 13.144 8.045 -9.160 1.00 93.94 341 GLN A N 1
ATOM 2537 C CA . GLN A 1 341 ? 13.493 8.220 -7.752 1.00 93.94 341 GLN A CA 1
ATOM 2538 C C . GLN A 1 341 ? 13.036 7.070 -6.843 1.00 93.94 341 GLN A C 1
ATOM 2540 O O . GLN A 1 341 ? 13.348 7.080 -5.658 1.00 93.94 341 GLN A O 1
ATOM 2545 N N . GLY A 1 342 ? 12.310 6.093 -7.387 1.00 92.44 342 GLY A N 1
ATOM 2546 C CA . GLY A 1 342 ? 11.691 5.031 -6.607 1.00 92.44 342 GLY A CA 1
ATOM 2547 C C . GLY A 1 342 ? 10.356 5.453 -5.994 1.00 92.44 342 GLY A C 1
ATOM 2548 O O . GLY A 1 342 ? 9.993 6.630 -5.954 1.00 92.44 342 GLY A O 1
ATOM 2549 N N . ASN A 1 343 ? 9.600 4.439 -5.606 1.00 89.31 343 ASN A N 1
ATOM 2550 C CA . ASN A 1 343 ? 8.363 4.468 -4.829 1.00 89.31 343 ASN A CA 1
ATOM 2551 C C . ASN A 1 343 ? 8.255 3.036 -4.254 1.00 89.31 343 ASN A C 1
ATOM 2553 O O . ASN A 1 343 ? 9.272 2.460 -3.886 1.00 89.31 343 ASN A O 1
ATOM 2557 N N . VAL A 1 344 ? 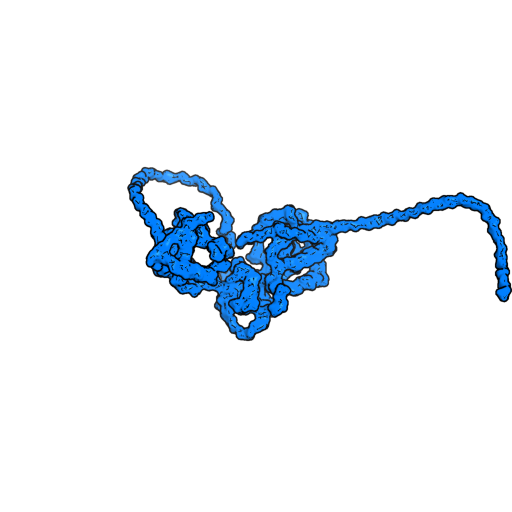7.112 2.360 -4.388 1.00 88.38 344 VAL A N 1
ATOM 2558 C CA . VAL A 1 344 ? 6.990 0.914 -4.101 1.00 88.38 344 VAL A CA 1
ATOM 2559 C C . VAL A 1 344 ? 7.974 0.004 -4.863 1.00 88.38 344 VAL A C 1
ATOM 2561 O O . VAL A 1 344 ? 8.161 -1.157 -4.501 1.00 88.38 344 VAL A O 1
ATOM 2564 N N . GLY A 1 345 ? 8.558 0.483 -5.964 1.00 90.62 345 GLY A N 1
ATOM 2565 C CA . GLY A 1 345 ? 9.692 -0.135 -6.647 1.00 90.62 345 GLY A CA 1
ATOM 2566 C C . GLY A 1 345 ? 10.976 0.672 -6.421 1.00 90.62 345 GLY A C 1
ATOM 2567 O O . GLY A 1 345 ? 10.912 1.893 -6.270 1.00 90.62 345 GLY A O 1
ATOM 2568 N N . PRO A 1 346 ? 12.157 0.030 -6.466 1.00 92.69 346 PRO A N 1
ATOM 2569 C CA . PRO A 1 346 ? 13.423 0.700 -6.182 1.00 92.69 346 PRO A CA 1
ATOM 2570 C C . PRO A 1 346 ? 13.686 1.864 -7.139 1.00 92.69 346 PRO A C 1
ATOM 2572 O O . PRO A 1 346 ? 13.232 1.859 -8.291 1.00 92.69 346 PRO A O 1
ATOM 2575 N N . ALA A 1 347 ? 14.476 2.832 -6.676 1.00 94.75 347 ALA A N 1
ATOM 2576 C CA . ALA A 1 347 ? 15.020 3.871 -7.535 1.00 94.75 347 ALA A CA 1
ATOM 2577 C C . ALA A 1 347 ? 15.867 3.253 -8.659 1.00 94.75 347 ALA A C 1
ATOM 2579 O O . ALA A 1 347 ? 16.642 2.324 -8.440 1.00 94.75 347 ALA A O 1
ATOM 2580 N N . LEU A 1 348 ? 15.707 3.777 -9.873 1.00 96.12 348 LEU A N 1
ATOM 2581 C CA . LEU A 1 348 ? 16.387 3.305 -11.085 1.00 96.12 348 LEU A CA 1
ATOM 2582 C C . LEU A 1 348 ? 17.407 4.330 -11.600 1.00 96.12 348 LEU A C 1
ATOM 2584 O O . LEU A 1 348 ? 17.764 4.339 -12.780 1.00 96.12 348 LEU A O 1
ATOM 2588 N N . GLN A 1 349 ? 17.877 5.196 -10.704 1.00 93.44 349 GLN A N 1
ATOM 2589 C CA . GLN A 1 349 ? 18.973 6.120 -10.949 1.00 93.44 349 GLN A CA 1
ATOM 2590 C C . GLN A 1 349 ? 19.941 6.166 -9.765 1.00 93.44 349 GLN A C 1
ATOM 2592 O O . GLN A 1 349 ? 19.578 5.810 -8.640 1.00 93.44 349 GLN A O 1
ATOM 2597 N N . GLY A 1 350 ? 21.155 6.656 -10.004 1.00 90.50 350 GLY A N 1
ATOM 2598 C CA . GLY A 1 350 ? 22.130 6.853 -8.940 1.00 90.50 350 GLY 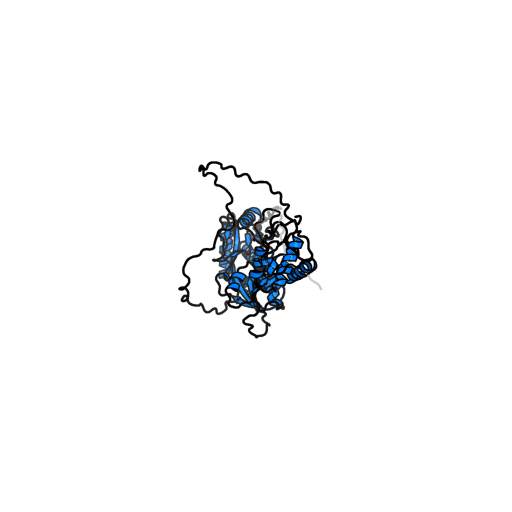A CA 1
ATOM 2599 C C . GLY A 1 350 ? 22.642 5.522 -8.369 1.00 90.50 350 GLY A C 1
ATOM 2600 O O . GLY A 1 350 ? 22.541 4.477 -9.018 1.00 90.50 350 GLY A O 1
ATOM 2601 N N . PRO A 1 351 ? 23.138 5.524 -7.119 1.00 89.62 351 PRO A N 1
ATOM 2602 C CA . PRO A 1 351 ? 23.670 4.324 -6.469 1.00 89.62 351 PRO A CA 1
ATOM 2603 C C . PRO A 1 351 ? 22.687 3.144 -6.374 1.00 89.62 351 PRO A C 1
ATOM 2605 O O . PRO A 1 351 ? 23.123 2.000 -6.285 1.00 89.62 351 PRO A O 1
ATOM 2608 N N . ALA A 1 352 ? 21.374 3.408 -6.399 1.00 89.25 352 ALA A N 1
ATOM 2609 C CA . ALA A 1 352 ? 20.337 2.374 -6.380 1.00 89.25 352 ALA A CA 1
ATOM 2610 C C . ALA A 1 352 ? 20.207 1.624 -7.719 1.00 89.25 352 ALA A C 1
ATOM 2612 O O . ALA A 1 352 ? 19.828 0.455 -7.730 1.00 89.25 352 ALA A O 1
ATOM 2613 N N . PHE A 1 353 ? 20.546 2.276 -8.838 1.00 91.31 353 PHE A N 1
ATOM 2614 C CA . PHE A 1 353 ? 20.631 1.630 -10.149 1.00 91.31 353 PHE A CA 1
ATOM 2615 C C . PHE A 1 353 ? 21.880 0.752 -10.250 1.00 91.31 353 PHE A C 1
ATOM 2617 O O . PHE A 1 353 ? 21.795 -0.424 -10.602 1.00 91.31 353 PHE A O 1
ATOM 2624 N N . ALA A 1 354 ? 23.036 1.336 -9.937 1.00 90.38 354 ALA A N 1
ATOM 2625 C CA . ALA A 1 354 ? 24.320 0.658 -9.876 1.00 90.38 354 ALA A CA 1
ATOM 2626 C C . ALA A 1 354 ? 25.312 1.492 -9.048 1.00 90.38 354 ALA A C 1
ATOM 2628 O O . ALA A 1 354 ? 25.233 2.723 -9.070 1.00 90.38 354 ALA A O 1
ATOM 2629 N N . PRO A 1 355 ? 26.280 0.870 -8.349 1.00 88.19 355 PRO A N 1
ATOM 2630 C CA . PRO A 1 355 ? 27.331 1.625 -7.678 1.00 88.19 355 PRO A CA 1
ATOM 2631 C C . PRO A 1 355 ? 28.171 2.404 -8.701 1.00 88.19 355 PRO A C 1
ATOM 2633 O O . PRO A 1 355 ? 28.282 2.011 -9.862 1.00 88.19 355 PRO A O 1
ATOM 2636 N N . ALA A 1 356 ? 28.773 3.513 -8.270 1.00 85.19 356 ALA A N 1
ATOM 2637 C CA . ALA A 1 356 ? 29.581 4.360 -9.152 1.00 85.19 356 ALA A CA 1
ATOM 2638 C C . ALA A 1 356 ? 30.868 3.675 -9.645 1.00 85.19 356 ALA A C 1
ATOM 2640 O O . ALA A 1 356 ? 31.396 4.056 -10.683 1.00 85.19 356 ALA A O 1
ATOM 2641 N N . THR A 1 357 ? 31.375 2.687 -8.901 1.00 83.50 357 THR A N 1
ATOM 2642 C CA . THR A 1 357 ? 32.519 1.848 -9.273 1.00 83.50 357 THR A CA 1
ATOM 2643 C C . THR A 1 357 ? 32.352 0.441 -8.700 1.00 83.50 357 THR A C 1
ATOM 2645 O O . THR A 1 357 ? 31.669 0.243 -7.691 1.00 83.50 357 THR A O 1
ATOM 2648 N N . GLY A 1 358 ? 32.990 -0.553 -9.326 1.00 84.12 358 GLY A N 1
ATOM 2649 C CA . GLY A 1 358 ? 33.075 -1.914 -8.773 1.00 84.12 358 GLY A CA 1
ATOM 2650 C C . GLY A 1 358 ? 31.759 -2.696 -8.813 1.00 84.12 358 GLY A C 1
ATOM 2651 O O . GLY A 1 358 ? 31.548 -3.602 -8.006 1.00 84.12 358 GLY A O 1
ATOM 2652 N N . SER A 1 359 ? 30.865 -2.342 -9.736 1.00 89.44 359 SER A N 1
ATOM 2653 C CA . SER A 1 359 ? 29.609 -3.055 -9.951 1.00 89.44 359 SER A CA 1
ATOM 2654 C C . SER A 1 359 ? 29.836 -4.485 -10.441 1.00 89.44 359 SER A C 1
ATOM 2656 O O . SER A 1 359 ? 30.740 -4.752 -11.229 1.00 89.44 359 SER A O 1
ATOM 2658 N N . SER A 1 360 ? 28.970 -5.406 -10.023 1.00 90.00 360 SER A N 1
ATOM 2659 C CA . SER A 1 360 ? 28.861 -6.758 -10.589 1.00 90.00 360 SER A CA 1
ATOM 2660 C C . SER A 1 360 ? 27.643 -6.918 -11.508 1.00 90.00 360 SER A C 1
ATOM 2662 O O . SER A 1 360 ? 27.403 -8.002 -12.041 1.00 90.00 360 SER A O 1
ATOM 2664 N N . LEU A 1 361 ? 26.859 -5.851 -11.699 1.00 92.19 361 LEU A N 1
ATOM 2665 C CA . LEU A 1 361 ? 25.644 -5.868 -12.506 1.00 92.19 361 LEU A CA 1
ATOM 2666 C C . LEU A 1 361 ? 26.004 -5.699 -13.979 1.00 92.19 361 LEU A C 1
ATOM 2668 O O . LEU A 1 361 ? 26.520 -4.660 -14.376 1.00 92.19 361 LEU A O 1
ATOM 2672 N N . THR A 1 362 ? 25.710 -6.696 -14.809 1.00 94.50 362 THR A N 1
ATOM 2673 C CA . THR A 1 362 ? 25.880 -6.582 -16.262 1.00 94.50 362 THR A CA 1
ATOM 2674 C C . THR A 1 362 ? 24.627 -6.013 -16.920 1.00 94.50 362 THR A C 1
ATOM 2676 O O . THR A 1 362 ? 23.501 -6.246 -16.465 1.00 94.50 362 THR A O 1
ATOM 2679 N N . LEU A 1 363 ? 24.798 -5.330 -18.057 1.00 95.31 363 LEU A N 1
ATOM 2680 C CA . LEU A 1 363 ? 23.668 -4.875 -18.868 1.00 95.31 363 LEU A CA 1
ATOM 2681 C C . LEU A 1 363 ? 22.770 -6.046 -19.272 1.00 95.31 363 LEU A C 1
ATOM 2683 O O . LEU A 1 363 ? 21.550 -5.925 -19.190 1.00 95.31 363 LEU A O 1
ATOM 2687 N N . SER A 1 364 ? 23.350 -7.180 -19.680 1.00 96.38 364 SER A N 1
ATOM 2688 C CA . SER A 1 364 ? 22.574 -8.379 -20.022 1.00 96.38 364 SER A CA 1
ATOM 2689 C C . SER A 1 364 ? 21.756 -8.900 -18.844 1.00 96.38 364 SER A C 1
ATOM 2691 O O . SER A 1 364 ? 20.593 -9.249 -19.037 1.00 96.38 364 SER A O 1
ATOM 2693 N N . GLY A 1 365 ? 22.319 -8.904 -17.632 1.00 95.88 365 GLY A N 1
ATOM 2694 C CA . GLY A 1 365 ? 21.628 -9.329 -16.417 1.00 95.88 365 GLY A CA 1
ATOM 2695 C C . GLY A 1 365 ? 20.401 -8.470 -16.118 1.00 95.88 365 GLY A C 1
ATOM 2696 O O . GLY A 1 365 ? 19.295 -9.003 -15.996 1.00 95.88 365 GLY A O 1
ATOM 2697 N N . ILE A 1 366 ? 20.566 -7.143 -16.076 1.00 96.00 366 ILE A N 1
ATOM 2698 C CA . ILE A 1 366 ? 19.444 -6.227 -15.815 1.00 96.00 366 ILE A CA 1
ATOM 2699 C C . ILE A 1 366 ? 18.439 -6.235 -16.968 1.00 96.00 366 ILE A C 1
ATOM 2701 O O . ILE A 1 366 ? 17.236 -6.283 -16.724 1.00 96.00 366 ILE A O 1
ATOM 2705 N N . PHE A 1 367 ? 18.894 -6.260 -18.223 1.00 97.44 367 PHE A N 1
ATOM 2706 C CA . PHE A 1 367 ? 18.000 -6.341 -19.378 1.00 97.44 367 PHE A CA 1
ATOM 2707 C C . PHE A 1 367 ? 17.140 -7.612 -19.344 1.00 97.44 367 PHE A C 1
ATOM 2709 O O . PHE A 1 367 ? 15.925 -7.549 -19.536 1.00 97.44 367 PHE A O 1
ATOM 2716 N N . ASN A 1 368 ? 17.752 -8.762 -19.052 1.00 96.75 368 ASN A N 1
ATOM 2717 C CA . ASN A 1 368 ? 17.038 -10.028 -18.926 1.00 96.75 368 ASN A CA 1
ATOM 2718 C C . ASN A 1 368 ? 16.037 -9.998 -17.762 1.00 96.75 368 ASN A C 1
ATOM 2720 O O . ASN A 1 368 ? 14.913 -10.484 -17.901 1.00 96.75 368 ASN A O 1
ATOM 2724 N N . TYR A 1 369 ? 16.416 -9.386 -16.635 1.00 96.12 369 TYR A N 1
ATOM 2725 C CA . TYR A 1 369 ? 15.511 -9.191 -15.507 1.00 96.12 369 TYR A CA 1
ATOM 2726 C C . TYR A 1 369 ? 14.304 -8.329 -15.896 1.00 96.12 369 TYR A C 1
ATOM 2728 O O . TYR A 1 369 ? 13.170 -8.743 -15.652 1.00 96.12 369 TYR A O 1
ATOM 2736 N N . MET A 1 370 ? 14.530 -7.185 -16.554 1.00 96.44 370 MET A N 1
ATOM 2737 C CA . MET A 1 370 ? 13.470 -6.299 -17.046 1.00 96.44 370 MET A CA 1
ATOM 2738 C C . MET A 1 370 ? 12.504 -7.046 -17.967 1.00 96.44 370 MET A C 1
ATOM 2740 O O . MET A 1 370 ? 11.296 -7.007 -17.753 1.00 96.44 370 MET A O 1
ATOM 2744 N N . GLN A 1 371 ? 13.025 -7.765 -18.962 1.00 96.25 371 GLN A N 1
ATOM 2745 C CA . GLN A 1 371 ? 12.189 -8.469 -19.930 1.00 96.25 371 GLN A CA 1
ATOM 2746 C C . GLN A 1 371 ? 11.406 -9.633 -19.306 1.00 96.25 371 GLN A C 1
ATOM 2748 O O . GLN A 1 371 ? 10.295 -9.917 -19.743 1.00 96.25 371 GLN A O 1
ATOM 2753 N N . SER A 1 372 ? 11.962 -10.305 -18.295 1.00 96.19 372 SER A N 1
ATOM 2754 C CA . SER A 1 372 ? 11.360 -11.522 -17.733 1.00 96.19 372 SER A CA 1
ATOM 2755 C C . SER A 1 372 ? 10.470 -11.272 -16.517 1.00 96.19 372 SER A C 1
ATOM 2757 O O . SER A 1 372 ? 9.643 -12.120 -16.201 1.00 96.19 372 SER A O 1
ATOM 2759 N N . ASN A 1 373 ? 10.637 -10.140 -15.825 1.00 95.38 373 ASN A N 1
ATOM 2760 C CA . ASN A 1 373 ? 9.972 -9.874 -14.542 1.00 95.38 373 ASN A CA 1
ATOM 2761 C C . ASN A 1 373 ? 9.186 -8.561 -14.521 1.00 95.38 373 ASN A C 1
ATOM 2763 O O . ASN A 1 373 ? 8.354 -8.379 -13.635 1.00 95.38 373 ASN A O 1
ATOM 2767 N N . MET A 1 374 ? 9.429 -7.648 -15.469 1.00 96.38 374 MET A N 1
ATOM 2768 C CA . MET A 1 374 ? 8.777 -6.340 -15.482 1.00 96.38 374 MET A CA 1
ATOM 2769 C C . MET A 1 374 ? 7.812 -6.177 -16.656 1.00 96.38 374 MET A C 1
ATOM 2771 O O . MET A 1 374 ? 8.076 -6.688 -17.743 1.00 96.38 374 MET A O 1
ATOM 2775 N N . PRO A 1 375 ? 6.730 -5.403 -16.482 1.00 95.44 375 PRO A N 1
ATOM 2776 C CA . PRO A 1 375 ? 6.213 -4.911 -15.199 1.00 95.44 375 PRO A CA 1
ATOM 2777 C C . PRO A 1 375 ? 5.707 -6.048 -14.299 1.00 95.44 375 PRO A C 1
ATOM 2779 O O . PRO A 1 375 ? 5.256 -7.070 -14.803 1.00 95.44 375 PRO A O 1
ATOM 2782 N N . ALA A 1 376 ? 5.772 -5.867 -12.978 1.00 91.50 376 ALA A N 1
ATOM 2783 C CA . ALA A 1 376 ? 5.515 -6.938 -12.006 1.00 91.50 376 ALA A CA 1
ATOM 2784 C C . ALA A 1 376 ? 4.111 -7.571 -12.101 1.00 91.50 376 ALA A C 1
ATOM 2786 O O . ALA A 1 376 ? 3.929 -8.725 -11.721 1.00 91.50 376 ALA A O 1
ATOM 2787 N N . ASP A 1 377 ? 3.116 -6.836 -12.607 1.00 88.12 377 ASP A N 1
ATOM 2788 C CA . ASP A 1 377 ? 1.755 -7.345 -12.810 1.00 88.12 377 ASP A CA 1
ATOM 2789 C C . ASP A 1 377 ? 1.592 -8.168 -14.093 1.00 88.12 377 ASP A C 1
ATOM 2791 O O . ASP A 1 377 ? 0.707 -9.018 -14.180 1.00 88.12 377 ASP A O 1
ATOM 2795 N N . GLN A 1 378 ? 2.434 -7.916 -15.093 1.00 90.44 378 GLN A N 1
ATOM 2796 C CA . GLN A 1 378 ? 2.389 -8.543 -16.411 1.00 90.44 378 GLN A CA 1
ATOM 2797 C C . GLN A 1 378 ? 3.818 -8.689 -16.969 1.00 90.44 378 GLN A C 1
ATOM 2799 O O . GLN A 1 378 ? 4.203 -7.949 -17.888 1.00 90.44 378 GLN A O 1
ATOM 2804 N N . PRO A 1 379 ? 4.617 -9.619 -16.411 1.00 93.38 379 PRO A N 1
ATOM 2805 C CA . PRO A 1 379 ? 5.998 -9.815 -16.830 1.00 93.38 379 PRO A CA 1
ATOM 2806 C C . PRO A 1 379 ? 6.109 -10.109 -18.328 1.00 93.38 379 PRO A C 1
ATOM 2808 O O . PRO A 1 379 ? 5.361 -10.924 -18.870 1.00 93.38 379 PRO A O 1
ATOM 2811 N N . GLY A 1 380 ? 7.028 -9.421 -19.009 1.00 93.56 380 GLY A N 1
ATOM 2812 C CA . GLY A 1 380 ? 7.292 -9.637 -20.434 1.00 93.56 380 GLY A CA 1
ATOM 2813 C C . GLY A 1 380 ? 6.229 -9.105 -21.396 1.00 93.56 380 GLY A C 1
ATOM 2814 O O . GLY A 1 380 ? 6.272 -9.441 -22.578 1.00 93.56 380 GLY A O 1
ATOM 2815 N N . LYS A 1 381 ? 5.282 -8.269 -20.941 1.00 93.38 381 LYS A N 1
ATOM 2816 C CA . LYS A 1 381 ? 4.210 -7.755 -21.817 1.00 93.38 381 LYS A CA 1
ATOM 2817 C C . LYS A 1 381 ? 4.688 -6.826 -22.939 1.00 93.38 381 LYS A C 1
ATOM 2819 O O . LYS A 1 381 ? 3.950 -6.623 -23.901 1.00 93.38 381 LYS A O 1
ATOM 2824 N N . LEU A 1 382 ? 5.852 -6.189 -22.790 1.00 97.06 382 LEU A N 1
ATOM 2825 C CA . LEU A 1 382 ? 6.359 -5.229 -23.776 1.00 97.06 382 LEU A CA 1
ATOM 2826 C C . LEU A 1 382 ? 7.132 -5.948 -24.883 1.00 97.06 382 LEU A C 1
ATOM 2828 O O . LEU A 1 382 ? 7.638 -7.057 -24.703 1.00 97.06 382 LEU A O 1
ATOM 2832 N N . LYS A 1 383 ? 7.271 -5.305 -26.046 1.00 97.38 383 LYS A N 1
ATOM 2833 C CA . LYS A 1 383 ? 8.115 -5.859 -27.108 1.00 97.38 383 LYS A CA 1
ATOM 2834 C C . LYS A 1 383 ? 9.572 -5.833 -26.648 1.00 97.38 383 LYS A C 1
ATOM 2836 O O . LYS A 1 383 ? 10.008 -4.903 -25.976 1.00 97.38 383 LYS A O 1
ATOM 2841 N N . ALA A 1 384 ? 10.364 -6.810 -27.090 1.00 96.81 384 ALA A N 1
ATOM 2842 C CA . ALA A 1 384 ? 11.788 -6.891 -26.751 1.00 96.81 384 ALA A CA 1
ATOM 2843 C C . ALA A 1 384 ? 12.556 -5.590 -27.061 1.00 96.81 384 ALA A C 1
ATOM 2845 O O . ALA A 1 384 ? 13.456 -5.200 -26.321 1.00 96.81 384 ALA A O 1
ATOM 2846 N N . GLN A 1 385 ? 12.188 -4.905 -28.148 1.00 97.19 385 GLN A N 1
ATOM 2847 C CA . GLN A 1 385 ? 12.807 -3.635 -28.510 1.00 97.19 385 GLN A CA 1
ATOM 2848 C C . GLN A 1 385 ? 12.361 -2.477 -27.607 1.00 97.19 385 GLN A C 1
ATOM 2850 O O . GLN A 1 385 ? 13.194 -1.634 -27.300 1.00 97.19 385 GLN A O 1
ATOM 2855 N N . ASP A 1 386 ? 11.122 -2.469 -27.112 1.00 98.25 386 ASP A N 1
ATOM 2856 C CA . ASP A 1 386 ? 10.661 -1.454 -26.157 1.00 98.25 386 ASP A CA 1
ATOM 2857 C C . ASP A 1 386 ? 11.456 -1.561 -24.844 1.00 98.25 386 ASP A C 1
ATOM 2859 O O . ASP A 1 386 ? 11.875 -0.547 -24.295 1.00 98.25 386 ASP A O 1
ATOM 2863 N N . TYR A 1 387 ? 11.778 -2.779 -24.381 1.00 98.44 387 TYR A N 1
ATOM 2864 C CA . TYR A 1 387 ? 12.697 -2.958 -23.245 1.00 98.44 387 TYR A CA 1
ATOM 2865 C C . TYR A 1 387 ? 14.103 -2.424 -23.530 1.00 98.44 387 TYR A C 1
ATOM 2867 O O . TYR A 1 387 ? 14.748 -1.891 -22.629 1.00 98.44 387 TYR A O 1
ATOM 2875 N N . ALA A 1 388 ? 14.605 -2.573 -24.759 1.00 98.06 388 ALA A N 1
ATOM 2876 C CA . ALA A 1 388 ? 15.940 -2.087 -25.114 1.00 98.06 388 ALA A CA 1
ATOM 2877 C C . ALA A 1 388 ? 15.969 -0.557 -25.178 1.00 98.06 388 ALA A C 1
ATOM 2879 O O . ALA A 1 388 ? 16.964 0.060 -24.807 1.00 98.06 388 ALA A O 1
ATOM 2880 N N . ASP A 1 389 ? 14.857 0.047 -25.585 1.00 98.56 389 ASP A N 1
ATOM 2881 C CA . ASP A 1 389 ? 14.669 1.489 -25.582 1.00 98.56 389 ASP A CA 1
ATOM 2882 C C . ASP A 1 389 ? 14.566 2.014 -24.138 1.00 98.56 389 ASP A C 1
ATOM 2884 O O . ASP A 1 389 ? 15.258 2.970 -23.790 1.00 98.56 389 ASP A O 1
ATOM 2888 N N . VAL A 1 390 ? 13.826 1.335 -23.249 1.00 98.50 390 VAL A N 1
ATOM 2889 C CA . VAL A 1 390 ? 13.822 1.648 -21.804 1.00 98.50 390 VAL A CA 1
ATOM 2890 C C . VAL A 1 390 ? 15.223 1.505 -21.202 1.00 98.50 390 VAL A C 1
ATOM 2892 O O . VAL A 1 390 ? 15.647 2.377 -20.453 1.00 98.50 390 VAL A O 1
ATOM 2895 N N . MET A 1 391 ? 15.982 0.460 -21.547 1.00 97.75 391 MET A N 1
ATOM 2896 C CA . MET A 1 391 ? 17.367 0.313 -21.083 1.00 97.75 391 MET A CA 1
ATOM 2897 C C . MET A 1 391 ? 18.243 1.490 -21.539 1.00 97.75 391 MET A C 1
ATOM 2899 O O . MET A 1 391 ? 19.000 2.030 -20.740 1.00 97.75 391 MET A O 1
ATOM 2903 N N . ALA A 1 392 ? 18.108 1.942 -22.789 1.00 97.75 392 ALA A N 1
ATOM 2904 C CA . ALA A 1 392 ? 18.807 3.132 -23.280 1.00 97.75 392 ALA A CA 1
ATOM 2905 C C . ALA A 1 392 ? 18.433 4.399 -22.492 1.00 97.75 392 ALA A C 1
ATOM 2907 O O . ALA A 1 392 ? 19.304 5.205 -22.171 1.00 97.75 392 ALA A O 1
ATOM 2908 N N . PHE A 1 393 ? 17.155 4.561 -22.139 1.00 98.12 393 PHE A N 1
ATOM 2909 C CA . PHE A 1 393 ? 16.709 5.648 -21.269 1.00 98.12 393 PHE A CA 1
ATOM 2910 C C . PHE A 1 393 ? 17.361 5.581 -19.880 1.00 98.12 393 PHE A C 1
ATOM 2912 O O . PHE A 1 393 ? 17.880 6.593 -19.408 1.00 98.12 393 PHE A O 1
ATOM 2919 N N . LEU A 1 394 ? 17.393 4.403 -19.247 1.00 96.94 394 LEU A N 1
ATOM 2920 C CA . LEU A 1 394 ? 18.035 4.215 -17.941 1.00 96.94 394 LEU A CA 1
ATOM 2921 C C . LEU A 1 394 ? 19.537 4.512 -17.996 1.00 96.94 394 LEU A C 1
ATOM 2923 O O . LEU A 1 394 ? 20.045 5.220 -17.132 1.00 96.94 394 LEU A O 1
ATOM 2927 N N . LEU A 1 395 ? 20.237 4.038 -19.028 1.00 95.75 395 LEU A N 1
ATOM 2928 C CA . LEU A 1 395 ? 21.652 4.348 -19.248 1.00 95.75 395 LEU A CA 1
ATOM 2929 C C . LEU A 1 395 ? 21.868 5.863 -19.370 1.00 95.75 395 LEU A C 1
ATOM 2931 O O . LEU A 1 395 ? 22.676 6.434 -18.641 1.00 95.75 395 LEU A O 1
ATOM 2935 N N . MET A 1 396 ? 21.097 6.543 -20.222 1.00 95.12 396 MET A N 1
ATOM 2936 C CA . MET A 1 396 ? 21.193 7.998 -20.383 1.00 95.12 396 MET A CA 1
ATOM 2937 C C . MET A 1 396 ? 20.967 8.742 -19.058 1.00 95.12 396 MET A C 1
ATOM 2939 O O . MET A 1 396 ? 21.702 9.669 -18.725 1.00 95.12 396 MET A O 1
ATOM 2943 N N . ARG A 1 397 ? 19.978 8.313 -18.265 1.00 95.12 397 ARG A N 1
ATOM 2944 C CA . ARG A 1 397 ? 19.675 8.901 -16.951 1.00 95.12 397 ARG A CA 1
ATOM 2945 C C . ARG A 1 397 ? 20.730 8.619 -15.885 1.00 95.12 397 ARG A C 1
ATOM 2947 O O . ARG A 1 397 ? 20.784 9.355 -14.907 1.00 95.12 397 ARG A O 1
ATOM 2954 N N . ASN A 1 398 ? 21.580 7.620 -16.100 1.00 93.69 398 ASN A N 1
ATOM 2955 C CA . ASN A 1 398 ? 22.697 7.268 -15.228 1.00 93.69 398 ASN A CA 1
ATOM 2956 C C . ASN A 1 398 ? 24.059 7.748 -15.767 1.00 93.69 398 ASN A C 1
ATOM 2958 O O . ASN A 1 398 ? 25.101 7.293 -15.304 1.00 93.69 398 ASN A O 1
ATOM 2962 N N . GLY A 1 399 ? 24.062 8.702 -16.707 1.00 91.38 399 GLY A N 1
ATOM 2963 C CA . GLY A 1 399 ? 25.263 9.426 -17.142 1.00 91.38 399 GLY A CA 1
ATOM 2964 C C . GLY A 1 399 ? 25.998 8.824 -18.341 1.00 91.38 399 GLY A C 1
ATOM 2965 O O . GLY A 1 399 ? 27.040 9.345 -18.739 1.00 91.38 399 GLY A O 1
ATOM 2966 N N . TYR A 1 400 ? 25.457 7.771 -18.959 1.00 92.50 400 TYR A N 1
ATOM 2967 C CA . TYR A 1 400 ? 26.009 7.233 -20.200 1.00 92.50 400 TYR A CA 1
ATOM 2968 C C . TYR A 1 400 ? 25.708 8.155 -21.386 1.00 92.50 400 TYR A C 1
ATOM 2970 O O . TYR A 1 400 ? 24.591 8.651 -21.543 1.00 92.50 400 TYR A O 1
ATOM 2978 N N . GLN A 1 401 ? 26.700 8.347 -22.257 1.00 91.00 401 GLN A N 1
ATOM 2979 C CA . GLN A 1 401 ? 26.555 9.152 -23.469 1.00 91.00 401 GLN A CA 1
ATOM 2980 C C . GLN A 1 401 ? 25.902 8.345 -24.592 1.00 91.00 401 GLN A C 1
ATOM 2982 O O . GLN A 1 401 ? 26.216 7.171 -24.798 1.00 91.00 401 GLN A O 1
ATOM 2987 N N . SER A 1 402 ? 25.006 8.986 -25.343 1.00 91.88 402 SER A N 1
ATOM 2988 C CA . SER A 1 402 ? 24.435 8.368 -26.537 1.00 91.88 402 SER A CA 1
ATOM 2989 C C . SER A 1 402 ? 25.467 8.313 -27.671 1.00 91.88 402 SER A C 1
ATOM 2991 O O . SER A 1 402 ? 26.327 9.181 -27.812 1.00 91.88 402 SER A O 1
ATOM 2993 N N . GLY A 1 403 ? 25.384 7.265 -28.485 1.00 90.62 403 GLY A N 1
ATOM 2994 C CA . GLY A 1 403 ? 26.181 7.069 -29.689 1.00 90.62 403 GLY A CA 1
ATOM 2995 C C . GLY A 1 403 ? 25.316 6.978 -30.946 1.00 90.62 403 GLY A C 1
ATOM 2996 O O . GLY A 1 403 ? 24.123 7.283 -30.957 1.00 90.62 403 GLY A O 1
ATOM 2997 N N . THR A 1 404 ? 25.926 6.523 -32.038 1.00 88.00 404 THR A N 1
ATOM 2998 C CA . THR A 1 404 ? 25.275 6.417 -33.355 1.00 88.00 404 THR A CA 1
ATOM 2999 C C . THR A 1 404 ? 24.630 5.055 -33.613 1.00 88.00 404 THR A C 1
ATOM 3001 O O . THR A 1 404 ? 23.851 4.908 -34.553 1.00 88.00 404 THR A O 1
ATOM 3004 N N . SER A 1 405 ? 24.924 4.045 -32.788 1.00 92.25 405 SER A N 1
ATOM 3005 C CA . SER A 1 405 ? 24.406 2.686 -32.954 1.00 92.25 405 SER A CA 1
ATOM 3006 C C . SER A 1 405 ? 23.237 2.399 -32.020 1.00 92.25 405 SER A C 1
ATOM 3008 O O . SER A 1 405 ? 23.285 2.673 -30.826 1.00 92.25 405 SER A O 1
ATOM 3010 N N . LYS A 1 406 ? 22.184 1.775 -32.558 1.00 94.19 406 LYS A N 1
ATOM 3011 C CA . LYS A 1 406 ? 21.023 1.341 -31.770 1.00 94.19 406 LYS A CA 1
ATOM 3012 C C . LYS A 1 406 ? 21.363 0.134 -30.885 1.00 94.19 406 LYS A C 1
ATOM 3014 O O . LYS A 1 406 ? 21.933 -0.853 -31.378 1.00 94.19 406 LYS A O 1
ATOM 3019 N N . LEU A 1 407 ? 20.922 0.173 -29.624 1.00 96.12 407 LEU A N 1
ATOM 3020 C CA . LEU A 1 407 ? 20.910 -0.978 -28.720 1.00 96.12 407 LEU A CA 1
ATOM 3021 C C . LEU A 1 407 ? 19.740 -1.892 -29.104 1.00 96.12 407 LEU A C 1
ATOM 3023 O O . LEU A 1 407 ? 18.574 -1.556 -28.911 1.00 96.12 407 LEU A O 1
ATOM 3027 N N . THR A 1 408 ? 20.019 -3.053 -29.683 1.00 96.56 408 THR A N 1
ATOM 3028 C CA . THR A 1 408 ? 18.972 -4.047 -29.965 1.00 96.56 408 THR A CA 1
ATOM 3029 C C . THR A 1 408 ? 18.826 -5.000 -28.786 1.00 96.56 408 THR A C 1
ATOM 3031 O O . THR A 1 408 ? 19.788 -5.217 -28.050 1.00 96.56 408 THR A O 1
ATOM 3034 N N . ALA A 1 409 ? 17.664 -5.641 -28.639 1.00 95.25 409 ALA A N 1
ATOM 3035 C CA . ALA A 1 409 ? 17.465 -6.663 -27.604 1.00 95.25 409 ALA A CA 1
ATOM 3036 C C . ALA A 1 409 ? 18.533 -7.776 -27.660 1.00 95.25 409 ALA A C 1
ATOM 3038 O O . ALA A 1 409 ? 19.083 -8.177 -26.639 1.00 95.25 409 ALA A O 1
ATOM 3039 N N . ALA A 1 410 ? 18.903 -8.221 -28.867 1.00 95.56 410 ALA A N 1
ATOM 3040 C CA . ALA A 1 410 ? 19.940 -9.235 -29.058 1.00 95.56 410 ALA A CA 1
ATOM 3041 C C . ALA A 1 410 ? 21.336 -8.764 -28.613 1.00 95.56 410 ALA A C 1
ATOM 3043 O O . ALA A 1 410 ? 22.109 -9.561 -28.083 1.00 95.56 410 ALA A O 1
ATOM 3044 N N . LYS A 1 411 ? 21.668 -7.481 -28.822 1.00 95.44 411 LYS A N 1
ATOM 3045 C CA . LYS A 1 411 ? 22.915 -6.891 -28.313 1.00 95.44 411 LYS A CA 1
ATOM 3046 C C . LYS A 1 411 ? 22.870 -6.754 -26.793 1.00 95.44 411 LYS A C 1
ATOM 3048 O O . LYS A 1 411 ? 23.846 -7.097 -26.137 1.00 95.44 411 LYS A O 1
ATOM 3053 N N . ALA A 1 412 ? 21.736 -6.317 -26.244 1.00 95.25 412 ALA A N 1
ATOM 3054 C CA . ALA A 1 412 ? 21.554 -6.159 -24.808 1.00 95.25 412 ALA A CA 1
ATOM 3055 C C . ALA A 1 412 ? 21.758 -7.487 -24.059 1.00 95.25 412 ALA A C 1
ATOM 3057 O O . ALA A 1 412 ? 22.580 -7.557 -23.151 1.00 95.25 412 ALA A O 1
ATOM 3058 N N . LEU A 1 413 ? 21.123 -8.570 -24.521 1.00 95.56 413 LEU A N 1
ATOM 3059 C CA . LEU A 1 413 ? 21.244 -9.912 -23.932 1.00 95.56 413 LEU A CA 1
ATOM 3060 C C . LEU A 1 413 ? 22.661 -10.504 -23.980 1.00 95.56 413 LEU A C 1
ATOM 3062 O O . LEU A 1 413 ? 22.983 -11.377 -23.181 1.00 95.56 413 LEU A O 1
ATOM 3066 N N . LYS A 1 414 ? 23.510 -10.054 -24.908 1.00 95.38 414 LYS A N 1
ATOM 3067 C CA . LYS A 1 414 ? 24.895 -10.535 -25.050 1.00 95.38 414 LYS A CA 1
ATOM 3068 C C . LYS A 1 414 ? 25.921 -9.629 -24.368 1.00 95.38 414 LYS A C 1
ATOM 3070 O O . LYS A 1 414 ? 27.083 -10.013 -24.257 1.00 95.38 414 LYS A O 1
ATOM 3075 N N . SER A 1 415 ? 25.516 -8.439 -23.928 1.00 93.75 415 SER A N 1
ATOM 3076 C CA . SER A 1 415 ? 26.430 -7.445 -23.372 1.00 93.75 415 SER A CA 1
ATOM 3077 C C . SER A 1 415 ? 26.940 -7.854 -21.991 1.00 93.75 415 SER A C 1
ATOM 3079 O O . SER A 1 415 ? 26.159 -8.036 -21.056 1.00 93.75 415 SER A O 1
ATOM 3081 N N . GLN A 1 416 ? 28.262 -7.944 -21.853 1.00 92.56 416 GLN A N 1
ATOM 3082 C CA . GLN A 1 416 ? 28.948 -8.140 -20.570 1.00 92.56 416 GLN A CA 1
ATOM 3083 C C . GLN A 1 416 ? 29.400 -6.814 -19.941 1.00 92.56 416 GLN A C 1
ATOM 3085 O O . GLN A 1 416 ? 30.119 -6.825 -18.948 1.00 92.56 416 GLN A O 1
ATOM 3090 N N . ALA A 1 417 ? 28.995 -5.673 -20.516 1.00 91.00 417 ALA A N 1
ATOM 3091 C CA . ALA A 1 417 ? 29.309 -4.368 -19.949 1.00 91.00 417 ALA A CA 1
ATOM 3092 C C . ALA A 1 417 ? 28.722 -4.262 -18.537 1.00 91.00 417 ALA A C 1
ATOM 3094 O O . ALA A 1 417 ? 27.531 -4.529 -18.343 1.00 91.00 417 ALA A O 1
ATOM 3095 N N . LEU A 1 418 ? 29.566 -3.883 -17.580 1.00 92.56 418 LEU A N 1
ATOM 3096 C CA . LEU A 1 418 ? 29.146 -3.592 -16.217 1.00 92.56 418 LEU A CA 1
AT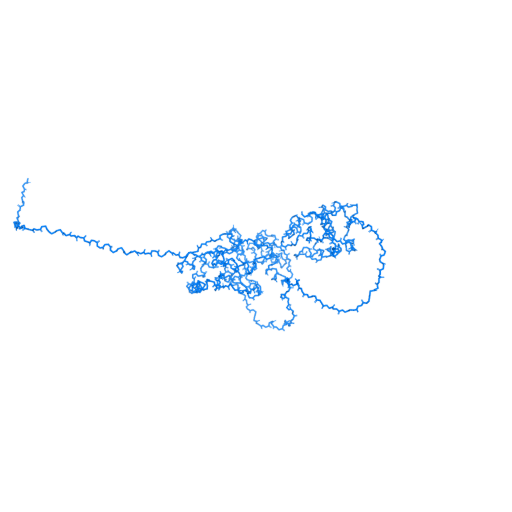OM 3097 C C . LEU A 1 418 ? 28.408 -2.253 -16.192 1.00 92.56 418 LEU A C 1
ATOM 3099 O O . LEU A 1 418 ? 28.797 -1.296 -16.864 1.00 92.56 418 LEU A O 1
ATOM 3103 N N . LEU A 1 419 ? 27.311 -2.219 -15.448 1.00 92.06 419 LEU A N 1
ATOM 3104 C CA . LEU A 1 419 ? 26.543 -1.015 -15.197 1.00 92.06 419 LEU A CA 1
ATOM 3105 C C . LEU A 1 419 ? 27.162 -0.277 -14.021 1.00 92.06 419 LEU A C 1
ATOM 3107 O O . LEU A 1 419 ? 27.348 -0.867 -12.963 1.00 92.06 419 LEU A O 1
ATOM 3111 N N . GLU A 1 420 ? 27.417 1.005 -14.196 1.00 89.81 420 GLU A N 1
ATOM 3112 C CA . GLU A 1 420 ? 27.887 1.939 -13.185 1.00 89.81 420 GLU A CA 1
ATOM 3113 C C . GLU A 1 420 ? 26.996 3.180 -13.255 1.00 89.81 420 GLU A C 1
ATOM 3115 O O . GLU A 1 420 ? 26.528 3.560 -14.330 1.00 89.81 420 GLU A O 1
ATOM 3120 N N . SER A 1 421 ? 26.707 3.805 -12.116 1.00 85.56 421 SER A N 1
ATOM 3121 C CA . SER A 1 421 ? 25.997 5.085 -12.125 1.00 85.56 421 SER A CA 1
ATOM 3122 C C . SER A 1 421 ? 26.990 6.238 -12.090 1.00 85.56 421 SER A C 1
ATOM 3124 O O . SER A 1 421 ? 27.685 6.434 -11.095 1.00 85.56 421 SER A O 1
ATOM 3126 N N . HIS A 1 422 ? 26.980 7.058 -13.138 1.00 80.75 422 HIS A N 1
ATOM 3127 C CA . HIS A 1 422 ? 27.752 8.300 -13.229 1.00 80.75 422 HIS A CA 1
ATOM 3128 C C . HIS A 1 422 ? 26.887 9.551 -13.017 1.00 80.75 422 HIS A C 1
ATOM 3130 O O . HIS A 1 422 ? 27.374 10.674 -13.151 1.00 80.75 422 HIS A O 1
ATOM 3136 N N . ALA A 1 423 ? 25.598 9.379 -12.704 1.00 73.00 423 ALA A N 1
ATOM 3137 C CA . ALA A 1 423 ? 24.741 10.486 -12.305 1.00 73.00 423 ALA A CA 1
ATOM 3138 C C . ALA A 1 423 ? 25.252 11.096 -10.990 1.00 73.00 423 ALA A C 1
ATOM 3140 O O . ALA A 1 423 ? 25.516 10.372 -10.027 1.00 73.00 423 ALA A O 1
ATOM 3141 N N . ALA A 1 424 ? 25.388 12.424 -10.956 1.00 56.97 424 ALA A N 1
ATOM 3142 C CA . ALA A 1 424 ? 25.617 13.143 -9.709 1.00 56.97 424 ALA A CA 1
ATOM 3143 C C . ALA A 1 424 ? 24.423 12.906 -8.766 1.00 56.97 424 ALA A C 1
ATOM 3145 O O . ALA A 1 424 ? 23.279 12.910 -9.227 1.00 56.97 424 ALA A O 1
ATOM 3146 N N . MET A 1 425 ? 24.719 12.647 -7.487 1.00 49.84 425 MET A N 1
ATOM 3147 C CA . MET A 1 425 ? 23.713 12.470 -6.430 1.00 49.84 425 MET A CA 1
ATOM 3148 C C . MET A 1 425 ? 22.853 13.715 -6.239 1.00 49.84 425 MET A C 1
ATOM 3150 O O . MET A 1 425 ? 23.423 14.830 -6.304 1.00 49.84 425 MET A O 1
#

pLDDT: mean 79.26, std 23.81, range [27.17, 98.69]

Foldseek 3Di:
DDDDDDDDDDDDDDDDDDPDPPPPPPPPPPPVPPQAAEFEEEEAPPQLCPVLQVVLVQVLSVVVRHGYDYDPPLHPADALVDDDPVNVLVSLVPPGQKYFFDKDAPVDDDDDPFKDKADFLDKFFKKKKAFPPQPPPPPVAWEEEDEPPALQVVLQVPDPNHQYDYAPDLLVSLVCRQVVVTGMYIGGLSSNLSNCVVVVVTDMDIAQRPDSNGIITTIMMGGPVCPVVSVSSNVSSVVCVVVCVSCVSCVSVHGPPDPPPPPPPPPPPPDDDDDDPDDDDDDDDDDDDDDDDDDDDDDDDDDDPPDDDPLQFDAAAPVLLVLLLVLCCVFPCSACNNLQPGGVHFRLADVRVPAQDDGPDWLLNVLVCCCQCPPVSDHNPDDLSSSQSNSSNSCVRQPRDHDDDHRGSVNSNPTRGGDHRPDDD

Sequence (425 aa):
MSLITEGVVMKKTPLKRMTCALALGLAAWGMSLARAADVRVCMFPGSPSVALDTQVVSAVLQHIGMRAVAMPHAIREGDDDGISLGALGGILKNKCDIVAGFPRSNVADAVHDGVLLSRPYLRTGYAAFRRQDAGAKRDKAGRLAVTYGSPAQLIAVREKGALLNFEVTTEDTVAAVASGKAQRGIAWYPAIVAYQHEHPQVRFKVRAVASDYGHWDLVMMFGQRNAALRKRFDAELEQMAATGALARLTETWRIAAGNAKTSTASDARDAGPDRVIASHAFAALDRSAHFVGNRKPSLLRVAAAAGQADIMGPSFTQAQALHGHDVYAANCAKCHGAQLQGNVGPALQGPAFAPATGSSLTLSGIFNYMQSNMPADQPGKLKAQDYADVMAFLLMRNGYQSGTSKLTAAKALKSQALLESHAAM

Radius of gyration: 35.17 Å; chains: 1; bounding box: 129×88×108 Å

Secondary structure (DSSP, 8-state):
----------------------------------PPEEEEEEE-TT-TTHHHHHHHHHHHHHHTTEEEEE-TTSSPPP-TT---HHHHHHHHHHT-SEEEEEEE-TTT----TTEEEPPPSEEEEEEEEEESSS-S---TT--EEEETTSHHHHHHTTSTT--EEEESSHHHHHHHHHHTSSSEEEEEHHHHHHHHHH-TT--EEEEE-SSGGGEEEEEEEEEGGGHHHHHHHHHHHHHHHHTTHHHHHHGGGSPP--------TTSTTS--------S-SS----------------------------S--S---HHHHHHHHHHHHHHTHHHH-TTS--SSS---SGGGTS-SSS---BHHHHHHHHHHH-STTSTT-S-HHHHHHHHHHHHHHTTPPP-SS---HHHHHH--PBP---S--